Protein AF-0000000071655039 (afdb_homodimer)

Sequence (638 aa):
MGKAIKITRRSIHAFFQSYHSFASTAALLVFPVSAATLLSQSLPLSSSPILRTISSRLRLLFEAAGFPASSQFFSLLNFKLSQAILTFISTLPFTLIFLILAKASVIQIIQEFPRRRLAPPPLSSLLHLYPSLLLTFLSNSLVILSANAAIFSILVVAFNIPDILHLSSNNSILVLSAASVILYSIVIANTMVACNLAIVISAMENSGGYLSILKALVLIRGRTATGITLALPASLSMAAVEALFQYRVMRPYHLSRKFSPSVIWEAFLITYIYSLLIVLDTIITCMFLRICKSESGSYWNGYDYQTDGEPEAKGALQAMGKAIKITRRSIHAFFQSYHSFASTAALLVFPVSAATLLSQSLPLSSSPILRTISSRLRLLFEAAGFPASSQFFSLLNFKLSQAILTFISTLPFTLIFLILAKASVIQIIQEFPRRRLAPPPLSSLLHLYPSLLLTFLSNSLVILSANAAIFSILVVAFNIPDILHLSSNNSILVLSAASVILYSIVIANTMVACNLAIVISAMENSGGYLSILKALVLIRGRTATGITLALPASLSMAAVEALFQYRVMRPYHLSRKFSPSVIWEAFLITYIYSLLIVLDTIITCMFLRICKSESGSYWNGYDYQTDGEPEAKGALQA

Structure (mmCIF, N/CA/C/O backbone):
data_AF-0000000071655039-model_v1
#
loop_
_entity.id
_entity.type
_entity.pdbx_description
1 polymer 'Uncharacterized protein LOC105056131'
#
loop_
_atom_site.group_PDB
_atom_site.id
_atom_site.type_symbol
_atom_site.label_atom_id
_atom_site.label_alt_id
_atom_site.label_comp_id
_atom_site.label_asym_id
_atom_site.label_entity_id
_atom_site.label_seq_id
_atom_site.pdbx_PDB_ins_code
_atom_site.Cartn_x
_atom_site.Cartn_y
_atom_site.Cartn_z
_atom_site.occupancy
_atom_site.B_iso_or_equiv
_atom_site.auth_seq_id
_atom_site.auth_comp_id
_atom_site.auth_asym_id
_atom_site.auth_atom_id
_atom_site.pdbx_PDB_model_num
ATOM 1 N N . MET A 1 1 ? -9.156 -23.234 14.703 1 59.41 1 MET A N 1
ATOM 2 C CA . MET A 1 1 ? -8.578 -24.391 14.008 1 59.41 1 MET A CA 1
ATOM 3 C C . MET A 1 1 ? -9.68 -25.297 13.461 1 59.41 1 MET A C 1
ATOM 5 O O . MET A 1 1 ? -9.602 -25.766 12.32 1 59.41 1 MET A O 1
ATOM 9 N N . GLY A 1 2 ? -10.641 -25.25 14.172 1 66.62 2 GLY A N 1
ATOM 10 C CA . GLY A 1 2 ? -11.75 -26.109 13.797 1 66.62 2 GLY A CA 1
ATOM 11 C C . GLY A 1 2 ? -12.469 -25.656 12.547 1 66.62 2 GLY A C 1
ATOM 12 O O . GLY A 1 2 ? -12.773 -26.453 11.664 1 66.62 2 GLY A O 1
ATOM 13 N N . LYS A 1 3 ? -12.508 -24.359 12.352 1 82.06 3 LYS A N 1
ATOM 14 C CA . LYS A 1 3 ? -13.211 -23.844 11.188 1 82.06 3 LYS A CA 1
ATOM 15 C C . LYS A 1 3 ? -12.398 -24.047 9.914 1 82.06 3 LYS A C 1
ATOM 17 O O . LYS A 1 3 ? -12.953 -24.406 8.867 1 82.06 3 LYS A O 1
ATOM 22 N N . ALA A 1 4 ? -11.078 -24.031 10.078 1 86.81 4 ALA A N 1
ATOM 23 C CA . ALA A 1 4 ? -10.195 -24.203 8.93 1 86.81 4 ALA A CA 1
ATOM 24 C C . ALA A 1 4 ? -10.219 -25.641 8.43 1 86.81 4 ALA A C 1
ATOM 26 O O . ALA A 1 4 ? -10.203 -25.891 7.219 1 86.81 4 ALA A O 1
ATOM 27 N N . ILE A 1 5 ? -10.32 -26.516 9.32 1 87.88 5 ILE A N 1
ATOM 28 C CA . ILE A 1 5 ? -10.328 -27.938 8.953 1 87.88 5 ILE A CA 1
ATOM 29 C C . ILE A 1 5 ? -11.641 -28.281 8.25 1 87.88 5 ILE A C 1
ATOM 31 O O . ILE A 1 5 ? -11.656 -29.047 7.293 1 87.88 5 ILE A O 1
ATOM 35 N N . LYS A 1 6 ? -12.664 -27.703 8.734 1 89.69 6 LYS A N 1
ATOM 36 C CA . LYS A 1 6 ? -13.961 -27.938 8.117 1 89.69 6 LYS A CA 1
ATOM 37 C C . LYS A 1 6 ? -13.992 -27.391 6.688 1 89.69 6 LYS A C 1
ATOM 39 O O . LYS A 1 6 ? -14.516 -28.047 5.781 1 89.69 6 LYS A O 1
ATOM 44 N N . ILE A 1 7 ? -13.375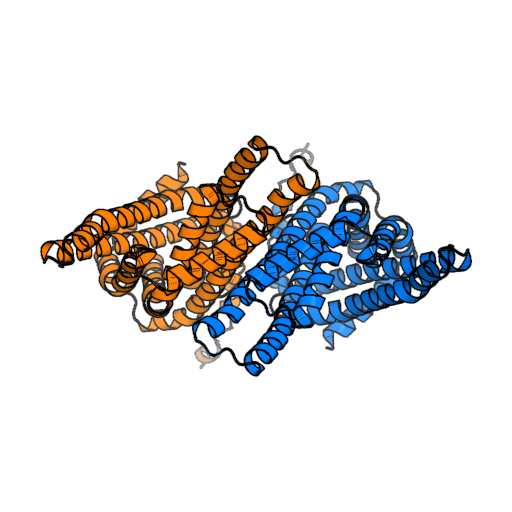 -26.344 6.539 1 90.31 7 ILE A N 1
ATOM 45 C CA . ILE A 1 7 ? -13.344 -25.734 5.215 1 90.31 7 ILE A CA 1
ATOM 46 C C . ILE A 1 7 ? -12.492 -26.578 4.273 1 90.31 7 ILE A C 1
ATOM 48 O O . ILE A 1 7 ? -12.859 -26.797 3.119 1 90.31 7 ILE A O 1
ATOM 52 N N . THR A 1 8 ? -11.422 -27.062 4.836 1 91 8 THR A N 1
ATOM 53 C CA . THR A 1 8 ? -10.531 -27.891 4.027 1 91 8 THR A CA 1
ATOM 54 C C . THR A 1 8 ? -11.203 -29.203 3.641 1 91 8 THR A C 1
ATOM 56 O O . THR A 1 8 ? -11.086 -29.656 2.5 1 91 8 THR A O 1
ATOM 59 N N . ARG A 1 9 ? -11.961 -29.75 4.531 1 90.62 9 ARG A N 1
ATOM 60 C CA . ARG A 1 9 ? -12.672 -31 4.25 1 90.62 9 ARG A CA 1
ATOM 61 C C . ARG A 1 9 ? -13.758 -30.797 3.203 1 90.62 9 ARG A C 1
ATOM 63 O O . ARG A 1 9 ? -13.914 -31.609 2.297 1 90.62 9 ARG A O 1
ATOM 70 N N . ARG A 1 10 ? -14.375 -29.734 3.311 1 88.81 10 ARG A N 1
ATOM 71 C CA . ARG A 1 10 ? -15.414 -29.422 2.336 1 88.81 10 ARG A CA 1
ATOM 72 C C . ARG A 1 10 ? -14.805 -29.156 0.959 1 88.81 10 ARG A C 1
ATOM 74 O O . ARG A 1 10 ? -15.391 -29.531 -0.061 1 88.81 10 ARG A O 1
ATOM 81 N N . SER A 1 11 ? -13.703 -28.562 0.975 1 90.94 11 SER A N 1
ATOM 82 C CA . SER A 1 11 ? -13.031 -28.266 -0.288 1 90.94 11 SER A CA 1
ATOM 83 C C . SER A 1 11 ? -12.539 -29.531 -0.967 1 90.94 11 SER A C 1
ATOM 85 O O . SER A 1 11 ? -12.672 -29.688 -2.182 1 90.94 11 SER A O 1
ATOM 87 N N . ILE A 1 12 ? -12 -30.391 -0.142 1 90.19 12 ILE A N 1
ATOM 88 C CA . ILE A 1 12 ? -11.5 -31.656 -0.679 1 90.19 12 ILE A CA 1
ATOM 89 C C . ILE A 1 12 ? -12.672 -32.5 -1.194 1 90.19 12 ILE A C 1
ATOM 91 O O . ILE A 1 12 ? -12.562 -33.156 -2.229 1 90.19 12 ILE A O 1
ATOM 95 N N . HIS A 1 13 ? -13.781 -32.438 -0.566 1 88.88 13 HIS A N 1
ATOM 96 C CA . HIS A 1 13 ? -14.977 -33.125 -1.007 1 88.88 13 HIS A CA 1
ATOM 97 C C . HIS A 1 13 ? -15.5 -32.562 -2.324 1 88.88 13 HIS A C 1
ATOM 99 O O . HIS A 1 13 ? -15.883 -33.344 -3.221 1 88.88 13 HIS A O 1
ATOM 105 N N . ALA A 1 14 ? -15.461 -31.328 -2.422 1 86.88 14 ALA A N 1
ATOM 106 C CA . ALA A 1 14 ? -15.898 -30.688 -3.66 1 86.88 14 ALA A CA 1
ATOM 107 C C . ALA A 1 14 ? -14.961 -31.031 -4.812 1 86.88 14 ALA A C 1
ATOM 109 O O . ALA A 1 14 ? -15.406 -31.219 -5.949 1 86.88 14 ALA A O 1
ATOM 110 N N . PHE A 1 15 ? -13.727 -31.141 -4.52 1 90.06 15 PHE A N 1
ATOM 111 C CA . PHE A 1 15 ? -12.711 -31.469 -5.516 1 90.06 15 PHE A CA 1
ATOM 112 C C . PHE A 1 15 ? -12.938 -32.875 -6.055 1 90.06 15 PHE A C 1
ATOM 114 O O . PHE A 1 15 ? -12.875 -33.094 -7.266 1 90.06 15 PHE A O 1
ATOM 121 N N . PHE A 1 16 ? -13.266 -33.75 -5.164 1 89.56 16 PHE A N 1
ATOM 122 C CA . PHE A 1 16 ? -13.43 -35.156 -5.574 1 89.56 16 PHE A CA 1
ATOM 123 C C . PHE A 1 16 ? -14.773 -35.344 -6.262 1 89.56 16 PHE A C 1
ATOM 125 O O . PHE A 1 16 ? -14.93 -36.25 -7.09 1 89.56 16 PHE A O 1
ATOM 132 N N . GLN A 1 17 ? -15.719 -34.531 -6.031 1 85.31 17 GLN A N 1
ATOM 133 C CA . GLN A 1 17 ? -17.031 -34.625 -6.676 1 85.31 17 GLN A CA 1
ATOM 134 C C . GLN A 1 17 ? -16.953 -34.219 -8.148 1 85.31 17 GLN A C 1
ATOM 136 O O . GLN A 1 17 ? -17.641 -34.812 -8.992 1 85.31 17 GLN A O 1
ATOM 141 N N . SER A 1 18 ? -16.125 -33.312 -8.438 1 86.25 18 SER A N 1
ATOM 142 C CA . SER A 1 18 ? -15.922 -32.875 -9.812 1 86.25 18 SER A CA 1
ATOM 143 C C . SER A 1 18 ? -14.461 -33.062 -10.234 1 86.25 18 SER A C 1
ATOM 145 O O . SER A 1 18 ? -13.883 -32.156 -10.852 1 86.25 18 SER A O 1
ATOM 147 N N . TYR A 1 19 ? -13.953 -34.219 -9.961 1 87 19 TYR A N 1
ATOM 148 C CA . TYR A 1 19 ? -12.531 -34.469 -10.172 1 87 19 TYR A CA 1
ATOM 149 C C . TYR A 1 19 ? -12.18 -34.406 -11.656 1 87 19 TYR A C 1
ATOM 151 O O . TYR A 1 19 ? -11.133 -33.875 -12.031 1 87 19 TYR A O 1
ATOM 159 N N . HIS A 1 20 ? -13.062 -34.844 -12.562 1 86 20 HIS A N 1
ATOM 160 C CA . HIS A 1 20 ? -12.773 -34.906 -13.992 1 86 20 HIS A CA 1
ATOM 161 C C . HIS A 1 20 ? -12.688 -33.5 -14.594 1 86 20 HIS A C 1
ATOM 163 O O . HIS A 1 20 ? -11.789 -33.219 -15.391 1 86 20 HIS A O 1
ATOM 169 N N . SER A 1 21 ? -13.539 -32.688 -14.141 1 87.31 21 SER A N 1
ATOM 170 C CA . SER A 1 21 ? -13.516 -31.344 -14.664 1 87.31 21 SER A CA 1
ATOM 171 C C . SER A 1 21 ? -12.297 -30.578 -14.148 1 87.31 21 SER A C 1
ATOM 173 O O . SER A 1 21 ? -11.641 -29.859 -14.914 1 87.31 21 SER A O 1
ATOM 175 N N . PHE A 1 22 ? -11.953 -30.797 -12.891 1 91.12 22 PHE A N 1
ATOM 176 C CA . PHE A 1 22 ? -10.82 -30.094 -12.297 1 91.12 22 PHE A CA 1
ATOM 177 C C . PHE A 1 22 ? -9.5 -30.656 -12.805 1 91.12 22 PHE A C 1
ATOM 179 O O . PHE A 1 22 ? -8.547 -29.906 -13.047 1 91.12 22 PHE A O 1
ATOM 186 N N . ALA A 1 23 ? -9.477 -31.906 -12.977 1 91.12 23 ALA A N 1
ATOM 187 C CA . ALA A 1 23 ? -8.266 -32.531 -13.484 1 91.12 23 ALA A CA 1
ATOM 188 C C . ALA A 1 23 ? -7.988 -32.125 -14.922 1 91.12 23 ALA A C 1
ATOM 190 O O . ALA A 1 23 ? -6.828 -31.938 -15.305 1 91.12 23 ALA A O 1
ATOM 191 N N . SER A 1 24 ? -9.039 -31.953 -15.703 1 90.38 24 SER A N 1
ATOM 192 C CA . SER A 1 24 ? -8.859 -31.5 -17.078 1 90.38 24 SER A CA 1
ATOM 193 C C . SER A 1 24 ? -8.398 -30.047 -17.125 1 90.38 24 SER A C 1
ATOM 195 O O . SER A 1 24 ? -7.535 -29.688 -17.922 1 90.38 24 SER A O 1
ATOM 197 N N . THR A 1 25 ? -8.938 -29.297 -16.25 1 91.06 25 THR A N 1
ATOM 198 C CA . THR A 1 25 ? -8.516 -27.891 -16.172 1 91.06 25 THR A CA 1
ATOM 199 C C . THR A 1 25 ? -7.062 -27.781 -15.719 1 91.06 25 THR A C 1
ATOM 201 O O . THR A 1 25 ? -6.305 -26.969 -16.25 1 91.06 25 THR A O 1
ATOM 204 N N . ALA A 1 26 ? -6.676 -28.578 -14.727 1 93.31 26 ALA A N 1
ATOM 205 C CA . ALA A 1 26 ? -5.301 -28.578 -14.234 1 93.31 26 ALA A CA 1
ATOM 206 C C . ALA A 1 26 ? -4.328 -29.031 -15.328 1 93.31 26 ALA A C 1
ATOM 208 O O . ALA A 1 26 ? -3.262 -28.422 -15.492 1 93.31 26 ALA A O 1
ATOM 209 N N . ALA A 1 27 ? -4.734 -29.969 -16.125 1 92.69 27 ALA A N 1
ATOM 210 C CA . ALA A 1 27 ? -3.859 -30.547 -17.125 1 92.69 27 ALA A CA 1
ATOM 211 C C . ALA A 1 27 ? -3.76 -29.641 -18.359 1 92.69 27 ALA A C 1
ATOM 213 O O . ALA A 1 27 ? -2.691 -29.516 -18.953 1 92.69 27 ALA A O 1
ATOM 214 N N . LEU A 1 28 ? -4.789 -28.938 -18.672 1 90.44 28 LEU A N 1
ATOM 215 C CA . LEU A 1 28 ? -4.805 -28.203 -19.922 1 90.44 28 LEU A CA 1
ATOM 216 C C . LEU A 1 28 ? -4.418 -26.75 -19.703 1 90.44 28 LEU A C 1
ATOM 218 O O . LEU A 1 28 ? -3.668 -26.172 -20.5 1 90.44 28 LEU A O 1
ATOM 222 N N . LEU A 1 29 ? -4.844 -26.234 -18.625 1 91.88 29 LEU A N 1
ATOM 223 C CA . LEU A 1 29 ? -4.672 -24.781 -18.469 1 91.88 29 LEU A CA 1
ATOM 224 C C . LEU A 1 29 ? -3.58 -24.469 -17.453 1 91.88 29 LEU A C 1
ATOM 226 O O . LEU A 1 29 ? -2.74 -23.609 -17.688 1 91.88 29 LEU A O 1
ATOM 230 N N . VAL A 1 30 ? -3.516 -25.156 -16.328 1 94.44 30 VAL A N 1
ATOM 231 C CA . VAL A 1 30 ? -2.596 -24.812 -15.242 1 94.44 30 VAL A CA 1
ATOM 232 C C . VAL A 1 30 ? -1.232 -25.453 -15.508 1 94.44 30 VAL A C 1
ATOM 234 O O . VAL A 1 30 ? -0.207 -24.938 -15.039 1 94.44 30 VAL A O 1
ATOM 237 N N . PHE A 1 31 ? -1.168 -26.469 -16.312 1 95.31 31 PHE A N 1
ATOM 238 C CA . PHE A 1 31 ? 0.048 -27.25 -16.516 1 95.31 31 PHE A CA 1
ATOM 239 C C . PHE A 1 31 ? 1.142 -26.375 -17.125 1 95.31 31 PHE A C 1
ATOM 241 O O . PHE A 1 31 ? 2.275 -26.359 -16.641 1 95.31 31 PHE A O 1
ATOM 248 N N . PRO A 1 32 ? 0.839 -25.625 -18.172 1 92.62 32 PRO A N 1
ATOM 249 C CA . PRO A 1 32 ? 1.904 -24.797 -18.75 1 92.62 32 PRO A CA 1
ATOM 250 C C . PRO A 1 32 ? 2.447 -23.766 -17.766 1 92.62 32 PRO A C 1
ATOM 252 O O . PRO A 1 32 ? 3.646 -23.469 -17.766 1 92.62 32 PRO A O 1
ATOM 255 N N . VAL A 1 33 ? 1.658 -23.219 -16.969 1 94.31 33 VAL A N 1
ATOM 256 C CA . VAL A 1 33 ? 2.088 -22.219 -15.992 1 94.31 33 VAL A CA 1
ATOM 257 C C . VAL A 1 33 ? 2.932 -22.891 -14.906 1 94.31 33 VAL A C 1
ATOM 259 O O . VAL A 1 33 ? 3.951 -22.344 -14.477 1 94.31 33 VAL A O 1
ATOM 262 N N . SER A 1 34 ? 2.504 -24.031 -14.484 1 95.06 34 SER A N 1
ATOM 263 C CA . SER A 1 34 ? 3.246 -24.766 -13.461 1 95.06 34 SER A CA 1
ATOM 264 C C . SER A 1 34 ? 4.613 -25.203 -13.984 1 95.06 34 SER A C 1
ATOM 266 O O . SER A 1 34 ? 5.609 -25.141 -13.25 1 95.06 34 SER A O 1
ATOM 268 N N . ALA A 1 35 ? 4.633 -25.656 -15.203 1 93.5 35 ALA A N 1
ATOM 269 C CA . ALA A 1 35 ? 5.906 -26.047 -15.805 1 93.5 35 ALA A CA 1
ATOM 270 C C . ALA A 1 35 ? 6.859 -24.859 -15.891 1 93.5 35 ALA A C 1
ATOM 272 O O . ALA A 1 35 ? 8.039 -24.984 -15.547 1 93.5 35 ALA A O 1
ATOM 273 N N . ALA A 1 36 ? 6.348 -23.766 -16.234 1 92 36 ALA A N 1
ATOM 274 C CA . ALA A 1 36 ? 7.176 -22.562 -16.344 1 92 36 ALA A CA 1
ATOM 275 C C . ALA A 1 36 ? 7.656 -22.094 -14.977 1 92 36 ALA A C 1
ATOM 277 O O . ALA A 1 36 ? 8.797 -21.656 -14.836 1 92 36 ALA A O 1
ATOM 278 N N . THR A 1 37 ? 6.766 -22.188 -14.039 1 92.25 37 THR A N 1
ATOM 279 C CA . THR A 1 37 ? 7.117 -21.766 -12.688 1 92.25 37 THR A CA 1
ATOM 280 C C . THR A 1 37 ? 8.188 -22.688 -12.102 1 92.25 37 THR A C 1
ATOM 282 O O . THR A 1 37 ? 9.18 -22.203 -11.539 1 92.25 37 THR A O 1
ATOM 285 N N . LEU A 1 38 ? 8.047 -23.953 -12.242 1 92.31 38 LEU A N 1
ATOM 286 C CA . LEU A 1 38 ? 9 -24.922 -11.688 1 92.31 38 LEU A CA 1
ATOM 287 C C . LEU A 1 38 ? 10.352 -24.812 -12.391 1 92.31 38 LEU A C 1
ATOM 289 O O . LEU A 1 38 ? 11.398 -24.891 -11.742 1 92.31 38 LEU A O 1
ATOM 293 N N . LEU A 1 39 ? 10.336 -24.578 -13.695 1 88.31 39 LEU A N 1
ATOM 294 C CA . LEU A 1 39 ? 11.578 -24.438 -14.445 1 88.31 39 LEU A CA 1
ATOM 295 C C . LEU A 1 39 ? 12.297 -23.141 -14.078 1 88.31 39 LEU A C 1
ATOM 297 O O . LEU A 1 39 ? 13.523 -23.125 -13.953 1 88.31 39 LEU A O 1
ATOM 301 N N . SER A 1 40 ? 11.57 -22.125 -13.867 1 87.81 40 SER A N 1
ATOM 302 C CA . SER A 1 40 ? 12.172 -20.828 -13.547 1 87.81 40 SER A CA 1
ATOM 303 C C . SER A 1 40 ? 12.75 -20.828 -12.133 1 87.81 40 SER A C 1
ATOM 305 O O . SER A 1 40 ? 13.758 -20.172 -11.875 1 87.81 40 SER A O 1
ATOM 307 N N . GLN A 1 41 ? 12.117 -21.516 -11.289 1 86.06 41 GLN A N 1
ATOM 308 C CA . GLN A 1 41 ? 12.578 -21.547 -9.906 1 86.06 41 GLN A CA 1
ATOM 309 C C . GLN A 1 41 ? 13.812 -22.422 -9.75 1 86.06 41 GLN A C 1
ATOM 311 O O . GLN A 1 41 ? 14.562 -22.281 -8.781 1 86.06 41 GLN A O 1
ATOM 316 N N . SER A 1 42 ? 14.055 -23.281 -10.648 1 82.81 42 SER A N 1
ATOM 317 C CA . SER A 1 42 ? 15.164 -24.219 -10.539 1 82.81 42 SER A CA 1
ATOM 318 C C . SER A 1 42 ? 16.422 -23.688 -11.227 1 82.81 42 SER A C 1
ATOM 320 O O . SER A 1 42 ? 17.484 -24.281 -11.148 1 82.81 42 SER A O 1
ATOM 322 N N . LEU A 1 43 ? 16.266 -22.5 -11.789 1 78.94 43 LEU A N 1
ATOM 323 C CA . LEU A 1 43 ? 17.438 -21.938 -12.453 1 78.94 43 LEU A CA 1
ATOM 324 C C . LEU A 1 43 ? 18.438 -21.406 -11.43 1 78.94 43 LEU A C 1
ATOM 326 O O . LEU A 1 43 ? 18.062 -20.625 -10.547 1 78.94 43 LEU A O 1
ATOM 330 N N . PRO A 1 44 ? 19.594 -22.047 -11.43 1 72.44 44 PRO A N 1
ATOM 331 C CA . PRO A 1 44 ? 20.625 -21.531 -10.523 1 72.44 44 PRO A CA 1
ATOM 332 C C . PRO A 1 44 ? 21.078 -20.125 -10.891 1 72.44 44 PRO A C 1
ATOM 334 O O . PRO A 1 44 ? 20.875 -19.672 -12.023 1 72.44 44 PRO A O 1
ATOM 337 N N . LEU A 1 45 ? 21.578 -19.422 -9.961 1 70.62 45 LEU A N 1
ATOM 338 C CA . LEU A 1 45 ? 22.094 -18.062 -10.156 1 70.62 45 LEU A CA 1
ATOM 339 C C . LEU A 1 45 ? 23.125 -18.031 -11.281 1 70.62 45 LEU A C 1
ATOM 341 O O . LEU A 1 45 ? 23.188 -17.062 -12.047 1 70.62 45 LEU A O 1
ATOM 345 N N . SER A 1 46 ? 23.828 -19.047 -11.398 1 70.62 46 SER A N 1
ATOM 346 C CA . SER A 1 46 ? 24.969 -19.078 -12.32 1 70.62 46 SER A CA 1
ATOM 347 C C . SER A 1 46 ? 24.5 -19.234 -13.766 1 70.62 46 SER A C 1
ATOM 349 O O . SER A 1 46 ? 25.203 -18.828 -14.688 1 70.62 46 SER A O 1
ATOM 351 N N . SER A 1 47 ? 23.375 -19.594 -13.945 1 70.62 47 SER A N 1
ATOM 352 C CA . SER A 1 47 ? 23.016 -19.984 -15.305 1 70.62 47 SER A CA 1
ATOM 353 C C . SER A 1 47 ? 22.219 -18.875 -16.016 1 70.62 47 SER A C 1
ATOM 355 O O . SER A 1 47 ? 22.172 -18.828 -17.234 1 70.62 47 SER A O 1
ATOM 357 N N . SER A 1 48 ? 21.797 -17.969 -15.172 1 81.38 48 SER A N 1
ATOM 358 C CA . SER A 1 48 ? 20.984 -16.953 -15.828 1 81.38 48 SER A CA 1
ATOM 359 C C . SER A 1 48 ? 21.562 -15.555 -15.625 1 81.38 48 SER A C 1
ATOM 361 O O . SER A 1 48 ? 21.719 -15.102 -14.492 1 81.38 48 SER A O 1
ATOM 363 N N . PRO A 1 49 ? 22 -14.906 -16.719 1 83.62 49 PRO A N 1
ATOM 364 C CA . PRO A 1 49 ? 22.562 -13.555 -16.625 1 83.62 49 PRO A CA 1
ATOM 365 C C . PRO A 1 49 ? 21.578 -12.555 -16.031 1 83.62 49 PRO A C 1
ATOM 367 O O . PRO A 1 49 ? 21.984 -11.648 -15.289 1 83.62 49 PRO A O 1
ATOM 370 N N . ILE A 1 50 ? 20.328 -12.797 -16.312 1 83.81 50 ILE A N 1
ATOM 371 C CA . ILE A 1 50 ? 19.312 -11.875 -15.797 1 83.81 50 ILE A CA 1
ATOM 372 C C . ILE A 1 50 ? 19.234 -11.992 -14.281 1 83.81 50 ILE A C 1
ATOM 374 O O . ILE A 1 50 ? 19.141 -10.984 -13.578 1 83.81 50 ILE A O 1
ATOM 378 N N . LEU A 1 51 ? 19.359 -13.18 -13.844 1 87.5 51 LEU A N 1
ATOM 379 C CA . LEU A 1 51 ? 19.281 -13.414 -12.406 1 87.5 51 LEU A CA 1
ATOM 380 C C . LEU A 1 51 ? 20.484 -12.789 -11.703 1 87.5 51 LEU A C 1
ATOM 382 O O . LEU A 1 51 ? 20.344 -12.211 -10.617 1 87.5 51 LEU A O 1
ATOM 386 N N . ARG A 1 52 ? 21.609 -12.82 -12.289 1 87.62 52 ARG A N 1
ATOM 387 C CA . ARG A 1 52 ? 22.812 -12.25 -11.703 1 87.62 52 ARG A CA 1
ATOM 388 C C . ARG A 1 52 ? 22.734 -10.727 -11.664 1 87.62 52 ARG A C 1
ATOM 390 O O . ARG A 1 52 ? 23.156 -10.109 -10.68 1 87.62 52 ARG A O 1
ATOM 397 N N . THR A 1 53 ? 22.203 -10.195 -12.703 1 84.94 53 THR A N 1
ATOM 398 C CA . THR A 1 53 ? 22.078 -8.742 -12.758 1 84.94 53 THR A CA 1
ATOM 399 C C . THR A 1 53 ? 21.094 -8.25 -11.703 1 84.94 53 THR A C 1
ATOM 401 O O . THR A 1 53 ? 21.375 -7.273 -11 1 84.94 53 THR A O 1
ATOM 404 N N . ILE A 1 54 ? 20 -8.992 -11.594 1 86.38 54 ILE A N 1
ATOM 405 C CA . ILE A 1 54 ? 18.984 -8.602 -10.602 1 86.38 54 ILE A CA 1
ATOM 406 C C . ILE A 1 54 ? 19.562 -8.781 -9.195 1 86.38 54 ILE A C 1
ATOM 408 O O . ILE A 1 54 ? 19.391 -7.914 -8.336 1 86.38 54 ILE A O 1
ATOM 412 N N . SER A 1 55 ? 20.266 -9.852 -9.016 1 88.62 55 SER A N 1
ATOM 413 C CA . SER A 1 55 ? 20.828 -10.133 -7.695 1 88.62 55 SER A CA 1
ATOM 414 C C . SER A 1 55 ? 21.906 -9.117 -7.328 1 88.62 55 SER A C 1
ATOM 416 O O . SER A 1 55 ? 22 -8.703 -6.172 1 88.62 55 SER A O 1
ATOM 418 N N . SER A 1 56 ? 22.703 -8.781 -8.297 1 87.81 56 SER A N 1
ATOM 419 C CA . SER A 1 56 ? 23.75 -7.809 -8.039 1 87.81 56 SER A CA 1
ATOM 420 C C . SER A 1 56 ? 23.172 -6.43 -7.738 1 87.81 56 SER A C 1
ATOM 422 O O . SER A 1 56 ? 23.656 -5.73 -6.844 1 87.81 56 SER A O 1
ATOM 424 N N . ARG A 1 57 ? 22.156 -6.109 -8.422 1 86.25 57 ARG A N 1
ATOM 425 C CA . ARG A 1 57 ? 21.516 -4.824 -8.18 1 86.25 57 ARG A CA 1
ATOM 426 C C . ARG A 1 57 ? 20.859 -4.793 -6.805 1 86.25 57 ARG A C 1
ATOM 428 O O . ARG A 1 57 ? 20.938 -3.787 -6.094 1 86.25 57 ARG A O 1
ATOM 435 N N . LEU A 1 58 ? 20.188 -5.809 -6.441 1 87.62 58 LEU A N 1
ATOM 436 C CA . LEU A 1 58 ? 19.547 -5.875 -5.137 1 87.62 58 LEU A CA 1
ATOM 437 C C . LEU A 1 58 ? 20.578 -5.871 -4.016 1 87.62 58 LEU A C 1
ATOM 439 O O . LEU A 1 58 ? 20.359 -5.273 -2.961 1 87.62 58 LEU A O 1
ATOM 443 N N . ARG A 1 59 ? 21.641 -6.512 -4.316 1 89.19 59 ARG A N 1
ATOM 444 C CA . ARG A 1 59 ? 22.719 -6.516 -3.324 1 89.19 59 ARG A CA 1
ATOM 445 C C . ARG A 1 59 ? 23.266 -5.113 -3.111 1 89.19 59 ARG A C 1
ATOM 447 O O . ARG A 1 59 ? 23.531 -4.707 -1.975 1 89.19 59 ARG A O 1
ATOM 454 N N . LEU A 1 60 ? 23.422 -4.402 -4.18 1 87.88 60 LEU A N 1
ATOM 455 C CA . LEU A 1 60 ? 23.906 -3.029 -4.086 1 87.88 60 LEU A CA 1
ATOM 456 C C . LEU A 1 60 ? 22.906 -2.152 -3.338 1 87.88 60 LEU A C 1
ATOM 458 O O . LEU A 1 60 ? 23.297 -1.298 -2.541 1 87.88 60 LEU A O 1
ATOM 462 N N . LEU A 1 61 ? 21.734 -2.422 -3.586 1 88.62 61 LEU A N 1
ATOM 463 C CA . LEU A 1 61 ? 20.688 -1.667 -2.908 1 88.62 61 LEU A CA 1
ATOM 464 C C . LEU A 1 61 ? 20.672 -1.966 -1.413 1 88.62 61 LEU A C 1
ATOM 466 O O . LEU A 1 61 ? 20.516 -1.058 -0.594 1 88.62 61 LEU A O 1
ATOM 470 N N . PHE A 1 62 ? 20.797 -3.225 -1.056 1 88.12 62 PHE A N 1
ATOM 471 C CA . PHE A 1 62 ? 20.797 -3.615 0.349 1 88.12 62 PHE A CA 1
ATOM 472 C C . PHE A 1 62 ? 22.016 -3.051 1.07 1 88.12 62 PHE A C 1
ATOM 474 O O . PHE A 1 62 ? 21.922 -2.635 2.227 1 88.12 62 PHE A O 1
ATOM 481 N N . GLU A 1 63 ? 23.094 -3.033 0.364 1 87.06 63 GLU A N 1
ATOM 482 C CA . GLU A 1 63 ? 24.297 -2.457 0.947 1 87.06 63 GLU A CA 1
ATOM 483 C C . GLU A 1 63 ? 24.141 -0.954 1.158 1 87.06 63 GLU A C 1
ATOM 485 O O . GLU A 1 63 ? 24.531 -0.425 2.199 1 87.06 63 GLU A O 1
ATOM 490 N N . ALA A 1 64 ? 23.562 -0.327 0.208 1 86.81 64 ALA A N 1
ATOM 491 C CA . ALA A 1 64 ? 23.375 1.117 0.303 1 86.81 64 ALA A CA 1
ATOM 492 C C . ALA A 1 64 ? 22.344 1.462 1.384 1 86.81 64 ALA A C 1
ATOM 494 O O . ALA A 1 64 ? 22.406 2.545 1.973 1 86.81 64 ALA A O 1
ATOM 495 N N . ALA A 1 65 ? 21.406 0.565 1.619 1 85.75 65 ALA A N 1
ATOM 496 C CA . ALA A 1 65 ? 20.391 0.784 2.637 1 85.75 65 ALA A CA 1
ATOM 497 C C . ALA A 1 65 ? 20.953 0.587 4.039 1 85.75 65 ALA A C 1
ATOM 499 O O . ALA A 1 65 ? 20.312 0.948 5.031 1 85.75 65 ALA A O 1
ATOM 500 N N . GLY A 1 66 ? 22.109 0.05 4.18 1 79.56 66 GLY A N 1
ATOM 501 C CA . GLY A 1 66 ? 22.766 -0.125 5.469 1 79.56 66 GLY A CA 1
ATOM 502 C C . GLY A 1 66 ? 22.484 -1.479 6.094 1 79.56 66 GLY A C 1
ATOM 503 O O . GLY A 1 66 ? 22.594 -1.638 7.312 1 79.56 66 GLY A O 1
ATOM 504 N N . PHE A 1 67 ? 21.969 -2.371 5.301 1 83.06 67 PHE A N 1
ATOM 505 C CA . PHE A 1 67 ? 21.719 -3.705 5.828 1 83.06 67 PHE A CA 1
ATOM 506 C C . PHE A 1 67 ? 23.016 -4.492 5.977 1 83.06 67 PHE A C 1
ATOM 508 O O . PHE A 1 67 ? 23.922 -4.355 5.156 1 83.06 67 PHE A O 1
ATOM 515 N N . PRO A 1 68 ? 23.109 -5.117 7.051 1 76.69 68 PRO A N 1
ATOM 516 C CA . PRO A 1 68 ? 24.344 -5.895 7.227 1 76.69 68 PRO A CA 1
ATOM 517 C C . PRO A 1 68 ? 24.531 -6.949 6.137 1 76.69 68 PRO A C 1
ATOM 519 O O . PRO A 1 68 ? 23.656 -7.797 5.934 1 76.69 68 PRO A O 1
ATOM 522 N N . ALA A 1 69 ? 25.469 -6.742 5.293 1 69.25 69 ALA A N 1
ATOM 523 C CA . ALA A 1 69 ? 25.766 -7.637 4.176 1 69.25 69 ALA A CA 1
ATOM 524 C C . ALA A 1 69 ? 26.062 -9.047 4.668 1 69.25 69 ALA A C 1
ATOM 526 O O . ALA A 1 69 ? 25.844 -10.023 3.947 1 69.25 69 ALA A O 1
ATOM 527 N N . SER A 1 70 ? 26.547 -9.07 5.883 1 67.94 70 SER A N 1
ATOM 528 C CA . SER A 1 70 ? 27.016 -10.352 6.418 1 67.94 70 SER A CA 1
ATOM 529 C C . SER A 1 70 ? 25.859 -11.172 6.98 1 67.94 70 SER A C 1
ATOM 531 O O . SER A 1 70 ? 26.016 -12.352 7.273 1 67.94 70 SER A O 1
ATOM 533 N N . SER A 1 71 ? 24.75 -10.547 6.988 1 76.19 71 SER A N 1
ATOM 534 C CA . SER A 1 71 ? 23.656 -11.312 7.59 1 76.19 71 SER A CA 1
ATOM 535 C C . SER A 1 71 ? 23.094 -12.336 6.609 1 76.19 71 SER A C 1
ATOM 537 O O . SER A 1 71 ? 22.953 -12.047 5.422 1 76.19 71 SER A O 1
ATOM 539 N N . GLN A 1 72 ? 23.047 -13.586 7.055 1 79.88 72 GLN A N 1
ATOM 540 C CA . GLN A 1 72 ? 22.516 -14.703 6.281 1 79.88 72 GLN A CA 1
ATOM 541 C C . GLN A 1 72 ? 21.078 -14.43 5.828 1 79.88 72 GLN A C 1
ATOM 543 O O . GLN A 1 72 ? 20.688 -14.836 4.734 1 79.88 72 GLN A O 1
ATOM 548 N 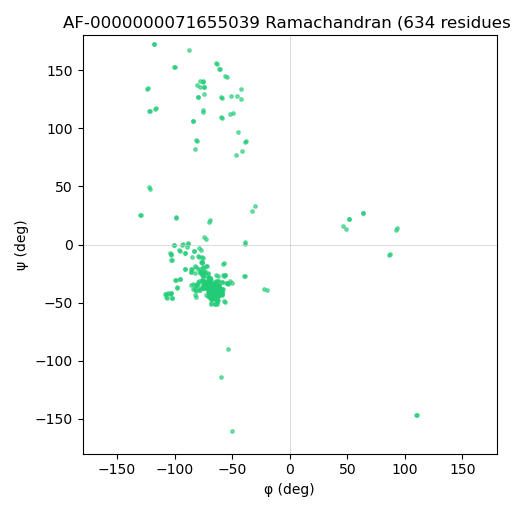N . PHE A 1 73 ? 20.422 -13.617 6.59 1 81.75 73 PHE A N 1
ATOM 549 C CA . PHE A 1 73 ? 19.031 -13.344 6.254 1 81.75 73 PHE A CA 1
ATOM 550 C C . PHE A 1 73 ? 18.922 -12.531 4.969 1 81.75 73 PHE A C 1
ATOM 552 O O . PHE A 1 73 ? 18.141 -12.859 4.074 1 81.75 73 PHE A O 1
ATOM 559 N N . PHE A 1 74 ? 19.75 -11.531 4.867 1 85.62 74 PHE A N 1
ATOM 560 C CA . PHE A 1 74 ? 19.609 -10.633 3.725 1 85.62 74 PHE A CA 1
ATOM 561 C C . PHE A 1 74 ? 20.172 -11.281 2.463 1 85.62 74 PHE A C 1
ATOM 563 O O . PHE A 1 74 ? 19.719 -10.984 1.355 1 85.62 74 PHE A O 1
ATOM 570 N N . SER A 1 75 ? 21.078 -12.227 2.662 1 86.25 75 SER A N 1
ATOM 571 C CA . SER A 1 75 ? 21.562 -12.977 1.504 1 86.25 75 SER A CA 1
ATOM 572 C C . SER A 1 75 ? 20.484 -13.914 0.971 1 86.25 75 SER A C 1
ATOM 574 O O . SER A 1 75 ? 20.266 -14 -0.241 1 86.25 75 SER A O 1
ATOM 576 N N . LEU A 1 76 ? 19.781 -14.547 1.948 1 85.62 76 LEU A N 1
ATOM 577 C CA . LEU A 1 76 ? 18.672 -15.43 1.563 1 85.62 76 LEU A CA 1
ATOM 578 C C . LEU A 1 76 ? 17.531 -14.633 0.951 1 85.62 76 LEU A C 1
ATOM 580 O O . LEU A 1 76 ? 16.922 -15.062 -0.032 1 85.62 76 LEU A O 1
ATOM 584 N N . LEU A 1 77 ? 17.297 -13.508 1.509 1 86.25 77 LEU A N 1
ATOM 585 C CA . LEU A 1 77 ? 16.219 -12.656 1.015 1 86.25 77 LEU A CA 1
ATOM 586 C C . LEU A 1 77 ? 16.531 -12.148 -0.388 1 86.25 77 LEU A C 1
ATOM 588 O O . LEU A 1 77 ? 15.648 -12.094 -1.244 1 86.25 77 LEU A O 1
ATOM 592 N N . ASN A 1 78 ? 17.75 -11.742 -0.564 1 88.94 78 ASN A N 1
ATOM 593 C CA . ASN A 1 78 ? 18.172 -11.289 -1.889 1 88.94 78 ASN A CA 1
ATOM 594 C C . ASN A 1 78 ? 17.984 -12.391 -2.934 1 88.94 78 ASN A C 1
ATOM 596 O O . ASN A 1 78 ? 17.469 -12.133 -4.023 1 88.94 78 ASN A O 1
ATOM 600 N N . PHE A 1 79 ? 18.328 -13.555 -2.527 1 86.88 79 PHE A N 1
ATOM 601 C CA . PHE A 1 79 ? 18.203 -14.68 -3.445 1 86.88 79 PHE A CA 1
ATOM 602 C C . PHE A 1 79 ? 16.75 -14.992 -3.732 1 86.88 79 PHE A C 1
ATOM 604 O O . PHE A 1 79 ? 16.344 -15.141 -4.891 1 86.88 79 PHE A O 1
ATOM 611 N N . LYS A 1 80 ? 15.977 -15.047 -2.746 1 86.69 80 LYS A N 1
ATOM 612 C CA . LYS A 1 80 ? 14.562 -15.383 -2.908 1 86.69 80 LYS A CA 1
ATOM 613 C C . LYS A 1 80 ? 13.828 -14.305 -3.688 1 86.69 80 LYS A C 1
ATOM 615 O O . LYS A 1 80 ? 12.945 -14.609 -4.5 1 86.69 80 LYS A O 1
ATOM 620 N N . LEU A 1 81 ? 14.133 -13.086 -3.428 1 88.38 81 LEU A N 1
ATOM 621 C CA . LEU A 1 81 ? 13.484 -11.992 -4.137 1 88.38 81 LEU A CA 1
ATOM 622 C C . LEU A 1 81 ? 13.891 -11.977 -5.605 1 88.38 81 LEU A C 1
ATOM 624 O O . LEU A 1 81 ? 13.062 -11.711 -6.48 1 88.38 81 LEU A O 1
ATOM 628 N N . SER A 1 82 ? 15.195 -12.211 -5.859 1 89.12 82 SER A N 1
ATOM 629 C CA . SER A 1 82 ? 15.672 -12.242 -7.238 1 89.12 82 SER A CA 1
ATOM 630 C C . SER A 1 82 ? 15.031 -13.391 -8.016 1 89.12 82 SER A C 1
ATOM 632 O O . SER A 1 82 ? 14.633 -13.219 -9.164 1 89.12 82 SER A O 1
ATOM 634 N N . GLN A 1 83 ? 14.906 -14.453 -7.312 1 87.88 83 GLN A N 1
ATOM 635 C CA . GLN A 1 83 ? 14.258 -15.609 -7.926 1 87.88 83 GLN A CA 1
ATOM 636 C C . GLN A 1 83 ? 12.781 -15.336 -8.188 1 87.88 83 GLN A C 1
ATOM 638 O O . GLN A 1 83 ? 12.25 -15.727 -9.227 1 87.88 83 GLN A O 1
ATOM 643 N N . ALA A 1 84 ? 12.133 -14.711 -7.23 1 88.19 84 ALA A N 1
ATOM 644 C CA . ALA A 1 84 ? 10.711 -14.391 -7.375 1 88.19 84 ALA A CA 1
ATOM 645 C C . ALA A 1 84 ? 10.484 -13.43 -8.531 1 88.19 84 ALA A C 1
ATOM 647 O O . ALA A 1 84 ? 9.516 -13.57 -9.281 1 88.19 84 ALA A O 1
ATOM 648 N N . ILE A 1 85 ? 11.328 -12.461 -8.703 1 87.56 85 ILE A N 1
ATOM 649 C CA . ILE A 1 85 ? 11.211 -11.492 -9.781 1 87.56 85 ILE A CA 1
ATOM 650 C C . ILE A 1 85 ? 11.43 -12.188 -11.125 1 87.56 85 ILE A C 1
ATOM 652 O O . ILE A 1 85 ? 10.688 -11.961 -12.078 1 87.56 85 ILE A O 1
ATOM 656 N N . LEU A 1 86 ? 12.398 -13.055 -11.172 1 89.06 86 LEU A N 1
ATOM 657 C CA . LEU A 1 86 ? 12.664 -13.781 -12.406 1 89.06 86 LEU A CA 1
ATOM 658 C C . LEU A 1 86 ? 11.5 -14.695 -12.766 1 89.06 86 LEU A C 1
ATOM 660 O O . LEU A 1 86 ? 11.109 -14.789 -13.93 1 89.06 86 LEU A O 1
ATOM 664 N N . THR A 1 87 ? 11.023 -15.383 -11.781 1 89.88 87 THR A N 1
ATOM 665 C CA . THR A 1 87 ? 9.883 -16.266 -12 1 89.88 87 THR A CA 1
ATOM 666 C C . THR A 1 87 ? 8.664 -15.469 -12.453 1 89.88 87 THR A C 1
ATOM 668 O O . THR A 1 87 ? 7.922 -15.898 -13.336 1 89.88 87 THR A O 1
ATOM 671 N N . PHE A 1 88 ? 8.453 -14.359 -11.914 1 89.69 88 PHE A N 1
ATOM 672 C CA . PHE A 1 88 ? 7.32 -13.516 -12.281 1 89.69 88 PHE A CA 1
ATOM 673 C C . PHE A 1 88 ? 7.43 -13.078 -13.742 1 89.69 88 PHE A C 1
ATOM 675 O O . PHE A 1 88 ? 6.453 -13.156 -14.492 1 89.69 88 PHE A O 1
ATOM 682 N N . ILE A 1 89 ? 8.594 -12.648 -14.141 1 86 89 ILE A N 1
ATOM 683 C CA . ILE A 1 89 ? 8.805 -12.172 -15.5 1 86 89 ILE A CA 1
ATOM 684 C C . ILE A 1 89 ? 8.672 -13.328 -16.484 1 86 89 ILE A C 1
ATOM 686 O O . ILE A 1 89 ? 8.055 -13.188 -17.547 1 86 89 ILE A O 1
ATOM 690 N N . SER A 1 90 ? 9.195 -14.453 -16.094 1 87.69 90 SER A N 1
ATOM 691 C CA . SER A 1 90 ? 9.211 -15.602 -17 1 87.69 90 SER A CA 1
ATOM 692 C C . SER A 1 90 ? 7.82 -16.219 -17.125 1 87.69 90 SER A C 1
ATOM 694 O O . SER A 1 90 ? 7.465 -16.734 -18.188 1 87.69 90 SER A O 1
ATOM 696 N N . THR A 1 91 ? 7.039 -16.141 -16.062 1 91.25 91 THR A N 1
ATOM 697 C CA . THR A 1 91 ? 5.742 -16.812 -16.078 1 91.25 91 THR A CA 1
ATOM 698 C C . THR A 1 91 ? 4.637 -15.836 -16.469 1 91.25 91 THR A C 1
ATOM 700 O O . THR A 1 91 ? 3.482 -16.234 -16.641 1 91.25 91 THR A O 1
ATOM 703 N N . LEU A 1 92 ? 4.906 -14.547 -16.641 1 90.56 92 LEU A N 1
ATOM 704 C CA . LEU A 1 92 ? 3.914 -13.5 -16.859 1 90.56 92 LEU A CA 1
ATOM 705 C C . LEU A 1 92 ? 3.047 -13.82 -18.062 1 90.56 92 LEU A C 1
ATOM 707 O O . LEU A 1 92 ? 1.816 -13.805 -17.984 1 90.56 92 LEU A O 1
ATOM 711 N N . PRO A 1 93 ? 3.639 -14.164 -19.219 1 89.94 93 PRO A N 1
ATOM 712 C CA . PRO A 1 93 ? 2.787 -14.445 -20.375 1 89.94 93 PRO A CA 1
ATOM 713 C C . PRO A 1 93 ? 1.895 -15.664 -20.172 1 89.94 93 PRO A C 1
ATOM 715 O O . PRO A 1 93 ? 0.73 -15.656 -20.578 1 89.94 93 PRO A O 1
ATOM 718 N N . PHE A 1 94 ? 2.371 -16.656 -19.484 1 91.88 94 PHE A N 1
ATOM 719 C CA . PHE A 1 94 ? 1.597 -17.875 -19.25 1 91.88 94 PHE A CA 1
ATOM 720 C C . PHE A 1 94 ? 0.514 -17.625 -18.203 1 91.88 94 PHE A C 1
ATOM 722 O O . PHE A 1 94 ? -0.582 -18.188 -18.297 1 91.88 94 PHE A O 1
ATOM 729 N N . THR A 1 95 ? 0.895 -16.828 -17.297 1 90.81 95 THR A N 1
ATOM 730 C CA . THR A 1 95 ? -0.078 -16.516 -16.266 1 90.81 95 THR A CA 1
ATOM 731 C C . THR A 1 95 ? -1.229 -15.688 -16.828 1 90.81 95 THR A C 1
ATOM 733 O O . THR A 1 95 ? -2.393 -15.93 -16.5 1 90.81 95 THR A O 1
ATOM 736 N N . LEU A 1 96 ? -0.951 -14.789 -17.734 1 89.88 96 LEU A N 1
ATOM 737 C CA . LEU A 1 96 ? -1.959 -13.898 -18.297 1 89.88 96 LEU A CA 1
ATOM 738 C C . LEU A 1 96 ? -2.91 -14.656 -19.219 1 89.88 96 LEU A C 1
ATOM 740 O O . LEU A 1 96 ? -4.086 -14.297 -19.328 1 89.88 96 LEU A O 1
ATOM 744 N N . ILE A 1 97 ? -2.451 -15.711 -19.734 1 88.19 97 ILE A N 1
ATOM 745 C CA . ILE A 1 97 ? -3.277 -16.422 -20.719 1 88.19 97 ILE A CA 1
ATOM 746 C C . ILE A 1 97 ? -3.922 -17.641 -20.062 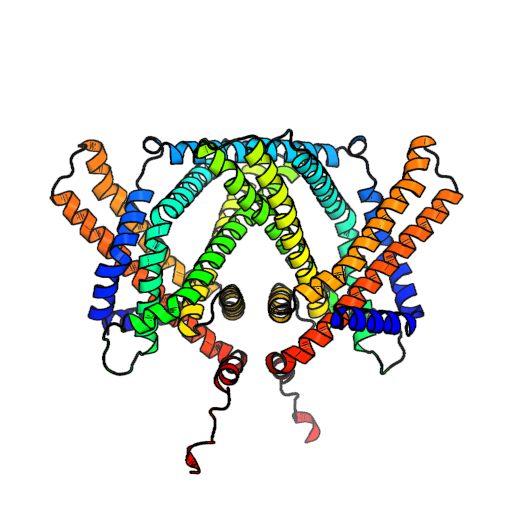1 88.19 97 ILE A C 1
ATOM 748 O O . ILE A 1 97 ? -5.148 -17.781 -20.062 1 88.19 97 ILE A O 1
ATOM 752 N N . PHE A 1 98 ? -3.146 -18.375 -19.328 1 92.38 98 PHE A N 1
ATOM 753 C CA . PHE A 1 98 ? -3.627 -19.688 -18.922 1 92.38 98 PHE A CA 1
ATOM 754 C C . PHE A 1 98 ? -4.082 -19.672 -17.469 1 92.38 98 PHE A C 1
ATOM 756 O O . PHE A 1 98 ? -5.152 -20.203 -17.141 1 92.38 98 PHE A O 1
ATOM 763 N N . LEU A 1 99 ? -3.373 -19.047 -16.672 1 93.31 99 LEU A N 1
ATOM 764 C CA . LEU A 1 99 ? -3.676 -19.125 -15.242 1 93.31 99 LEU A CA 1
ATOM 765 C C . LEU A 1 99 ? -4.969 -18.391 -14.922 1 93.31 99 LEU A C 1
ATOM 767 O O . LEU A 1 99 ? -5.785 -18.875 -14.133 1 93.31 99 LEU A O 1
ATOM 771 N N . ILE A 1 100 ? -5.141 -17.219 -15.508 1 92.56 100 ILE A N 1
ATOM 772 C CA . ILE A 1 100 ? -6.336 -16.422 -15.25 1 92.56 100 ILE A CA 1
ATOM 773 C C . ILE A 1 100 ? -7.57 -17.188 -15.734 1 92.56 100 ILE A C 1
ATOM 775 O O . ILE A 1 100 ? -8.594 -17.219 -15.047 1 92.56 100 ILE A O 1
ATOM 779 N N . LEU A 1 101 ? -7.414 -17.844 -16.828 1 91.25 101 LEU A N 1
ATOM 780 C CA . LEU A 1 101 ? -8.523 -18.625 -17.375 1 91.25 101 LEU A CA 1
ATOM 781 C C . LEU A 1 101 ? -8.797 -19.859 -16.516 1 91.25 101 LEU A C 1
ATOM 783 O O . LEU A 1 101 ? -9.953 -20.25 -16.328 1 91.25 101 LEU A O 1
ATOM 787 N N . ALA A 1 102 ? -7.777 -20.406 -16.031 1 92.62 102 ALA A N 1
ATOM 788 C CA . ALA A 1 102 ? -7.934 -21.594 -15.18 1 92.62 102 ALA A CA 1
ATOM 789 C C . ALA A 1 102 ? -8.664 -21.25 -13.891 1 92.62 102 ALA A C 1
ATOM 791 O O . ALA A 1 102 ? -9.578 -21.969 -13.477 1 92.62 102 ALA A O 1
ATOM 792 N N . LYS A 1 103 ? -8.203 -20.172 -13.312 1 91.5 103 LYS A N 1
ATOM 793 C CA . LYS A 1 103 ? -8.852 -19.781 -12.07 1 91.5 103 LYS A CA 1
ATOM 794 C C . LYS A 1 103 ? -10.32 -19.406 -12.305 1 91.5 103 LYS A C 1
ATOM 796 O O . LYS A 1 103 ? -11.18 -19.719 -11.484 1 91.5 103 LYS A O 1
ATOM 801 N N . ALA A 1 104 ? -10.586 -18.75 -13.375 1 91.44 104 ALA A N 1
ATOM 802 C CA . ALA A 1 104 ? -11.961 -18.422 -13.727 1 91.44 104 ALA A CA 1
ATOM 803 C C . ALA A 1 104 ? -12.789 -19.688 -13.93 1 91.44 104 ALA A C 1
ATOM 805 O O . ALA A 1 104 ? -13.938 -19.766 -13.484 1 91.44 104 ALA A O 1
ATOM 806 N N . SER A 1 105 ? -12.211 -20.625 -14.555 1 91.25 105 SER A N 1
ATOM 807 C CA . SER A 1 105 ? -12.914 -21.875 -14.812 1 91.25 105 SER A CA 1
ATOM 808 C C . SER A 1 105 ? -13.227 -22.625 -13.516 1 91.25 105 SER A C 1
ATOM 810 O O . SER A 1 105 ? -14.344 -23.109 -13.328 1 91.25 105 SER A O 1
ATOM 812 N N . VAL A 1 106 ? -12.305 -22.672 -12.664 1 91 106 VAL A N 1
ATOM 813 C CA . VAL A 1 106 ? -12.477 -23.375 -11.391 1 91 106 VAL A CA 1
ATOM 814 C C . VAL A 1 106 ? -13.562 -22.688 -10.57 1 91 106 VAL A C 1
ATOM 816 O O . VAL A 1 106 ? -14.414 -23.344 -9.977 1 91 106 VAL A O 1
ATOM 819 N N . ILE A 1 107 ? -13.539 -21.422 -10.562 1 90.5 107 ILE A N 1
ATOM 820 C CA . ILE A 1 107 ? -14.492 -20.656 -9.773 1 90.5 107 ILE A CA 1
ATOM 821 C C . ILE A 1 107 ? -15.898 -20.844 -10.344 1 90.5 107 ILE A C 1
ATOM 823 O O . ILE A 1 107 ? -16.859 -20.984 -9.594 1 90.5 107 ILE A O 1
ATOM 827 N N . GLN A 1 108 ? -15.984 -20.844 -11.586 1 88.25 108 GLN A N 1
ATOM 828 C CA . GLN A 1 108 ? -17.281 -21.047 -12.211 1 88.25 108 GLN A CA 1
ATOM 829 C C . GLN A 1 108 ? -17.844 -22.438 -11.914 1 88.25 108 GLN A C 1
ATOM 831 O O . GLN A 1 108 ? -19.047 -22.609 -11.719 1 88.25 108 GLN A O 1
ATOM 836 N N . ILE A 1 109 ? -17 -23.406 -11.93 1 87.5 109 ILE A N 1
ATOM 837 C CA . ILE A 1 109 ? -17.406 -24.781 -11.633 1 87.5 109 ILE A CA 1
ATOM 838 C C . ILE A 1 109 ? -17.938 -24.859 -10.203 1 87.5 109 ILE A C 1
ATOM 840 O O . ILE A 1 109 ? -18.953 -25.5 -9.938 1 87.5 109 ILE A O 1
ATOM 844 N N . ILE A 1 110 ? -17.312 -24.125 -9.305 1 86.5 110 ILE A N 1
ATOM 845 C CA . ILE A 1 110 ? -17.688 -24.156 -7.898 1 86.5 110 ILE A CA 1
ATOM 846 C C . ILE A 1 110 ? -18.969 -23.375 -7.684 1 86.5 110 ILE A C 1
ATOM 848 O O . ILE A 1 110 ? -19.797 -23.734 -6.836 1 86.5 110 ILE A O 1
ATOM 852 N N . GLN A 1 111 ? -19.125 -22.297 -8.375 1 83 111 GLN A N 1
ATOM 853 C CA . GLN A 1 111 ? -20.328 -21.5 -8.242 1 83 111 GLN A CA 1
ATOM 854 C C . GLN A 1 111 ? -21.562 -22.281 -8.68 1 83 111 GLN A C 1
ATOM 856 O O . GLN A 1 111 ? -22.656 -22.078 -8.141 1 83 111 GLN A O 1
ATOM 861 N N . GLU A 1 112 ? -21.391 -23.016 -9.648 1 75.06 112 GLU A N 1
ATOM 862 C CA . GLU A 1 112 ? -22.516 -23.812 -10.133 1 75.06 112 GLU A CA 1
ATOM 863 C C . GLU A 1 112 ? -22.734 -25.047 -9.258 1 75.06 112 GLU A C 1
ATOM 865 O O . GLU A 1 112 ? -23.766 -25.719 -9.375 1 75.06 112 GLU A O 1
ATOM 870 N N . PHE A 1 113 ? -21.906 -25.25 -8.305 1 65.75 113 PHE A N 1
ATOM 871 C CA . PHE A 1 113 ? -22 -26.375 -7.391 1 65.75 113 PHE A CA 1
ATOM 872 C C . PHE A 1 113 ? -23.078 -26.125 -6.332 1 65.75 113 PHE A C 1
ATOM 874 O O . PHE A 1 113 ? -23.172 -25.031 -5.781 1 65.75 113 PHE A O 1
ATOM 881 N N . PRO A 1 114 ? -24 -27.078 -5.961 1 57.66 114 PRO A N 1
ATOM 882 C CA . PRO A 1 114 ? -24.094 -28.5 -6.277 1 57.66 114 PRO A CA 1
ATOM 883 C C . PRO A 1 114 ? -24.891 -28.766 -7.555 1 57.66 114 PRO A C 1
ATOM 885 O O . PRO A 1 114 ? -25.219 -29.922 -7.855 1 57.66 114 PRO A O 1
ATOM 888 N N . ARG A 1 115 ? -25.422 -27.734 -8.172 1 53.72 115 ARG A N 1
ATOM 889 C CA . ARG A 1 115 ? -26.344 -28.078 -9.234 1 53.72 115 ARG A CA 1
ATOM 890 C C . ARG A 1 115 ? -25.734 -29.094 -10.195 1 53.72 115 ARG A C 1
ATOM 892 O O . ARG A 1 115 ? -24.547 -29.391 -10.117 1 53.72 115 ARG A O 1
ATOM 899 N N . ARG A 1 116 ? -26.422 -29.203 -11.633 1 50.81 116 ARG A N 1
ATOM 900 C CA . ARG A 1 116 ? -26.375 -30.328 -12.57 1 50.81 116 ARG A CA 1
ATOM 901 C C . ARG A 1 116 ? -24.938 -30.641 -12.984 1 50.81 116 ARG A C 1
ATOM 903 O O . ARG A 1 116 ? -24.391 -31.688 -12.625 1 50.81 116 ARG A O 1
ATOM 910 N N . ARG A 1 117 ? -24.547 -30.391 -14.5 1 48.53 117 ARG A N 1
ATOM 911 C CA . ARG A 1 117 ? -23.547 -30.969 -15.398 1 48.53 117 ARG A CA 1
ATOM 912 C C . ARG A 1 117 ? -22.188 -30.312 -15.195 1 48.53 117 ARG A C 1
ATOM 914 O O . ARG A 1 117 ? -22.047 -29.094 -15.359 1 48.53 117 ARG A O 1
ATOM 921 N N . LEU A 1 118 ? -21.312 -30.797 -14.055 1 56.44 118 LEU A N 1
ATOM 922 C CA . LEU A 1 118 ? -19.906 -30.562 -13.789 1 56.44 118 LEU A CA 1
ATOM 923 C C . LEU A 1 118 ? -19.109 -30.438 -15.086 1 56.44 118 LEU A C 1
ATOM 925 O O . LEU A 1 118 ? -17.984 -30.922 -15.188 1 56.44 118 LEU A O 1
ATOM 929 N N . ALA A 1 119 ? -19.797 -29.969 -16.125 1 60.53 119 ALA A N 1
ATOM 930 C CA . ALA A 1 119 ? -19.078 -29.797 -17.391 1 60.53 119 ALA A CA 1
ATOM 931 C C . ALA A 1 119 ? -18.281 -28.5 -17.391 1 60.53 119 ALA A C 1
ATOM 933 O O . ALA A 1 119 ? -18.641 -27.531 -16.703 1 60.53 119 ALA A O 1
ATOM 934 N N . PRO A 1 120 ? -17.078 -28.578 -17.875 1 73.12 120 PRO A N 1
ATOM 935 C CA . PRO A 1 120 ? -16.266 -27.359 -18.031 1 73.12 120 PRO A CA 1
ATOM 936 C C . PRO A 1 120 ? -17.047 -26.219 -18.672 1 73.12 120 PRO A C 1
ATOM 938 O O . PRO A 1 120 ? -17.859 -26.438 -19.578 1 73.12 120 PRO A O 1
ATOM 941 N N . PRO A 1 121 ? -17.031 -25.047 -18 1 78.94 121 PRO A N 1
ATOM 942 C CA . PRO A 1 121 ? -17.734 -23.875 -18.531 1 78.94 121 PRO A CA 1
ATOM 943 C C . PRO A 1 121 ? -17.297 -23.547 -19.969 1 78.94 121 PRO A C 1
ATOM 945 O O . PRO A 1 121 ? -16.172 -23.812 -20.344 1 78.94 121 PRO A O 1
ATOM 948 N N . PRO A 1 122 ? -18.234 -23.109 -20.734 1 83.12 122 PRO A N 1
ATOM 949 C CA . PRO A 1 122 ? -17.875 -22.703 -22.094 1 83.12 122 PRO A CA 1
ATOM 950 C C . PRO A 1 122 ? -16.859 -21.562 -22.125 1 83.12 122 PRO A C 1
ATOM 952 O O . PRO A 1 122 ? -16.766 -20.781 -21.172 1 83.12 122 PRO A O 1
ATOM 955 N N . LEU A 1 123 ? -16.094 -21.531 -23.141 1 84.62 123 LEU A N 1
ATOM 956 C CA . LEU A 1 123 ? -15.023 -20.562 -23.312 1 84.62 123 LEU A CA 1
ATOM 957 C C . LEU A 1 123 ? -15.586 -19.141 -23.406 1 84.62 123 LEU A C 1
ATOM 959 O O . LEU A 1 123 ? -14.922 -18.188 -23 1 84.62 123 LEU A O 1
ATOM 963 N N . SER A 1 124 ? -16.781 -19.047 -23.844 1 86 124 SER A N 1
ATOM 964 C CA . SER A 1 124 ? -17.406 -17.734 -23.984 1 86 124 SER A CA 1
ATOM 965 C C . SER A 1 124 ? -17.641 -17.094 -22.625 1 86 124 SER A C 1
ATOM 967 O O . SER A 1 124 ? -17.453 -15.883 -22.453 1 86 124 SER A O 1
ATOM 969 N N . SER A 1 125 ? -18 -17.891 -21.734 1 85.88 125 SER A N 1
ATOM 970 C CA . SER A 1 125 ? -18.234 -17.375 -20.391 1 85.88 125 SER A CA 1
ATOM 971 C C . SER A 1 125 ? -16.922 -16.953 -19.734 1 85.88 125 SER A C 1
ATOM 973 O O . SER A 1 125 ? -16.875 -15.977 -18.984 1 85.88 125 SER A O 1
ATOM 975 N N . LEU A 1 126 ? -15.906 -17.641 -20.031 1 87.94 126 LEU A N 1
ATOM 976 C CA . LEU A 1 126 ? -14.586 -17.328 -19.484 1 87.94 126 LEU A CA 1
ATOM 977 C C . LEU A 1 126 ? -14.023 -16.047 -20.078 1 87.94 126 LEU A C 1
ATOM 979 O O . LEU A 1 126 ? -13.383 -15.258 -19.391 1 87.94 126 LEU A O 1
ATOM 983 N N . LEU A 1 127 ? -14.359 -15.82 -21.297 1 88.69 127 LEU A N 1
ATOM 984 C CA . LEU A 1 127 ? -13.836 -14.648 -22 1 88.69 127 LEU A CA 1
ATOM 985 C C . LEU A 1 127 ? -14.516 -13.375 -21.516 1 88.69 127 LEU A C 1
ATOM 987 O O . LEU A 1 127 ? -13.922 -12.297 -21.531 1 88.69 127 LEU A O 1
ATOM 991 N N . HIS A 1 128 ? -15.664 -13.531 -21.016 1 88.56 128 HIS A N 1
ATOM 992 C CA . HIS A 1 128 ? -16.375 -12.375 -20.484 1 88.56 128 HIS A CA 1
ATOM 993 C C . HIS A 1 128 ? -15.797 -11.938 -19.141 1 88.56 128 HIS A C 1
ATOM 995 O O . HIS A 1 128 ? -15.812 -10.742 -18.812 1 88.56 128 HIS A O 1
ATOM 1001 N N . LEU A 1 129 ? -15.234 -12.844 -18.469 1 90.19 129 LEU A N 1
ATOM 1002 C CA . LEU A 1 129 ? -14.68 -12.57 -17.156 1 90.19 129 LEU A CA 1
ATOM 1003 C C . LEU A 1 129 ? -13.211 -12.148 -17.25 1 90.19 129 LEU A C 1
ATOM 1005 O O . LEU A 1 129 ? -12.641 -11.625 -16.297 1 90.19 129 LEU A O 1
ATOM 1009 N N . TYR A 1 130 ? -12.641 -12.242 -18.422 1 91.38 130 TYR A N 1
ATOM 1010 C CA . TYR A 1 130 ? -11.203 -12.086 -18.594 1 91.38 130 TYR A CA 1
ATOM 1011 C C . TYR A 1 130 ? -10.758 -10.664 -18.281 1 91.38 130 TYR A C 1
ATOM 1013 O O . TYR A 1 130 ? -9.789 -10.453 -17.562 1 91.38 130 TYR A O 1
ATOM 1021 N N . PRO A 1 131 ? -11.469 -9.664 -18.75 1 91.62 131 PRO A N 1
ATOM 1022 C CA . PRO A 1 131 ? -10.984 -8.312 -18.469 1 91.62 131 PRO A CA 1
ATOM 1023 C C . PRO A 1 131 ? -11.023 -7.973 -16.984 1 91.62 131 PRO A C 1
ATOM 1025 O O . PRO A 1 131 ? -10.133 -7.297 -16.469 1 91.62 131 PRO A O 1
ATOM 1028 N N . SER A 1 132 ? -12.008 -8.422 -16.312 1 91.94 132 SER A N 1
ATOM 1029 C CA . SER A 1 132 ? -12.109 -8.164 -14.883 1 91.94 132 SER A CA 1
ATOM 1030 C C . SER A 1 132 ? -11 -8.883 -14.117 1 91.94 132 SER A C 1
ATOM 1032 O O . SER A 1 132 ? -10.406 -8.312 -13.195 1 91.94 132 SER A O 1
ATOM 1034 N N . LEU A 1 133 ? -10.703 -10.031 -14.562 1 94.06 133 LEU A N 1
ATOM 1035 C CA . LEU A 1 133 ? -9.68 -10.812 -13.883 1 94.06 133 LEU A CA 1
ATOM 1036 C C . LEU A 1 133 ? -8.289 -10.266 -14.188 1 94.06 133 LEU A C 1
ATOM 1038 O O . LEU A 1 133 ? -7.406 -10.273 -13.328 1 94.06 133 LEU A O 1
ATOM 1042 N N . LEU A 1 134 ? -8.172 -9.812 -15.391 1 93.5 134 LEU A N 1
ATOM 1043 C CA . LEU A 1 134 ? -6.887 -9.234 -15.781 1 93.5 134 LEU A CA 1
ATOM 1044 C C . LEU A 1 134 ? -6.594 -7.977 -14.969 1 93.5 134 LEU A C 1
ATOM 1046 O O . LEU A 1 134 ? -5.48 -7.797 -14.469 1 93.5 134 LEU A O 1
ATOM 1050 N N . LEU A 1 135 ? -7.582 -7.203 -14.75 1 93.06 135 LEU A N 1
ATOM 1051 C CA . LEU A 1 135 ? -7.414 -5.98 -13.977 1 93.06 135 LEU A CA 1
ATOM 1052 C C . LEU A 1 135 ? -7.113 -6.301 -12.516 1 93.06 135 LEU A C 1
ATOM 1054 O O . LEU A 1 135 ? -6.305 -5.617 -11.875 1 93.06 135 LEU A O 1
ATOM 1058 N N . THR A 1 136 ? -7.719 -7.254 -12.047 1 94.44 136 THR A N 1
ATOM 1059 C CA . THR A 1 136 ? -7.48 -7.656 -10.664 1 94.44 136 THR A CA 1
ATOM 1060 C C . THR A 1 136 ? -6.082 -8.242 -10.5 1 94.44 136 THR A C 1
ATOM 1062 O O . THR A 1 136 ? -5.414 -7.996 -9.5 1 94.44 136 THR A O 1
ATOM 1065 N N . PHE A 1 137 ? -5.691 -8.992 -11.516 1 94.12 137 PHE A N 1
ATOM 1066 C CA . PHE A 1 137 ? -4.355 -9.57 -11.469 1 94.12 137 PHE A CA 1
ATOM 1067 C C . PHE A 1 137 ? -3.289 -8.484 -11.484 1 94.12 137 PHE A C 1
ATOM 1069 O O . PHE A 1 137 ? -2.316 -8.547 -10.727 1 94.12 137 PHE A O 1
ATOM 1076 N N . LEU A 1 138 ? -3.502 -7.5 -12.273 1 91.56 138 LEU A N 1
ATOM 1077 C CA . LEU A 1 138 ? -2.562 -6.383 -12.344 1 91.56 138 LEU A CA 1
ATOM 1078 C C . LEU A 1 138 ? -2.555 -5.594 -11.039 1 91.56 138 LEU A C 1
ATOM 1080 O O . LEU A 1 138 ? -1.49 -5.207 -10.555 1 91.56 138 LEU A O 1
ATOM 1084 N N . SER A 1 139 ? -3.695 -5.395 -10.516 1 93.19 139 SER A N 1
ATOM 1085 C CA . SER A 1 139 ? -3.789 -4.707 -9.234 1 93.19 139 SER A CA 1
ATOM 1086 C C . SER A 1 139 ? -3.137 -5.516 -8.125 1 93.19 139 SER A C 1
ATOM 1088 O O . SER A 1 139 ? -2.486 -4.957 -7.238 1 93.19 139 SER A O 1
ATOM 1090 N N . ASN A 1 140 ? -3.277 -6.793 -8.172 1 94.56 140 ASN A N 1
ATOM 1091 C CA . ASN A 1 140 ? -2.645 -7.664 -7.191 1 94.56 140 ASN A CA 1
ATOM 1092 C C . ASN A 1 140 ? -1.123 -7.59 -7.27 1 94.56 140 ASN A C 1
ATOM 1094 O O . ASN A 1 140 ? -0.443 -7.574 -6.242 1 94.56 140 ASN A O 1
ATOM 1098 N N . SER A 1 141 ? -0.667 -7.598 -8.477 1 93.44 141 SER A N 1
ATOM 1099 C CA . SER A 1 141 ? 0.78 -7.504 -8.648 1 93.44 141 SER A CA 1
ATOM 1100 C C . SER A 1 141 ? 1.315 -6.191 -8.086 1 93.44 141 SER A C 1
ATOM 1102 O O . SER A 1 141 ? 2.395 -6.16 -7.488 1 93.44 141 SER A O 1
ATOM 1104 N N . LEU A 1 142 ? 0.546 -5.168 -8.219 1 91.75 142 LEU A N 1
ATOM 1105 C CA . LEU A 1 142 ? 0.945 -3.875 -7.676 1 91.75 142 LEU A CA 1
ATOM 1106 C C . LEU A 1 142 ? 0.889 -3.883 -6.152 1 91.75 142 LEU A C 1
ATOM 1108 O O . LEU A 1 142 ? 1.744 -3.287 -5.492 1 91.75 142 LEU A O 1
ATOM 1112 N N . VAL A 1 143 ? -0.088 -4.535 -5.656 1 93.12 143 VAL A N 1
ATOM 1113 C CA . VAL A 1 143 ? -0.236 -4.609 -4.207 1 93.12 143 VAL A CA 1
ATOM 1114 C C . VAL A 1 143 ? 0.909 -5.426 -3.613 1 93.12 143 VAL A C 1
ATOM 1116 O O . VAL A 1 143 ? 1.468 -5.059 -2.576 1 93.12 143 VAL A O 1
ATOM 1119 N N . ILE A 1 144 ? 1.275 -6.488 -4.266 1 93.69 144 ILE A N 1
ATOM 1120 C CA . ILE A 1 144 ? 2.367 -7.324 -3.783 1 93.69 144 ILE A CA 1
ATOM 1121 C C . ILE A 1 144 ? 3.682 -6.551 -3.857 1 93.69 144 ILE A C 1
ATOM 1123 O O . ILE A 1 144 ? 4.492 -6.598 -2.928 1 93.69 144 ILE A O 1
ATOM 1127 N N . LEU A 1 145 ? 3.836 -5.867 -4.93 1 91.88 145 LEU A N 1
ATOM 1128 C CA . LEU A 1 145 ? 5.02 -5.027 -5.07 1 91.88 145 LEU A CA 1
ATOM 1129 C C . LEU A 1 145 ? 5.059 -3.951 -3.99 1 91.88 145 LEU A C 1
ATOM 1131 O O . LEU A 1 145 ? 6.109 -3.701 -3.395 1 91.88 145 LEU A O 1
ATOM 1135 N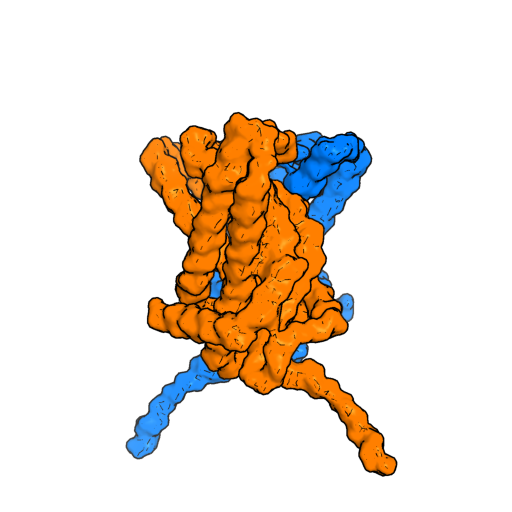 N . SER A 1 146 ? 3.932 -3.367 -3.768 1 91.88 146 SER A N 1
ATOM 1136 C CA . SER A 1 146 ? 3.842 -2.314 -2.764 1 91.88 146 SER A CA 1
ATOM 1137 C C . SER A 1 146 ? 4.082 -2.863 -1.361 1 91.88 146 SER A C 1
ATOM 1139 O O . SER A 1 146 ? 4.715 -2.207 -0.531 1 91.88 146 SER A O 1
ATOM 1141 N N . ALA A 1 147 ? 3.551 -4.008 -1.124 1 93.56 147 ALA A N 1
ATOM 1142 C CA . ALA A 1 147 ? 3.752 -4.625 0.185 1 93.56 147 ALA A CA 1
ATOM 1143 C C . ALA A 1 147 ? 5.23 -4.914 0.434 1 93.56 147 ALA A C 1
ATOM 1145 O O . ALA A 1 147 ? 5.746 -4.66 1.524 1 93.56 147 ALA A O 1
ATOM 1146 N N . ASN A 1 148 ? 5.934 -5.434 -0.571 1 92.62 148 ASN A N 1
ATOM 1147 C CA . ASN A 1 148 ? 7.367 -5.68 -0.439 1 92.62 148 ASN A CA 1
ATOM 1148 C C . ASN A 1 148 ? 8.141 -4.383 -0.235 1 92.62 148 ASN A C 1
ATOM 1150 O O . ASN A 1 148 ? 9.016 -4.305 0.632 1 92.62 148 ASN A O 1
ATOM 1154 N N . ALA A 1 149 ? 7.781 -3.385 -0.996 1 92 149 ALA A N 1
ATOM 1155 C CA . ALA A 1 149 ? 8.469 -2.098 -0.893 1 92 149 ALA A CA 1
ATOM 1156 C C . ALA A 1 149 ? 8.211 -1.446 0.463 1 92 149 ALA A C 1
ATOM 1158 O O . ALA A 1 149 ? 9.102 -0.822 1.038 1 92 149 ALA A O 1
ATOM 1159 N N . ALA A 1 150 ? 7.012 -1.594 0.902 1 92.19 150 ALA A N 1
ATOM 1160 C CA . ALA A 1 150 ? 6.668 -1.017 2.199 1 92.19 150 ALA A CA 1
ATOM 1161 C C . ALA A 1 150 ? 7.469 -1.668 3.32 1 92.19 150 ALA A C 1
ATOM 1163 O O . ALA A 1 150 ? 8 -0.978 4.195 1 92.19 150 ALA A O 1
ATOM 1164 N N . ILE A 1 151 ? 7.551 -2.943 3.303 1 92.38 151 ILE A N 1
ATOM 1165 C CA . ILE A 1 151 ? 8.289 -3.645 4.348 1 92.38 151 ILE A CA 1
ATOM 1166 C C . ILE A 1 151 ? 9.773 -3.285 4.262 1 92.38 151 ILE A C 1
ATOM 1168 O O . ILE A 1 151 ? 10.438 -3.105 5.285 1 92.38 151 ILE A O 1
ATOM 1172 N N . PHE A 1 152 ? 10.297 -3.15 3.1 1 90.88 152 PHE A N 1
ATOM 1173 C CA . PHE A 1 152 ? 11.703 -2.775 2.945 1 90.88 152 PHE A CA 1
ATOM 1174 C C . PHE A 1 152 ? 11.938 -1.358 3.455 1 90.88 152 PHE A C 1
ATOM 1176 O O . PHE A 1 152 ? 12.992 -1.071 4.031 1 90.88 152 PHE A O 1
ATOM 1183 N N . SER A 1 153 ? 10.969 -0.499 3.23 1 90.44 153 SER A N 1
ATOM 1184 C CA . SER A 1 153 ? 11.102 0.859 3.746 1 90.44 153 SER A CA 1
ATOM 1185 C C . SER A 1 153 ? 11.102 0.874 5.273 1 90.44 153 SER A C 1
ATOM 1187 O O . SER A 1 153 ? 11.859 1.614 5.895 1 90.44 153 SER A O 1
ATOM 1189 N N . ILE A 1 154 ? 10.289 0.065 5.855 1 90.44 154 ILE A N 1
ATOM 1190 C CA . ILE A 1 154 ? 10.242 -0.033 7.312 1 90.44 154 ILE A CA 1
ATOM 1191 C C . ILE A 1 154 ? 11.547 -0.615 7.836 1 90.44 154 ILE A C 1
ATOM 1193 O O . ILE A 1 154 ? 12.062 -0.172 8.867 1 90.44 154 ILE A O 1
ATOM 1197 N N . LEU A 1 155 ? 12.078 -1.568 7.145 1 89.06 155 LEU A N 1
ATOM 1198 C CA . LEU A 1 155 ? 13.328 -2.191 7.559 1 89.06 155 LEU A CA 1
ATOM 1199 C C . LEU A 1 155 ? 14.492 -1.206 7.453 1 89.06 155 LEU A C 1
ATOM 1201 O O . LEU A 1 155 ? 15.391 -1.209 8.289 1 89.06 155 LEU A O 1
ATOM 1205 N N . VAL A 1 156 ? 14.5 -0.413 6.422 1 87.75 156 VAL A N 1
ATOM 1206 C CA . VAL A 1 156 ? 15.539 0.6 6.266 1 87.75 156 VAL A CA 1
ATOM 1207 C C . VAL A 1 156 ? 15.508 1.555 7.457 1 87.75 156 VAL A C 1
ATOM 1209 O O . VAL A 1 156 ? 16.562 1.896 8.016 1 87.75 156 VAL A O 1
ATOM 1212 N N . VAL A 1 157 ? 14.336 1.933 7.848 1 84.88 157 VAL A N 1
ATOM 1213 C CA . VAL A 1 157 ? 14.211 2.838 8.984 1 84.88 157 VAL A CA 1
ATOM 1214 C C . VAL A 1 157 ? 14.609 2.113 10.273 1 84.88 157 VAL A C 1
ATOM 1216 O O . VAL A 1 157 ? 15.328 2.666 11.102 1 84.88 157 VAL A O 1
ATOM 1219 N N . ALA A 1 158 ? 14.25 0.919 10.438 1 85.44 158 ALA A N 1
ATOM 1220 C CA . ALA A 1 158 ? 14.5 0.151 11.656 1 85.44 158 ALA A CA 1
ATOM 1221 C C . ALA A 1 158 ? 15.984 -0.126 11.836 1 85.44 158 ALA A C 1
ATOM 1223 O O . ALA A 1 158 ? 16.5 -0.096 12.953 1 85.44 158 ALA A O 1
ATOM 1224 N N . PHE A 1 159 ? 16.688 -0.333 10.805 1 85.75 159 PHE A N 1
ATOM 1225 C CA . PHE A 1 159 ? 18.094 -0.69 10.906 1 85.75 159 PHE A CA 1
ATOM 1226 C C . PHE A 1 159 ? 18.969 0.558 11.016 1 85.75 159 PHE A C 1
ATOM 1228 O O . PHE A 1 159 ? 20.078 0.502 11.531 1 85.75 159 PHE A O 1
ATOM 1235 N N . ASN A 1 160 ? 18.453 1.693 10.531 1 83.62 160 ASN A N 1
ATOM 1236 C CA . ASN A 1 160 ? 19.266 2.908 10.547 1 83.62 160 ASN A CA 1
ATOM 1237 C C . ASN A 1 160 ? 19.047 3.703 11.836 1 83.62 160 ASN A C 1
ATOM 1239 O O . ASN A 1 160 ? 19.906 4.48 12.242 1 83.62 160 ASN A O 1
ATOM 1243 N N . ILE A 1 161 ? 18 3.506 12.477 1 80.69 161 ILE A N 1
ATOM 1244 C CA . ILE A 1 161 ? 17.734 4.246 13.711 1 80.69 161 ILE A CA 1
ATOM 1245 C C . ILE A 1 161 ? 18.781 3.865 14.766 1 80.69 161 ILE A C 1
ATOM 1247 O O . ILE A 1 161 ? 19.391 4.734 15.375 1 80.69 161 ILE A O 1
ATOM 1251 N N . PRO A 1 162 ? 18.969 2.602 15 1 78 162 PRO A N 1
ATOM 1252 C CA . PRO A 1 162 ? 20 2.264 15.992 1 78 162 PRO A CA 1
ATOM 1253 C C . PRO A 1 162 ? 21.391 2.727 15.578 1 78 162 PRO A C 1
ATOM 1255 O O . PRO A 1 162 ? 22.219 3.029 16.438 1 78 162 PRO A O 1
ATOM 1258 N N . ASP A 1 163 ? 21.656 2.744 14.289 1 73.94 163 ASP A N 1
ATOM 1259 C CA . ASP A 1 163 ? 22.953 3.215 13.812 1 73.94 163 ASP A CA 1
ATOM 1260 C C . ASP A 1 163 ? 23.141 4.703 14.102 1 73.94 163 ASP A C 1
ATOM 1262 O O . ASP A 1 163 ? 24.234 5.133 14.477 1 73.94 163 ASP A O 1
ATOM 1266 N N . ILE A 1 164 ? 22.047 5.41 13.992 1 71.56 164 ILE A N 1
ATOM 1267 C CA . ILE A 1 164 ? 22.109 6.852 14.227 1 71.56 164 ILE A CA 1
ATOM 1268 C C . ILE A 1 164 ? 22.219 7.125 15.727 1 71.56 164 ILE A C 1
ATOM 1270 O O . ILE A 1 164 ? 22.938 8.039 16.141 1 71.56 164 ILE A O 1
ATOM 1274 N N . LEU A 1 165 ? 21.609 6.258 16.516 1 74.94 165 LEU A N 1
ATOM 1275 C CA . LEU A 1 165 ? 21.625 6.453 17.969 1 74.94 165 LEU A CA 1
ATOM 1276 C C . LEU A 1 165 ? 22.859 5.785 18.578 1 74.94 165 LEU A C 1
ATOM 1278 O O . LEU A 1 165 ? 23.094 5.902 19.781 1 74.94 165 LEU A O 1
ATOM 1282 N N . HIS A 1 166 ? 23.672 5.195 17.781 1 69.94 166 HIS A N 1
ATOM 1283 C CA . HIS A 1 166 ? 24.906 4.547 18.203 1 69.94 166 HIS A CA 1
ATOM 1284 C C . HIS A 1 166 ? 24.625 3.367 19.125 1 69.94 166 HIS A C 1
ATOM 1286 O O . HIS A 1 166 ? 25.359 3.143 20.094 1 69.94 166 HIS A O 1
ATOM 1292 N N . LEU A 1 167 ? 23.547 2.812 18.984 1 72.88 167 LEU A N 1
ATOM 1293 C CA . LEU A 1 167 ? 23.188 1.636 19.766 1 72.88 167 LEU A CA 1
ATOM 1294 C C . LEU A 1 167 ? 23.406 0.358 18.969 1 72.88 167 LEU A C 1
ATOM 1296 O O . LEU A 1 167 ? 22.891 -0.705 19.328 1 72.88 167 LEU A O 1
ATOM 1300 N N . SER A 1 168 ? 24.266 0.488 18.031 1 72.31 168 SER A N 1
ATOM 1301 C CA . SER A 1 168 ? 24.438 -0.651 17.141 1 72.31 168 SER A CA 1
ATOM 1302 C C . SER A 1 168 ? 25.344 -1.71 17.75 1 72.31 168 SER A C 1
ATOM 1304 O O . SER A 1 168 ? 26.516 -1.449 18.016 1 72.31 168 SER A O 1
ATOM 1306 N N . SER A 1 169 ? 24.734 -2.629 18.5 1 79.25 169 SER A N 1
ATOM 1307 C CA . SER A 1 169 ? 25.438 -3.816 18.969 1 79.25 169 SER A CA 1
ATOM 1308 C C . SER A 1 169 ? 25.109 -5.031 18.109 1 79.25 169 SER A C 1
ATOM 1310 O O . SER A 1 169 ? 24.109 -5.031 17.375 1 79.25 169 SER A O 1
ATOM 1312 N N . ASN A 1 170 ? 26.047 -5.957 18.062 1 78.12 170 ASN A N 1
ATOM 1313 C CA . ASN A 1 170 ? 25.844 -7.184 17.297 1 78.12 170 ASN A CA 1
ATOM 1314 C C . ASN A 1 170 ? 24.562 -7.906 17.719 1 78.12 170 ASN A C 1
ATOM 1316 O O . ASN A 1 170 ? 23.859 -8.477 16.875 1 78.12 170 ASN A O 1
ATOM 1320 N N . ASN A 1 171 ? 24.266 -7.797 18.938 1 81.19 171 ASN A N 1
ATOM 1321 C CA . ASN A 1 171 ? 23.062 -8.453 19.438 1 81.19 171 ASN A CA 1
ATOM 1322 C C . ASN A 1 171 ? 21.797 -7.742 18.953 1 81.19 171 ASN A C 1
ATOM 1324 O O . ASN A 1 171 ? 20.797 -8.391 18.641 1 81.19 171 ASN A O 1
ATOM 1328 N N . SER A 1 172 ? 21.984 -6.457 18.859 1 82.5 172 SER A N 1
ATOM 1329 C CA . SER A 1 172 ? 20.828 -5.691 18.406 1 82.5 172 SER A CA 1
ATOM 1330 C C . SER A 1 172 ? 20.516 -5.977 16.938 1 82.5 172 SER A C 1
ATOM 1332 O O . SER A 1 172 ? 19.359 -6.062 16.562 1 82.5 172 SER A O 1
ATOM 1334 N N . ILE A 1 173 ? 21.547 -6.281 16.172 1 82.25 173 ILE A N 1
ATOM 1335 C CA . ILE A 1 173 ? 21.375 -6.559 14.758 1 82.25 173 ILE A CA 1
ATOM 1336 C C . ILE A 1 173 ? 20.734 -7.934 14.57 1 82.25 173 ILE A C 1
ATOM 1338 O O . ILE A 1 173 ? 19.906 -8.125 13.688 1 82.25 173 ILE A O 1
ATOM 1342 N N . LEU A 1 174 ? 21.094 -8.867 15.406 1 82.75 174 LEU A N 1
ATOM 1343 C CA . LEU A 1 174 ? 20.531 -10.211 15.312 1 82.75 174 LEU A CA 1
ATOM 1344 C C . LEU A 1 174 ? 19.047 -10.195 15.68 1 82.75 174 LEU A C 1
ATOM 1346 O O . LEU A 1 174 ? 18.234 -10.844 15.008 1 82.75 174 LEU A O 1
ATOM 1350 N N . VAL A 1 175 ? 18.734 -9.469 16.703 1 85.5 175 VAL A N 1
ATOM 1351 C CA . VAL A 1 175 ? 17.344 -9.391 17.141 1 85.5 175 VAL A CA 1
ATOM 1352 C C . VAL A 1 175 ? 16.5 -8.68 16.078 1 85.5 175 VAL A C 1
ATOM 1354 O O . VAL A 1 175 ? 15.375 -9.086 15.789 1 85.5 175 VAL A O 1
ATOM 1357 N N . LEU A 1 176 ? 17.125 -7.688 15.5 1 85.88 176 LEU A N 1
ATOM 1358 C CA . LEU A 1 176 ? 16.422 -6.938 14.477 1 85.88 176 LEU A CA 1
ATOM 1359 C C . LEU A 1 176 ? 16.219 -7.781 13.219 1 85.88 176 LEU A C 1
ATOM 1361 O O . LEU A 1 176 ? 15.18 -7.707 12.57 1 85.88 176 LEU A O 1
ATOM 1365 N N . SER A 1 177 ? 17.156 -8.594 12.938 1 85.88 177 SER A N 1
ATOM 1366 C CA . SER A 1 177 ? 17.047 -9.461 11.773 1 85.88 177 SER A CA 1
ATOM 1367 C C . SER A 1 177 ? 15.977 -10.531 11.977 1 85.88 177 SER A C 1
ATOM 1369 O O . SER A 1 177 ? 15.18 -10.797 11.07 1 85.88 177 SER A O 1
ATOM 1371 N N . ALA A 1 178 ? 15.898 -11.086 13.117 1 87.31 178 ALA A N 1
ATOM 1372 C CA . ALA A 1 178 ? 14.883 -12.086 13.422 1 87.31 178 ALA A CA 1
ATOM 1373 C C . ALA A 1 178 ? 13.484 -11.477 13.398 1 87.31 178 ALA A C 1
ATOM 1375 O O . ALA A 1 178 ? 12.547 -12.07 12.859 1 87.31 178 ALA A O 1
ATOM 1376 N N . ALA A 1 179 ? 13.367 -10.281 13.906 1 89.38 179 ALA A N 1
ATOM 1377 C CA . ALA A 1 179 ? 12.086 -9.586 13.906 1 89.38 179 ALA A CA 1
ATOM 1378 C C . ALA A 1 179 ? 11.641 -9.25 12.492 1 89.38 179 ALA A C 1
ATOM 1380 O O . ALA A 1 179 ? 10.453 -9.297 12.172 1 89.38 179 ALA A O 1
ATOM 1381 N N . SER A 1 180 ? 12.625 -8.93 11.766 1 88.38 180 SER A N 1
ATOM 1382 C CA . SER A 1 180 ? 12.32 -8.57 10.383 1 88.38 180 SER A CA 1
ATOM 1383 C C . SER A 1 180 ? 11.789 -9.766 9.602 1 88.38 180 SER A C 1
ATOM 1385 O O . SER A 1 180 ? 10.898 -9.625 8.766 1 88.38 180 SER A O 1
ATOM 1387 N N . VAL A 1 181 ? 12.32 -10.945 9.852 1 88.44 181 VAL A N 1
ATOM 1388 C CA . VAL A 1 181 ? 11.867 -12.156 9.18 1 88.44 181 VAL A CA 1
ATOM 1389 C C . VAL A 1 181 ? 10.414 -12.445 9.547 1 88.44 181 VAL A C 1
ATOM 1391 O O . VAL A 1 181 ? 9.594 -12.773 8.68 1 88.44 181 VAL A O 1
ATOM 1394 N N . ILE A 1 182 ? 10.062 -12.297 10.688 1 90.25 182 ILE A N 1
ATOM 1395 C CA . ILE A 1 182 ? 8.711 -12.555 11.172 1 90.25 182 ILE A CA 1
ATOM 1396 C C . ILE A 1 182 ? 7.746 -11.531 10.586 1 90.25 182 ILE A C 1
ATOM 1398 O O . ILE A 1 182 ? 6.695 -11.891 10.055 1 90.25 182 ILE A O 1
ATOM 1402 N N . LEU A 1 183 ? 8.164 -10.297 10.648 1 91.5 183 LEU A N 1
ATOM 1403 C CA . LEU A 1 183 ? 7.32 -9.234 10.125 1 91.5 183 LEU A CA 1
ATOM 1404 C C . LEU A 1 183 ? 7.098 -9.406 8.625 1 91.5 183 LEU A C 1
ATOM 1406 O O . LEU A 1 183 ? 5.973 -9.273 8.141 1 91.5 183 LEU A O 1
ATOM 1410 N N . TYR A 1 184 ? 8.148 -9.734 8 1 92.19 184 TYR A N 1
ATOM 1411 C CA . TYR A 1 184 ? 8.062 -9.938 6.562 1 92.19 184 TYR A CA 1
ATOM 1412 C C . TYR A 1 184 ? 7.105 -11.078 6.23 1 92.19 184 TYR A C 1
ATOM 1414 O O . TYR A 1 184 ? 6.242 -10.938 5.359 1 92.19 184 TYR A O 1
ATOM 1422 N N . SER A 1 185 ? 7.195 -12.156 6.98 1 89.44 185 SER A N 1
ATOM 1423 C CA . SER A 1 185 ? 6.371 -13.328 6.715 1 89.44 185 SER A CA 1
ATOM 1424 C C . SER A 1 185 ? 4.898 -13.039 6.988 1 89.44 185 SER A C 1
ATOM 1426 O O . SER A 1 185 ? 4.027 -13.445 6.215 1 89.44 185 SER A O 1
ATOM 1428 N N . ILE A 1 186 ? 4.641 -12.312 7.949 1 89.19 186 ILE A N 1
ATOM 1429 C CA . ILE A 1 186 ? 3.262 -12 8.312 1 89.19 186 ILE A CA 1
ATOM 1430 C C . ILE A 1 186 ? 2.643 -11.086 7.258 1 89.19 186 ILE A C 1
ATOM 1432 O O . ILE A 1 186 ? 1.515 -11.312 6.812 1 89.19 186 ILE A O 1
ATOM 1436 N N . VAL A 1 187 ? 3.354 -10.094 6.848 1 91.56 187 VAL A N 1
ATOM 1437 C CA . VAL A 1 187 ? 2.824 -9.117 5.898 1 91.56 187 VAL A CA 1
ATOM 1438 C C . VAL A 1 187 ? 2.596 -9.789 4.547 1 91.56 187 VAL A C 1
ATOM 1440 O O . VAL A 1 187 ? 1.547 -9.602 3.924 1 91.56 187 VAL A O 1
ATOM 1443 N N . ILE A 1 188 ? 3.549 -10.57 4.129 1 91.5 188 ILE A N 1
ATOM 1444 C CA . ILE A 1 188 ? 3.43 -11.211 2.822 1 91.5 188 ILE A CA 1
ATOM 1445 C C . ILE A 1 188 ? 2.328 -12.266 2.861 1 91.5 188 ILE A C 1
ATOM 1447 O O . ILE A 1 188 ? 1.573 -12.414 1.897 1 91.5 188 ILE A O 1
ATOM 1451 N N . ALA A 1 189 ? 2.221 -12.977 3.996 1 91.06 189 ALA A N 1
ATOM 1452 C CA . ALA A 1 189 ? 1.16 -13.977 4.125 1 91.06 189 ALA A CA 1
ATOM 1453 C C . ALA A 1 189 ? -0.217 -13.328 4.027 1 91.06 189 ALA A C 1
ATOM 1455 O O . ALA A 1 189 ? -1.089 -13.805 3.301 1 91.06 189 ALA A O 1
ATOM 1456 N N . ASN A 1 190 ? -0.407 -12.227 4.664 1 91.31 190 ASN A N 1
ATOM 1457 C CA . ASN A 1 190 ? -1.687 -11.531 4.621 1 91.31 190 ASN A CA 1
ATOM 1458 C C . ASN A 1 190 ? -1.977 -10.977 3.229 1 91.31 190 ASN A C 1
ATOM 1460 O O . ASN A 1 190 ? -3.121 -11 2.771 1 91.31 190 ASN A O 1
ATOM 1464 N N . THR A 1 191 ? -0.935 -10.461 2.67 1 92.94 191 THR A N 1
ATOM 1465 C CA . THR A 1 191 ? -1.104 -9.898 1.336 1 92.94 191 THR A CA 1
ATOM 1466 C C . THR A 1 191 ? -1.487 -10.984 0.335 1 92.94 191 THR A C 1
ATOM 1468 O O . THR A 1 191 ? -2.365 -10.781 -0.505 1 92.94 191 THR A O 1
ATOM 1471 N N . MET A 1 192 ? -0.888 -12.094 0.476 1 92.81 192 MET A N 1
ATOM 1472 C CA . MET A 1 192 ? -1.171 -13.188 -0.452 1 92.81 192 MET A CA 1
ATOM 1473 C C . MET A 1 192 ? -2.592 -13.711 -0.265 1 92.81 192 MET A C 1
ATOM 1475 O O . MET A 1 192 ? -3.281 -14.008 -1.241 1 92.81 192 MET A O 1
ATOM 1479 N N . VAL A 1 193 ? -3.02 -13.805 0.945 1 92.88 193 VAL A N 1
ATOM 1480 C CA . VAL A 1 193 ? -4.371 -14.273 1.229 1 92.88 193 VAL A CA 1
ATOM 1481 C C . VAL A 1 193 ? -5.391 -13.273 0.68 1 92.88 193 VAL A C 1
ATOM 1483 O O . VAL A 1 193 ? -6.371 -13.664 0.048 1 92.88 193 VAL A O 1
ATOM 1486 N N . ALA A 1 194 ? -5.105 -12.023 0.886 1 93.56 194 ALA A N 1
ATOM 1487 C CA . ALA A 1 194 ? -6.012 -10.984 0.401 1 93.56 194 ALA A CA 1
ATOM 1488 C C . ALA A 1 194 ? -6.055 -10.961 -1.124 1 93.56 194 ALA A C 1
ATOM 1490 O O . ALA A 1 194 ? -7.121 -10.797 -1.719 1 93.56 194 ALA A O 1
ATOM 1491 N N . CYS A 1 195 ? -4.93 -11.156 -1.739 1 93.62 195 CYS A N 1
ATOM 1492 C CA . CYS A 1 195 ? -4.859 -11.133 -3.197 1 93.62 195 CYS A CA 1
ATOM 1493 C C . CYS A 1 195 ? -5.559 -12.344 -3.795 1 93.62 195 CYS A C 1
ATOM 1495 O O . CYS A 1 195 ? -6.246 -12.234 -4.812 1 93.62 195 CYS A O 1
ATOM 1497 N N . ASN A 1 196 ? -5.391 -13.453 -3.15 1 92.88 196 ASN A N 1
ATOM 1498 C CA . ASN A 1 196 ? -6.09 -14.641 -3.625 1 92.88 196 ASN A CA 1
ATOM 1499 C C . ASN A 1 196 ? -7.602 -14.5 -3.49 1 92.88 196 ASN A C 1
ATOM 1501 O O . ASN A 1 196 ? -8.352 -14.891 -4.387 1 92.88 196 ASN A O 1
ATOM 1505 N N . LEU A 1 197 ? -8 -13.969 -2.443 1 93.94 197 LEU A N 1
ATOM 1506 C CA . LEU A 1 197 ? -9.422 -13.734 -2.234 1 93.94 197 LEU A CA 1
ATOM 1507 C C . LEU A 1 197 ? -9.969 -12.727 -3.24 1 93.94 197 LEU A C 1
ATOM 1509 O O . LEU A 1 197 ? -11.102 -12.859 -3.709 1 93.94 197 LEU A O 1
ATOM 1513 N N . ALA A 1 198 ? -9.156 -11.773 -3.576 1 94.81 198 ALA A N 1
ATOM 1514 C CA . ALA A 1 198 ? -9.578 -10.734 -4.512 1 94.81 198 ALA A CA 1
ATOM 1515 C C . ALA A 1 198 ? -9.836 -11.32 -5.898 1 94.81 198 ALA A C 1
ATOM 1517 O O . ALA A 1 198 ? -10.789 -10.93 -6.574 1 94.81 198 ALA A O 1
ATOM 1518 N N . ILE A 1 199 ? -9 -12.219 -6.27 1 94.44 199 ILE A N 1
ATOM 1519 C CA . ILE A 1 199 ? -9.164 -12.836 -7.582 1 94.44 199 ILE A CA 1
ATOM 1520 C C . ILE A 1 199 ? -10.469 -13.625 -7.613 1 94.44 199 ILE A C 1
ATOM 1522 O O . ILE A 1 199 ? -11.219 -13.57 -8.594 1 94.44 199 ILE A O 1
ATOM 1526 N N . VAL A 1 200 ? -10.797 -14.336 -6.578 1 93.06 200 VAL A N 1
ATOM 1527 C CA . VAL A 1 200 ? -12.016 -15.141 -6.512 1 93.06 200 VAL A CA 1
ATOM 1528 C C . VAL A 1 200 ? -13.234 -14.227 -6.484 1 93.06 200 VAL A C 1
ATOM 1530 O O . VAL A 1 200 ? -14.242 -14.5 -7.145 1 93.06 200 VAL A O 1
ATOM 1533 N N . ILE A 1 201 ? -13.086 -13.172 -5.758 1 93.25 201 ILE A N 1
ATOM 1534 C CA . ILE A 1 201 ? -14.195 -12.227 -5.68 1 93.25 201 ILE A CA 1
ATOM 1535 C C . ILE A 1 201 ? -14.445 -11.609 -7.059 1 93.25 201 ILE A C 1
ATOM 1537 O O . ILE A 1 201 ? -15.602 -11.461 -7.473 1 93.25 201 ILE A O 1
ATOM 1541 N N . SER A 1 202 ? -13.383 -11.289 -7.727 1 93.5 202 SER A N 1
ATOM 1542 C CA . SER A 1 202 ? -13.5 -10.688 -9.047 1 93.5 202 SER A CA 1
ATOM 1543 C C . SER A 1 202 ? -14.18 -11.633 -10.031 1 93.5 202 SER A C 1
ATOM 1545 O O . SER A 1 202 ? -14.969 -11.195 -10.875 1 93.5 202 SER A O 1
ATOM 1547 N N . ALA A 1 203 ? -13.867 -12.859 -9.922 1 90.75 203 ALA A N 1
ATOM 1548 C CA . ALA A 1 203 ? -14.453 -13.844 -10.828 1 90.75 203 ALA A CA 1
ATOM 1549 C C . ALA A 1 203 ? -15.922 -14.094 -10.492 1 90.75 203 ALA A C 1
ATOM 1551 O O . ALA A 1 203 ? -16.734 -14.328 -11.391 1 90.75 203 ALA A O 1
ATOM 1552 N N . MET A 1 204 ? -16.281 -14.023 -9.273 1 87.62 204 MET A N 1
ATOM 1553 C CA . MET A 1 204 ? -17.656 -14.312 -8.852 1 87.62 204 MET A CA 1
ATOM 1554 C C . MET A 1 204 ? -18.562 -13.133 -9.141 1 87.62 204 MET A C 1
ATOM 1556 O O . MET A 1 204 ? -19.719 -13.312 -9.547 1 87.62 204 MET A O 1
ATOM 1560 N N . GLU A 1 205 ? -18.078 -11.93 -8.938 1 86.31 205 GLU A N 1
ATOM 1561 C CA . GLU A 1 205 ? -18.938 -10.75 -9.07 1 86.31 205 GLU A CA 1
ATOM 1562 C C . GLU A 1 205 ? -18.719 -10.062 -10.414 1 86.31 205 GLU A C 1
ATOM 1564 O O . GLU A 1 205 ? -19.438 -9.133 -10.766 1 86.31 205 GLU A O 1
ATOM 1569 N N . ASN A 1 206 ? -17.891 -10.5 -11.25 1 82.75 206 ASN A N 1
ATOM 1570 C CA . ASN A 1 206 ? -17.578 -9.906 -12.539 1 82.75 206 ASN A CA 1
ATOM 1571 C C . ASN A 1 206 ? -17.234 -8.43 -12.414 1 82.75 206 ASN A C 1
ATOM 1573 O O . ASN A 1 206 ? -17.672 -7.613 -13.234 1 82.75 206 ASN A O 1
ATOM 1577 N N . SER A 1 207 ? -16.844 -8.031 -11.242 1 81.06 207 SER A N 1
ATOM 1578 C CA . SER A 1 207 ? -16.328 -6.68 -11.016 1 81.06 207 SER A CA 1
ATOM 1579 C C . SER A 1 207 ? -14.867 -6.703 -10.586 1 81.06 207 SER A C 1
ATOM 1581 O O . SER A 1 207 ? -14.484 -7.469 -9.695 1 81.06 207 SER A O 1
ATOM 1583 N N . GLY A 1 208 ? -14.141 -6.141 -11.391 1 80.56 208 GLY A N 1
ATOM 1584 C CA . GLY A 1 208 ? -12.719 -6.328 -11.141 1 80.56 208 GLY A CA 1
ATOM 1585 C C . GLY A 1 208 ? -11.984 -5.031 -10.844 1 80.56 208 GLY A C 1
ATOM 1586 O O . GLY A 1 208 ? -12.609 -3.98 -10.695 1 80.56 208 GLY A O 1
ATOM 1587 N N . GLY A 1 209 ? -10.828 -5.184 -10.5 1 80.44 209 GLY A N 1
ATOM 1588 C CA . GLY A 1 209 ? -9.945 -4.062 -10.227 1 80.44 209 GLY A CA 1
ATOM 1589 C C . GLY A 1 209 ? -9.609 -3.904 -8.758 1 80.44 209 GLY A C 1
ATOM 1590 O O . GLY A 1 209 ? -9.484 -4.895 -8.031 1 80.44 209 GLY A O 1
ATOM 1591 N N . TYR A 1 210 ? -9.445 -2.711 -8.336 1 84.75 210 TYR A N 1
ATOM 1592 C CA . TYR A 1 210 ? -9.031 -2.428 -6.965 1 84.75 210 TYR A CA 1
ATOM 1593 C C . TYR A 1 210 ? -10.195 -2.613 -5.996 1 84.75 210 TYR A C 1
ATOM 1595 O O . TYR A 1 210 ? -9.984 -2.814 -4.797 1 84.75 210 TYR A O 1
ATOM 1603 N N . LEU A 1 211 ? -11.422 -2.678 -6.516 1 86.5 211 LEU A N 1
ATOM 1604 C CA . LEU A 1 211 ? -12.594 -2.854 -5.664 1 86.5 211 LEU A CA 1
ATOM 1605 C C . LEU A 1 211 ? -12.633 -4.262 -5.082 1 86.5 211 LEU A C 1
ATOM 1607 O O . LEU A 1 211 ? -13.047 -4.453 -3.936 1 86.5 211 LEU A O 1
ATOM 1611 N N . SER A 1 212 ? -12.18 -5.18 -5.891 1 91.81 212 SER A N 1
ATOM 1612 C CA . SER A 1 212 ? -12.164 -6.555 -5.406 1 91.81 212 SER A CA 1
ATOM 1613 C C . SER A 1 212 ? -11.164 -6.73 -4.266 1 91.81 212 SER A C 1
ATOM 1615 O O . SER A 1 212 ? -11.414 -7.492 -3.328 1 91.81 212 SER A O 1
ATOM 1617 N N . ILE A 1 213 ? -10.117 -6 -4.375 1 92.31 213 ILE A N 1
ATOM 1618 C CA . ILE A 1 213 ? -9.117 -6.074 -3.314 1 92.31 213 ILE A CA 1
ATOM 1619 C C . ILE A 1 213 ? -9.672 -5.438 -2.041 1 92.31 213 ILE A C 1
ATOM 1621 O O . ILE A 1 213 ? -9.461 -5.953 -0.941 1 92.31 213 ILE A O 1
ATOM 1625 N N . LEU A 1 214 ? -10.422 -4.336 -2.209 1 89.25 214 LEU A N 1
ATOM 1626 C CA . LEU A 1 214 ? -11.008 -3.66 -1.058 1 89.25 214 LEU A CA 1
ATOM 1627 C C . LEU A 1 214 ? -12.055 -4.547 -0.387 1 89.25 214 LEU A C 1
ATOM 1629 O O . LEU A 1 214 ? -12.109 -4.633 0.842 1 89.25 214 LEU A O 1
ATOM 1633 N N . LYS A 1 215 ? -12.758 -5.188 -1.221 1 89.31 215 LYS A N 1
ATOM 1634 C CA . LYS A 1 215 ? -13.766 -6.098 -0.687 1 89.31 215 LYS A CA 1
ATOM 1635 C C . LYS A 1 215 ? -13.117 -7.27 0.049 1 89.31 215 LYS A C 1
ATOM 1637 O O . LYS A 1 215 ? -13.617 -7.711 1.084 1 89.31 215 LYS A O 1
ATOM 1642 N N . ALA A 1 216 ? -12.078 -7.754 -0.519 1 92.5 216 ALA A N 1
ATOM 1643 C CA . ALA A 1 216 ? -11.367 -8.859 0.118 1 92.5 216 ALA A CA 1
ATOM 1644 C C . ALA A 1 216 ? -10.82 -8.445 1.483 1 92.5 216 ALA A C 1
ATOM 1646 O O . ALA A 1 216 ? -10.898 -9.211 2.447 1 92.5 216 ALA A O 1
ATOM 1647 N N . LEU A 1 217 ? -10.406 -7.211 1.584 1 90.12 217 LEU A N 1
ATOM 1648 C CA . LEU A 1 217 ? -9.828 -6.727 2.83 1 90.12 217 LEU A CA 1
ATOM 1649 C C . LEU A 1 217 ? -10.898 -6.535 3.895 1 90.12 217 LEU A C 1
ATOM 1651 O O . LEU A 1 217 ? -10.641 -6.73 5.086 1 90.12 217 LEU A O 1
ATOM 1655 N N . VAL A 1 218 ? -12.039 -6.16 3.5 1 86.94 218 VAL A N 1
ATOM 1656 C CA . VAL A 1 218 ? -13.141 -5.984 4.438 1 86.94 218 VAL A CA 1
ATOM 1657 C C . VAL A 1 218 ? -13.641 -7.344 4.914 1 86.94 218 VAL A C 1
ATOM 1659 O O . VAL A 1 218 ? -13.93 -7.527 6.098 1 86.94 218 VAL A O 1
ATOM 1662 N N . LEU A 1 219 ? -13.625 -8.289 4.004 1 87.88 219 LEU A N 1
ATOM 1663 C CA . LEU A 1 219 ? -14.188 -9.602 4.312 1 87.88 219 LEU A CA 1
ATOM 1664 C C . LEU A 1 219 ? -13.25 -10.398 5.215 1 87.88 219 LEU A C 1
ATOM 1666 O O . LEU A 1 219 ? -13.695 -11.203 6.027 1 87.88 219 LEU A O 1
ATOM 1670 N N . ILE A 1 220 ? -11.977 -10.141 5.023 1 88.06 220 ILE A N 1
ATOM 1671 C CA . ILE A 1 220 ? -10.992 -10.922 5.766 1 88.06 220 ILE A CA 1
ATOM 1672 C C . ILE A 1 220 ? -10.875 -10.383 7.191 1 88.06 220 ILE A C 1
ATOM 1674 O O . ILE A 1 220 ? -10.32 -11.047 8.07 1 88.06 220 ILE A O 1
ATOM 1678 N N . ARG A 1 221 ? -11.5 -9.25 7.398 1 83.5 221 ARG A N 1
ATOM 1679 C CA . ARG A 1 221 ? -11.406 -8.633 8.719 1 83.5 221 ARG A CA 1
ATOM 1680 C C . ARG A 1 221 ? -11.961 -9.562 9.797 1 83.5 221 ARG A C 1
ATOM 1682 O O . ARG A 1 221 ? -13.094 -10.039 9.68 1 83.5 221 ARG A O 1
ATOM 1689 N N . GLY A 1 222 ? -11.211 -9.859 10.859 1 79.94 222 GLY A N 1
ATOM 1690 C CA . GLY A 1 222 ? -11.625 -10.719 11.953 1 79.94 222 GLY A CA 1
ATOM 1691 C C . GLY A 1 222 ? -11.352 -12.188 11.688 1 79.94 222 GLY A C 1
ATOM 1692 O O . GLY A 1 222 ? -11.5 -13.023 12.586 1 79.94 222 GLY A O 1
ATOM 1693 N N . ARG A 1 223 ? -10.953 -12.523 10.438 1 87.31 223 ARG A N 1
ATOM 1694 C CA . ARG A 1 223 ? -10.719 -13.914 10.062 1 87.31 223 ARG A CA 1
ATOM 1695 C C . ARG A 1 223 ? -9.359 -14.086 9.398 1 87.31 223 ARG A C 1
ATOM 1697 O O . ARG A 1 223 ? -9.195 -14.898 8.492 1 87.31 223 ARG A O 1
ATOM 1704 N N . THR A 1 224 ? -8.508 -13.289 9.672 1 86.31 224 THR A N 1
ATOM 1705 C CA . THR A 1 224 ? -7.195 -13.328 9.039 1 86.31 224 THR A CA 1
ATOM 1706 C C . THR A 1 224 ? -6.441 -14.594 9.43 1 86.31 224 THR A C 1
ATOM 1708 O O . THR A 1 224 ? -5.75 -15.195 8.609 1 86.31 224 THR A O 1
ATOM 1711 N N . ALA A 1 225 ? -6.633 -14.977 10.68 1 87.62 225 ALA A N 1
ATOM 1712 C CA . ALA A 1 225 ? -5.941 -16.172 11.148 1 87.62 225 ALA A CA 1
ATOM 1713 C C . ALA A 1 225 ? -6.445 -17.422 10.422 1 87.62 225 ALA A C 1
ATOM 1715 O O . ALA A 1 225 ? -5.652 -18.297 10.055 1 87.62 225 ALA A O 1
ATOM 1716 N N . THR A 1 226 ? -7.723 -17.406 10.164 1 89.5 226 THR A N 1
ATOM 1717 C CA . THR A 1 226 ? -8.289 -18.531 9.438 1 89.5 226 THR A CA 1
ATOM 1718 C C . THR A 1 226 ? -7.801 -18.547 7.992 1 89.5 226 THR A C 1
ATOM 1720 O O . THR A 1 226 ? -7.469 -19.609 7.457 1 89.5 226 THR A O 1
ATOM 1723 N N . GLY A 1 227 ? -7.738 -17.406 7.445 1 91.31 227 GLY A N 1
ATOM 1724 C CA . GLY A 1 227 ? -7.238 -17.312 6.082 1 91.31 227 GLY A CA 1
ATOM 1725 C C . GLY A 1 227 ? -5.797 -17.766 5.949 1 91.31 227 GLY A C 1
ATOM 1726 O O . GLY A 1 227 ? -5.453 -18.516 5.02 1 91.31 227 GLY A O 1
ATOM 1727 N N . ILE A 1 228 ? -4.973 -17.406 6.848 1 91 228 ILE A N 1
ATOM 1728 C CA . ILE A 1 228 ? -3.557 -17.75 6.836 1 91 228 ILE A CA 1
ATOM 1729 C C . ILE A 1 228 ? -3.393 -19.25 7.105 1 91 228 ILE A C 1
ATOM 1731 O O . ILE A 1 228 ? -2.564 -19.922 6.477 1 91 228 ILE A O 1
ATOM 1735 N N . THR A 1 229 ? -4.195 -19.734 7.977 1 91.56 229 THR A N 1
ATOM 1736 C CA . THR A 1 229 ? -4.121 -21.141 8.312 1 91.56 229 THR A CA 1
ATOM 1737 C C . THR A 1 229 ? -4.531 -22 7.117 1 91.56 229 THR A C 1
ATOM 1739 O O . THR A 1 229 ? -3.98 -23.094 6.91 1 91.56 229 THR A O 1
ATOM 1742 N N . LEU A 1 230 ? -5.422 -21.516 6.375 1 91.25 230 LEU A N 1
ATOM 1743 C CA . LEU A 1 230 ? -5.875 -22.25 5.199 1 91.25 230 LEU A CA 1
ATOM 1744 C C . LEU A 1 230 ? -4.836 -22.188 4.082 1 91.25 230 LEU A C 1
ATOM 1746 O O . LEU A 1 230 ? -4.703 -23.125 3.293 1 91.25 230 LEU A O 1
ATOM 1750 N N . ALA A 1 231 ? -4.121 -21.078 4.027 1 89.69 231 ALA A N 1
ATOM 1751 C CA . ALA A 1 231 ? -3.156 -20.875 2.953 1 89.69 231 ALA A CA 1
ATOM 1752 C C . ALA A 1 231 ? -1.842 -21.578 3.252 1 89.69 231 ALA A C 1
ATOM 1754 O O . ALA A 1 231 ? -1.062 -21.859 2.34 1 89.69 231 ALA A O 1
ATOM 1755 N N . LEU A 1 232 ? -1.618 -21.906 4.484 1 89.19 232 LEU A N 1
ATOM 1756 C CA . LEU A 1 232 ? -0.339 -22.453 4.918 1 89.19 232 LEU A CA 1
ATOM 1757 C C . LEU A 1 232 ? -0.122 -23.859 4.336 1 89.19 232 LEU A C 1
ATOM 1759 O O . LEU A 1 232 ? 0.917 -24.125 3.732 1 89.19 232 LEU A O 1
ATOM 1763 N N . PRO A 1 233 ? -1.106 -24.703 4.508 1 87.06 233 PRO A N 1
ATOM 1764 C CA . PRO A 1 233 ? -0.894 -26.047 3.943 1 87.06 233 PRO A CA 1
ATOM 1765 C C . PRO A 1 233 ? -0.7 -26.031 2.43 1 87.06 233 PRO A C 1
ATOM 1767 O O . PRO A 1 233 ? 0.133 -26.766 1.899 1 87.06 233 PRO A O 1
ATOM 1770 N N . ALA A 1 234 ? -1.43 -25.234 1.745 1 87.56 234 ALA A N 1
ATOM 1771 C CA . ALA A 1 234 ? -1.292 -25.141 0.294 1 87.56 234 ALA A CA 1
ATOM 1772 C C . ALA A 1 234 ? 0.078 -24.594 -0.093 1 87.56 234 ALA A C 1
ATOM 1774 O O . ALA A 1 234 ? 0.718 -25.109 -1.018 1 87.56 234 ALA A O 1
ATOM 1775 N N . SER A 1 235 ? 0.519 -23.625 0.614 1 88.69 235 SER A N 1
ATOM 1776 C CA . SER A 1 235 ? 1.823 -23.031 0.328 1 88.69 235 SER A CA 1
ATOM 1777 C C . SER A 1 235 ? 2.953 -24 0.66 1 88.69 235 SER A C 1
ATOM 1779 O O . SER A 1 235 ? 3.943 -24.078 -0.071 1 88.69 235 SER A O 1
ATOM 1781 N N . LEU A 1 236 ? 2.807 -24.703 1.736 1 90 236 LEU A N 1
ATOM 1782 C CA . LEU A 1 236 ? 3.818 -25.688 2.133 1 90 236 LEU A CA 1
ATOM 1783 C C . LEU A 1 236 ? 3.871 -26.844 1.146 1 90 236 LEU A C 1
ATOM 1785 O O . LEU A 1 236 ? 4.953 -27.344 0.82 1 90 236 LEU A O 1
ATOM 1789 N N . SER A 1 237 ? 2.748 -27.281 0.737 1 92.62 237 SER A N 1
ATOM 1790 C CA . SER A 1 237 ? 2.707 -28.359 -0.241 1 92.62 237 SER A CA 1
ATOM 1791 C C . SER A 1 237 ? 3.342 -27.938 -1.562 1 92.62 237 SER A C 1
ATOM 1793 O O . SER A 1 237 ? 4.07 -28.719 -2.184 1 92.62 237 SER A O 1
ATOM 1795 N N . MET A 1 238 ? 3.082 -26.703 -1.958 1 91.81 238 MET A N 1
ATOM 1796 C CA . MET A 1 238 ? 3.68 -26.203 -3.189 1 91.81 238 MET A CA 1
ATOM 1797 C C . MET A 1 238 ? 5.195 -26.094 -3.057 1 91.81 238 MET A C 1
ATOM 1799 O O . MET A 1 238 ? 5.93 -26.422 -3.992 1 91.81 238 MET A O 1
ATOM 1803 N N . ALA A 1 239 ? 5.602 -25.641 -1.931 1 89.88 239 ALA A N 1
ATOM 1804 C CA . ALA A 1 239 ? 7.039 -25.562 -1.682 1 89.88 239 ALA A CA 1
ATOM 1805 C C . ALA A 1 239 ? 7.68 -26.938 -1.702 1 89.88 239 ALA A C 1
ATOM 1807 O O . ALA A 1 239 ? 8.805 -27.109 -2.182 1 89.88 239 ALA A O 1
ATOM 1808 N N . ALA A 1 240 ? 6.984 -27.922 -1.139 1 93.31 240 ALA A N 1
ATOM 1809 C CA . ALA A 1 240 ? 7.488 -29.297 -1.123 1 93.31 240 ALA A CA 1
ATOM 1810 C C . ALA A 1 240 ? 7.629 -29.844 -2.539 1 93.31 240 ALA A C 1
ATOM 1812 O O . ALA A 1 240 ? 8.609 -30.531 -2.855 1 93.31 240 ALA A O 1
ATOM 1813 N N . VAL A 1 241 ? 6.641 -29.562 -3.365 1 94.44 241 VAL A N 1
ATOM 1814 C CA . VAL A 1 241 ? 6.688 -30.031 -4.746 1 94.44 241 VAL A CA 1
ATOM 1815 C C . VAL A 1 241 ? 7.82 -29.328 -5.492 1 94.44 241 VAL A C 1
ATOM 1817 O O . VAL A 1 241 ? 8.5 -29.953 -6.316 1 94.44 241 VAL A O 1
ATOM 1820 N N . GLU A 1 242 ? 8.031 -28.125 -5.223 1 91 242 GLU A N 1
ATOM 1821 C CA . GLU A 1 242 ? 9.141 -27.391 -5.824 1 91 242 GLU A CA 1
ATOM 1822 C C . GLU A 1 242 ? 10.484 -28 -5.414 1 91 242 GLU A C 1
ATOM 1824 O O . GLU A 1 242 ? 11.398 -28.109 -6.238 1 91 242 GLU A O 1
ATOM 1829 N N . ALA A 1 243 ? 10.594 -28.297 -4.172 1 90.5 243 ALA A N 1
ATOM 1830 C CA . ALA A 1 243 ? 11.82 -28.922 -3.693 1 90.5 243 ALA A CA 1
ATOM 1831 C C . ALA A 1 243 ? 12.023 -30.297 -4.332 1 90.5 243 ALA A C 1
ATOM 1833 O O . ALA A 1 243 ? 13.148 -30.672 -4.664 1 90.5 243 ALA A O 1
ATOM 1834 N N . LEU A 1 244 ? 10.914 -31.031 -4.438 1 91.06 244 LEU A N 1
ATOM 1835 C CA . LEU A 1 244 ? 10.977 -32.344 -5.078 1 91.06 244 LEU A CA 1
ATOM 1836 C C . LEU A 1 244 ? 11.445 -32.219 -6.523 1 91.06 244 LEU A C 1
ATOM 1838 O O . LEU A 1 244 ? 12.227 -33.031 -7 1 91.06 244 LEU A O 1
ATOM 1842 N N . PHE A 1 245 ? 11.008 -31.25 -7.199 1 92.12 245 PHE A N 1
ATOM 1843 C CA . PHE A 1 245 ? 11.398 -31 -8.578 1 92.12 245 PHE A CA 1
ATOM 1844 C C . PHE A 1 245 ? 12.891 -30.703 -8.672 1 92.12 245 PHE A C 1
ATOM 1846 O O . PHE A 1 245 ? 13.57 -31.188 -9.578 1 92.12 245 PHE A O 1
ATOM 1853 N N . GLN A 1 246 ? 13.406 -29.906 -7.746 1 87.25 246 GLN A N 1
ATOM 1854 C CA . GLN A 1 246 ? 14.828 -29.562 -7.723 1 87.25 246 GLN A CA 1
ATOM 1855 C C . GLN A 1 246 ? 15.68 -30.797 -7.445 1 87.25 246 GLN A C 1
ATOM 1857 O O . GLN A 1 246 ? 16.734 -30.984 -8.062 1 87.25 246 GLN A O 1
ATOM 1862 N N . TYR A 1 247 ? 15.195 -31.641 -6.633 1 87.56 247 TYR A N 1
ATOM 1863 C CA . TYR A 1 247 ? 15.984 -32.781 -6.195 1 87.56 247 TYR A CA 1
ATOM 1864 C C . TYR A 1 247 ? 15.891 -33.906 -7.203 1 87.56 247 TYR A C 1
ATOM 1866 O O . TYR A 1 247 ? 16.891 -34.594 -7.484 1 87.56 247 TYR A O 1
ATOM 1874 N N . ARG A 1 248 ? 14.734 -34.094 -7.762 1 88.31 248 ARG A N 1
ATOM 1875 C CA . ARG A 1 248 ? 14.531 -35.281 -8.586 1 88.31 248 ARG A CA 1
ATOM 187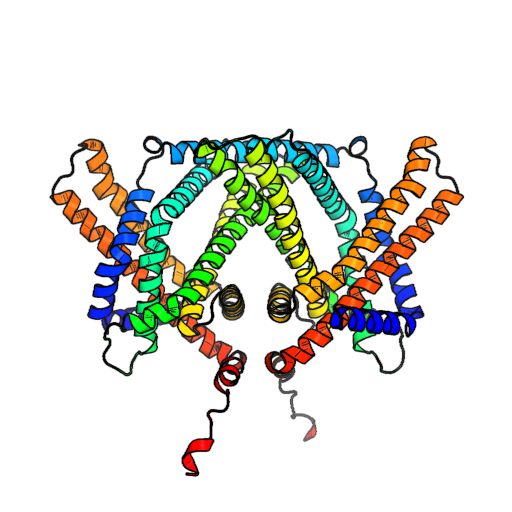6 C C . ARG A 1 248 ? 14.773 -34.969 -10.055 1 88.31 248 ARG A C 1
ATOM 1878 O O . ARG A 1 248 ? 15.172 -35.844 -10.82 1 88.31 248 ARG A O 1
ATOM 1885 N N . VAL A 1 249 ? 14.531 -33.781 -10.445 1 86.12 249 VAL A N 1
ATOM 1886 C CA . VAL A 1 249 ? 14.617 -33.469 -11.867 1 86.12 249 VAL A CA 1
ATOM 1887 C C . VAL A 1 249 ? 15.875 -32.656 -12.141 1 86.12 249 VAL A C 1
ATOM 1889 O O . VAL A 1 249 ? 16.672 -33 -13.008 1 86.12 249 VAL A O 1
ATOM 1892 N N . MET A 1 250 ? 16.188 -31.641 -11.375 1 84.19 250 MET A N 1
ATOM 1893 C CA . MET A 1 250 ? 17.266 -30.719 -11.703 1 84.19 250 MET A CA 1
ATOM 1894 C C . MET A 1 250 ? 18.609 -31.25 -11.242 1 84.19 250 MET A C 1
ATOM 1896 O O . MET A 1 250 ? 19.641 -31.031 -11.883 1 84.19 250 MET A O 1
ATOM 1900 N N . ARG A 1 251 ? 18.625 -31.922 -10.18 1 83.75 251 ARG A N 1
ATOM 1901 C CA . ARG A 1 251 ? 19.891 -32.469 -9.688 1 83.75 251 ARG A CA 1
ATOM 1902 C C . ARG A 1 251 ? 20.469 -33.469 -10.664 1 83.75 251 ARG A C 1
ATOM 1904 O O . ARG A 1 251 ? 21.641 -33.344 -11.055 1 83.75 251 ARG A O 1
ATOM 1911 N N . PRO A 1 252 ? 19.703 -34.438 -11.102 1 81.56 252 PRO A N 1
ATOM 1912 C CA . PRO A 1 252 ? 20.266 -35.344 -12.094 1 81.56 252 PRO A CA 1
ATOM 1913 C C . PRO A 1 252 ? 20.609 -34.656 -13.406 1 81.56 252 PRO A C 1
ATOM 1915 O O . PRO A 1 252 ? 21.578 -35.062 -14.078 1 81.56 252 PRO A O 1
ATOM 1918 N N . TYR A 1 253 ? 19.891 -33.688 -13.742 1 79.44 253 TYR A N 1
ATOM 1919 C CA . TYR A 1 253 ? 20.188 -32.938 -14.969 1 79.44 253 TYR A CA 1
ATOM 1920 C C . TYR A 1 253 ? 21.531 -32.219 -14.875 1 79.44 253 TYR A C 1
ATOM 1922 O O . TYR A 1 253 ? 22.281 -32.188 -15.852 1 79.44 253 TYR A O 1
ATOM 1930 N N . HIS A 1 254 ? 21.797 -31.672 -13.734 1 78.12 254 HIS A N 1
ATOM 1931 C CA . HIS A 1 254 ? 23.062 -30.953 -13.562 1 78.12 254 HIS A CA 1
ATOM 1932 C C . HIS A 1 254 ? 24.234 -31.938 -13.539 1 78.12 254 HIS A C 1
ATOM 1934 O O . HIS A 1 254 ? 25.328 -31.594 -13.977 1 78.12 254 HIS A O 1
ATOM 1940 N N . LEU A 1 255 ? 23.969 -33.125 -13.109 1 78.19 255 LEU A N 1
ATOM 1941 C CA . LEU A 1 255 ? 25.047 -34.094 -13 1 78.19 255 LEU A CA 1
ATOM 1942 C C . LEU A 1 255 ? 25.328 -34.75 -14.344 1 78.19 255 LEU A C 1
ATOM 1944 O O . LEU A 1 255 ? 26.484 -34.938 -14.727 1 78.19 255 LEU A O 1
ATOM 1948 N N . SER A 1 256 ? 24.344 -35.094 -15 1 75.94 256 SER A N 1
ATOM 1949 C CA . SER A 1 256 ? 24.547 -35.844 -16.219 1 75.94 256 SER A CA 1
ATOM 1950 C C . SER A 1 256 ? 24.375 -34.969 -17.453 1 75.94 256 SER A C 1
ATOM 1952 O O . SER A 1 256 ? 24.812 -35.344 -18.547 1 75.94 256 SER A O 1
ATOM 1954 N N . ARG A 1 257 ? 23.922 -33.75 -17.359 1 73.5 257 ARG A N 1
ATOM 1955 C CA . ARG A 1 257 ? 23.656 -32.812 -18.438 1 73.5 257 ARG A CA 1
ATOM 1956 C C . ARG A 1 257 ? 22.828 -33.469 -19.531 1 73.5 257 ARG A C 1
ATOM 1958 O O . ARG A 1 257 ? 22.953 -33.094 -20.703 1 73.5 257 ARG A O 1
ATOM 1965 N N . LYS A 1 258 ? 22.219 -34.688 -19.266 1 76.88 258 LYS A N 1
ATOM 1966 C CA . LYS A 1 258 ? 21.344 -35.375 -20.203 1 76.88 258 LYS A CA 1
ATOM 1967 C C . LYS A 1 258 ? 19.984 -35.656 -19.578 1 76.88 258 LYS A C 1
ATOM 1969 O O . LYS A 1 258 ? 19.875 -35.906 -18.375 1 76.88 258 LYS A O 1
ATOM 1974 N N . PHE A 1 259 ? 18.969 -35.344 -20.391 1 77.31 259 PHE A N 1
ATOM 1975 C CA . PHE A 1 259 ? 17.625 -35.656 -19.922 1 77.31 259 PHE A CA 1
ATOM 1976 C C . PHE A 1 259 ? 17.281 -37.094 -20.219 1 77.31 259 PHE A C 1
ATOM 1978 O O . PHE A 1 259 ? 17.234 -37.531 -21.375 1 77.31 259 PHE A O 1
ATOM 1985 N N . SER A 1 260 ? 17.266 -37.938 -19.188 1 83.31 260 SER A N 1
ATOM 1986 C CA . SER A 1 260 ? 16.781 -39.312 -19.328 1 83.31 260 SER A CA 1
ATOM 1987 C C . SER A 1 260 ? 15.258 -39.344 -19.406 1 83.31 260 SER A C 1
ATOM 1989 O O . SER A 1 260 ? 14.578 -38.469 -18.875 1 83.31 260 SER A O 1
ATOM 1991 N N . PRO A 1 261 ? 14.711 -40.219 -20.266 1 87.81 261 PRO A N 1
ATOM 1992 C CA . PRO A 1 261 ? 13.258 -40.344 -20.391 1 87.81 261 PRO A CA 1
ATOM 1993 C C . PRO A 1 261 ? 12.562 -40.562 -19.031 1 87.81 261 PRO A C 1
ATOM 1995 O O . PRO A 1 261 ? 11.445 -40.062 -18.844 1 87.81 261 PRO A O 1
ATOM 1998 N N . SER A 1 262 ? 13.211 -41.188 -18.141 1 86 262 SER A N 1
ATOM 1999 C CA . SER A 1 262 ? 12.617 -41.375 -16.828 1 86 262 SER A CA 1
ATOM 2000 C C . SER A 1 262 ? 12.477 -40.062 -16.078 1 86 262 SER A C 1
ATOM 2002 O O . SER A 1 262 ? 11.469 -39.812 -15.414 1 86 262 SER A O 1
ATOM 2004 N N . VAL A 1 263 ? 13.438 -39.219 -16.234 1 88.81 263 VAL A N 1
ATOM 2005 C CA . VAL A 1 263 ? 13.43 -37.906 -15.57 1 88.81 263 VAL A CA 1
ATOM 2006 C C . VAL A 1 263 ? 12.359 -37.031 -16.188 1 88.81 263 VAL A C 1
ATOM 2008 O O . VAL A 1 263 ? 11.695 -36.25 -15.477 1 88.81 263 VAL A O 1
ATOM 2011 N N . ILE A 1 264 ? 12.102 -37.188 -17.438 1 89.12 264 ILE A N 1
ATOM 2012 C CA . ILE A 1 264 ? 11.086 -36.406 -18.141 1 89.12 264 ILE A CA 1
ATOM 2013 C C . ILE A 1 264 ? 9.695 -36.781 -17.656 1 89.12 264 ILE A C 1
ATOM 2015 O O . ILE A 1 264 ? 8.844 -35.938 -17.422 1 89.12 264 ILE A O 1
ATOM 2019 N N . TRP A 1 265 ? 9.547 -38.094 -17.453 1 91.12 265 TRP A N 1
ATOM 2020 C CA . TRP A 1 265 ? 8.266 -38.562 -16.953 1 91.12 265 TRP A CA 1
ATOM 2021 C C . TRP A 1 265 ? 8.031 -38.125 -15.516 1 91.12 265 TRP A C 1
ATOM 2023 O O . TRP A 1 265 ? 6.91 -37.781 -15.141 1 91.12 265 TRP A O 1
ATOM 2033 N N . GLU A 1 266 ? 9 -38.125 -14.766 1 92.31 266 GLU A N 1
ATOM 2034 C CA . GLU A 1 266 ? 8.883 -37.656 -13.391 1 92.31 266 GLU A CA 1
ATOM 2035 C C . GLU A 1 266 ? 8.578 -36.156 -13.352 1 92.31 266 GLU A C 1
ATOM 2037 O O . GLU A 1 266 ? 7.773 -35.688 -12.539 1 92.31 266 GLU A O 1
ATOM 2042 N N . ALA A 1 267 ? 9.273 -35.469 -14.172 1 91.5 267 ALA A N 1
ATOM 2043 C CA . ALA A 1 267 ? 9.023 -34.031 -14.25 1 91.5 267 ALA A CA 1
ATOM 2044 C C . ALA A 1 267 ? 7.566 -33.75 -14.617 1 91.5 267 ALA A C 1
ATOM 2046 O O . ALA A 1 267 ? 6.945 -32.844 -14.055 1 91.5 267 ALA A O 1
ATOM 2047 N N . PHE A 1 268 ? 7.039 -34.562 -15.5 1 93.81 268 PHE A N 1
ATOM 2048 C CA . PHE A 1 268 ? 5.656 -34.406 -15.938 1 93.81 268 PHE A CA 1
ATOM 2049 C C . PHE A 1 268 ? 4.695 -34.688 -14.789 1 93.81 268 PHE A C 1
ATOM 2051 O O . PHE A 1 268 ? 3.727 -33.969 -14.586 1 93.81 268 PHE A O 1
ATOM 2058 N N . LEU A 1 269 ? 4.969 -35.656 -14.031 1 95 269 LEU A N 1
ATOM 2059 C CA . LEU A 1 269 ? 4.109 -36.031 -12.914 1 95 269 LEU A CA 1
ATOM 2060 C C . LEU A 1 269 ? 4.164 -34.969 -11.812 1 95 269 LEU A C 1
ATOM 2062 O O . LEU A 1 269 ? 3.133 -34.594 -11.25 1 95 269 LEU A O 1
ATOM 2066 N N . ILE A 1 270 ? 5.34 -34.469 -11.562 1 95.31 270 ILE A N 1
ATOM 2067 C CA . ILE A 1 270 ? 5.508 -33.469 -10.516 1 95.31 270 ILE A CA 1
ATOM 2068 C C . ILE A 1 270 ? 4.797 -32.188 -10.922 1 95.31 270 ILE A C 1
ATOM 2070 O O . ILE A 1 270 ? 4.137 -31.562 -10.094 1 95.31 270 ILE A O 1
ATOM 2074 N N . THR A 1 271 ? 4.988 -31.812 -12.148 1 95.31 271 THR A N 1
ATOM 2075 C CA . THR A 1 271 ? 4.328 -30.609 -12.641 1 95.31 271 THR A CA 1
ATOM 2076 C C . THR A 1 271 ? 2.812 -30.766 -12.57 1 95.31 271 THR A C 1
ATOM 2078 O O . THR A 1 271 ? 2.107 -29.797 -12.242 1 95.31 271 THR A O 1
ATOM 2081 N N . TYR A 1 272 ? 2.398 -31.969 -12.844 1 95.81 272 TYR A N 1
ATOM 2082 C CA . TYR A 1 272 ? 0.964 -32.219 -12.773 1 95.81 272 TYR A CA 1
ATOM 2083 C C . TYR A 1 272 ? 0.467 -32.125 -11.336 1 95.81 272 TYR A C 1
ATOM 2085 O O . TYR A 1 272 ? -0.607 -31.578 -11.078 1 95.81 272 TYR A O 1
ATOM 2093 N N . ILE A 1 273 ? 1.175 -32.656 -10.43 1 95.31 273 ILE A N 1
ATOM 2094 C CA . ILE A 1 273 ? 0.821 -32.562 -9.023 1 95.31 273 ILE A CA 1
ATOM 2095 C C . ILE A 1 273 ? 0.767 -31.094 -8.602 1 95.31 273 ILE A C 1
ATOM 2097 O O . ILE A 1 273 ? -0.143 -30.672 -7.879 1 95.31 273 ILE A O 1
ATOM 2101 N N . TYR A 1 274 ? 1.725 -30.297 -9.031 1 95.94 274 TYR A N 1
ATOM 2102 C CA . TYR A 1 274 ? 1.762 -28.875 -8.75 1 95.94 274 TYR A CA 1
ATOM 2103 C C . TYR A 1 274 ? 0.516 -28.172 -9.289 1 95.94 274 TYR A C 1
ATOM 2105 O O . TYR A 1 274 ? -0.07 -27.328 -8.609 1 95.94 274 TYR A O 1
ATOM 2113 N N . SER A 1 275 ? 0.101 -28.562 -10.43 1 95.94 275 SER A N 1
ATOM 2114 C CA . SER A 1 275 ? -1.086 -27.969 -11.039 1 95.94 275 SER A CA 1
ATOM 2115 C C . SER A 1 275 ? -2.344 -28.312 -10.25 1 95.94 275 SER A C 1
ATOM 2117 O O . SER A 1 275 ? -3.225 -27.469 -10.078 1 95.94 275 SER A O 1
ATOM 2119 N N . LEU A 1 276 ? -2.414 -29.516 -9.805 1 94.94 276 LEU A N 1
ATOM 2120 C CA . LEU A 1 276 ? -3.561 -29.922 -9 1 94.94 276 LEU A CA 1
ATOM 2121 C C . LEU A 1 276 ? -3.615 -29.156 -7.688 1 94.94 276 LEU A C 1
ATOM 2123 O O . LEU A 1 276 ? -4.699 -28.828 -7.199 1 94.94 276 LEU A O 1
ATOM 2127 N N . LEU A 1 277 ? -2.457 -28.891 -7.18 1 93.88 277 LEU A N 1
ATOM 2128 C CA . LEU A 1 277 ? -2.395 -28.141 -5.926 1 93.88 277 LEU A CA 1
ATOM 2129 C C . LEU A 1 277 ? -2.879 -26.703 -6.121 1 93.88 277 LEU A C 1
ATOM 2131 O O . LEU A 1 277 ? -3.535 -26.141 -5.238 1 93.88 277 LEU A O 1
ATOM 2135 N N . ILE A 1 278 ? -2.535 -26.094 -7.215 1 93.69 278 ILE A N 1
ATOM 2136 C CA . ILE A 1 278 ? -2.988 -24.734 -7.52 1 93.69 278 ILE A CA 1
ATOM 2137 C C . ILE A 1 278 ? -4.512 -24.719 -7.629 1 93.69 278 ILE A C 1
ATOM 2139 O O . ILE A 1 278 ? -5.164 -23.797 -7.121 1 93.69 278 ILE A O 1
ATOM 2143 N N . VAL A 1 279 ? -5.086 -25.703 -8.273 1 93.5 279 VAL A N 1
ATOM 2144 C CA . VAL A 1 279 ? -6.535 -25.797 -8.406 1 93.5 279 VAL A CA 1
ATOM 2145 C C . VAL A 1 279 ? -7.168 -25.984 -7.031 1 93.5 279 VAL A C 1
ATOM 2147 O O . VAL A 1 279 ? -8.172 -25.344 -6.711 1 93.5 279 VAL A O 1
ATOM 2150 N N . LEU A 1 280 ? -6.566 -26.844 -6.258 1 92.62 280 LEU A N 1
ATOM 2151 C CA . LEU A 1 280 ? -7.078 -27.078 -4.914 1 92.62 280 LEU A CA 1
ATOM 2152 C C . LEU A 1 280 ? -7.031 -25.812 -4.074 1 92.62 280 LEU A C 1
ATOM 2154 O O . LEU A 1 280 ? -7.965 -25.516 -3.324 1 92.62 280 LEU A O 1
ATOM 2158 N N . ASP A 1 281 ? -5.973 -25.109 -4.188 1 92.81 281 ASP A N 1
ATOM 2159 C CA . ASP A 1 281 ? -5.836 -23.844 -3.467 1 92.81 281 ASP A CA 1
ATOM 2160 C C . ASP A 1 281 ? -6.941 -22.859 -3.861 1 92.81 281 ASP A C 1
ATOM 2162 O O . ASP A 1 281 ? -7.48 -22.141 -3.01 1 92.81 281 ASP A O 1
ATOM 2166 N N . THR A 1 282 ? -7.219 -22.812 -5.078 1 93.38 282 THR A N 1
ATOM 2167 C CA . THR A 1 282 ? -8.281 -21.938 -5.555 1 93.38 282 THR A CA 1
ATOM 2168 C C . THR A 1 282 ? -9.633 -22.375 -5.008 1 93.38 282 THR A C 1
ATOM 2170 O O . THR A 1 282 ? -10.461 -21.531 -4.637 1 93.38 282 THR A O 1
ATOM 2173 N N . ILE A 1 283 ? -9.867 -23.625 -4.922 1 92.88 283 ILE A N 1
ATOM 2174 C CA . ILE A 1 283 ? -11.109 -24.156 -4.383 1 92.88 283 ILE A CA 1
ATOM 2175 C C . ILE A 1 283 ? -11.234 -23.797 -2.904 1 92.88 283 ILE A C 1
ATOM 2177 O O . ILE A 1 283 ? -12.289 -23.359 -2.447 1 92.88 283 ILE A O 1
ATOM 2181 N N . ILE A 1 284 ? -10.172 -23.969 -2.18 1 93.12 284 ILE A N 1
ATOM 2182 C CA . ILE A 1 284 ? -10.156 -23.656 -0.756 1 93.12 284 ILE A CA 1
ATOM 2183 C C . ILE A 1 284 ? -10.477 -22.172 -0.559 1 93.12 284 ILE A C 1
ATOM 2185 O O . ILE A 1 284 ? -11.25 -21.812 0.335 1 93.12 284 ILE A O 1
ATOM 2189 N N . THR A 1 285 ? -9.898 -21.312 -1.393 1 93.19 285 THR A N 1
ATOM 2190 C CA . THR A 1 285 ? -10.141 -19.891 -1.294 1 93.19 285 THR A CA 1
ATOM 2191 C C . THR A 1 285 ? -11.602 -19.562 -1.61 1 93.19 285 THR A C 1
ATOM 2193 O O . THR A 1 285 ? -12.188 -18.672 -0.993 1 93.19 285 THR A O 1
ATOM 2196 N N . CYS A 1 286 ? -12.18 -20.281 -2.5 1 92.12 286 CYS A N 1
ATOM 2197 C CA . CYS A 1 286 ? -13.578 -20.094 -2.842 1 92.12 286 CYS A CA 1
ATOM 2198 C C . CYS A 1 286 ? -14.484 -20.469 -1.674 1 92.12 286 CYS A C 1
ATOM 2200 O O . CYS A 1 286 ? -15.438 -19.75 -1.365 1 92.12 286 CYS A O 1
ATOM 2202 N N . MET A 1 287 ? -14.18 -21.531 -1.087 1 91.5 287 MET A N 1
ATOM 2203 C CA . MET A 1 287 ? -14.984 -21.953 0.049 1 91.5 287 MET A CA 1
ATOM 2204 C C . MET A 1 287 ? -14.812 -21.016 1.231 1 91.5 287 MET A C 1
ATOM 2206 O O . MET A 1 287 ? -15.766 -20.75 1.965 1 91.5 287 MET A O 1
ATOM 2210 N N . PHE A 1 288 ? -13.633 -20.562 1.385 1 92.12 288 PHE A N 1
ATOM 2211 C CA . PHE A 1 288 ? -13.367 -19.578 2.43 1 92.12 288 PHE A CA 1
ATOM 2212 C C . PHE A 1 288 ? -14.18 -18.312 2.199 1 92.12 288 PHE A C 1
ATOM 2214 O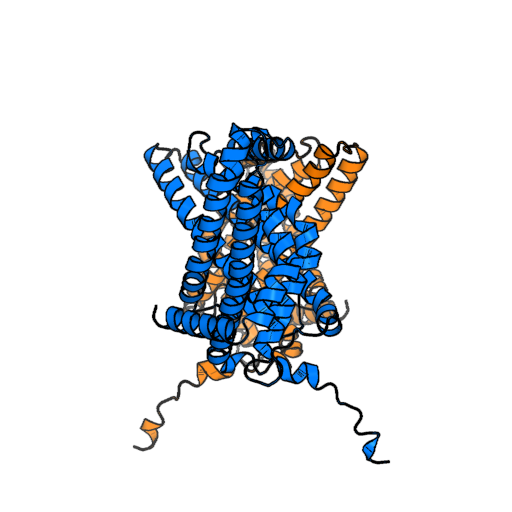 O . PHE A 1 288 ? -14.742 -17.75 3.139 1 92.12 288 PHE A O 1
ATOM 2221 N N . LEU A 1 289 ? -14.234 -17.891 0.991 1 91.75 289 LEU A N 1
ATOM 2222 C CA . LEU A 1 289 ? -15.008 -16.703 0.65 1 91.75 289 LEU A CA 1
ATOM 2223 C C . LEU A 1 289 ? -16.484 -16.906 0.961 1 91.75 289 LEU A C 1
ATOM 2225 O O . LEU A 1 289 ? -17.156 -16 1.469 1 91.75 289 LEU A O 1
ATOM 2229 N N . ARG A 1 290 ? -16.984 -18.031 0.662 1 87.5 290 ARG A N 1
ATOM 2230 C CA . ARG A 1 290 ? -18.375 -18.344 0.921 1 87.5 290 ARG A CA 1
ATOM 2231 C C . ARG A 1 290 ? -18.703 -18.234 2.41 1 87.5 290 ARG A C 1
ATOM 2233 O O . ARG A 1 290 ? -19.75 -17.734 2.795 1 87.5 290 ARG A O 1
ATOM 2240 N N . ILE A 1 291 ? -17.828 -18.656 3.15 1 86.25 291 ILE A N 1
ATOM 2241 C CA . ILE A 1 291 ? -18.016 -18.594 4.598 1 86.25 291 ILE A CA 1
ATOM 2242 C C . ILE A 1 291 ? -17.922 -17.156 5.074 1 86.25 291 ILE A C 1
ATOM 2244 O O . ILE A 1 291 ? -18.703 -16.719 5.926 1 86.25 291 ILE A O 1
ATOM 2248 N N . CYS A 1 292 ? -16.938 -16.469 4.551 1 86.62 292 CYS A N 1
ATOM 2249 C CA . CYS A 1 292 ? -16.781 -15.07 4.91 1 86.62 292 CYS A CA 1
ATOM 2250 C C . CYS A 1 292 ? -18.016 -14.273 4.539 1 86.62 292 CYS A C 1
ATOM 2252 O O . CYS A 1 292 ? -18.453 -13.398 5.293 1 86.62 292 CYS A O 1
ATOM 2254 N N . LYS A 1 293 ? -18.547 -14.539 3.445 1 84.5 293 LYS A N 1
ATOM 2255 C CA . LYS A 1 293 ? -19.734 -13.844 2.98 1 84.5 293 LYS A CA 1
ATOM 2256 C C . LYS A 1 293 ? -20.953 -14.211 3.838 1 84.5 293 LYS A C 1
ATOM 2258 O O . LYS A 1 293 ? -21.781 -13.352 4.133 1 84.5 293 LYS A O 1
ATOM 2263 N N . SER A 1 294 ? -21.109 -15.422 4.125 1 82 294 SER A N 1
ATOM 2264 C CA . SER A 1 294 ? -22.234 -15.883 4.926 1 82 294 SER A CA 1
ATOM 2265 C C . SER A 1 294 ? -22.203 -15.273 6.32 1 82 294 SER A C 1
ATOM 2267 O O . SER A 1 294 ? -23.266 -14.945 6.879 1 82 294 SER A O 1
ATOM 2269 N N . GLU A 1 295 ? -21.062 -15.133 6.758 1 77.81 295 GLU A N 1
ATOM 2270 C CA . GLU A 1 295 ? -20.938 -14.57 8.102 1 77.81 295 GLU A CA 1
ATOM 2271 C C . GLU A 1 295 ? -21.047 -13.047 8.07 1 77.81 295 GLU A C 1
ATOM 2273 O O . GLU A 1 295 ? -21.484 -12.438 9.055 1 77.81 295 GLU A O 1
ATOM 2278 N N . SER A 1 296 ? -20.469 -12.562 6.891 1 68.44 296 SER A N 1
ATOM 2279 C CA . SER A 1 296 ? -20.547 -11.109 6.766 1 68.44 296 SER A CA 1
ATOM 2280 C C . SER A 1 296 ? -21.922 -10.664 6.301 1 68.44 296 SER A C 1
ATOM 2282 O O . SER A 1 296 ? -22.25 -9.477 6.344 1 68.44 296 SER A O 1
ATOM 2284 N N . GLY A 1 297 ? -22.75 -11.625 5.266 1 56.09 297 GLY A N 1
ATOM 2285 C CA . GLY A 1 297 ? -24.062 -11.359 4.695 1 56.09 297 GLY A CA 1
ATOM 2286 C C . GLY A 1 297 ? -24.844 -10.328 5.48 1 56.09 297 GLY A C 1
ATOM 2287 O O . GLY A 1 297 ? -25.719 -9.664 4.926 1 56.09 297 GLY A O 1
ATOM 2288 N N . SER A 1 298 ? -24.797 -10.336 6.465 1 43.25 298 SER A N 1
ATOM 2289 C CA . SER A 1 298 ? -25.609 -9.195 6.867 1 43.25 298 SER A CA 1
ATOM 2290 C C . SER A 1 298 ? -25.094 -7.898 6.262 1 43.25 298 SER A C 1
ATOM 2292 O O . SER A 1 298 ? -25.859 -7.004 5.926 1 43.25 298 SER A O 1
ATOM 2294 N N . TYR A 1 299 ? -23.875 -7.844 5.766 1 39.44 299 TYR A N 1
ATOM 2295 C CA . TYR A 1 299 ? -23.25 -6.574 5.453 1 39.44 299 TYR A CA 1
ATOM 2296 C C . TYR A 1 299 ? -23.25 -6.316 3.949 1 39.44 299 TYR A C 1
ATOM 2298 O O . TYR A 1 299 ? -23.516 -5.195 3.506 1 39.44 299 TYR A O 1
ATOM 2306 N N . TRP A 1 300 ? -22.938 -7.293 2.811 1 40.81 300 TRP A N 1
ATOM 2307 C CA . TRP A 1 300 ? -22.703 -7.117 1.383 1 40.81 300 TRP A CA 1
ATOM 2308 C C . TRP A 1 300 ? -23.953 -7.422 0.573 1 40.81 300 TRP A C 1
ATOM 2310 O O . TRP A 1 300 ? -24.047 -7.055 -0.601 1 40.81 300 TRP A O 1
ATOM 2320 N N . ASN A 1 301 ? -24.891 -8.211 0.774 1 38.06 301 ASN A N 1
ATOM 2321 C CA . ASN A 1 301 ? -26.109 -8.398 -0.003 1 38.06 301 ASN A CA 1
ATOM 2322 C C . ASN A 1 301 ? -26.688 -7.07 -0.493 1 38.06 301 ASN A C 1
ATOM 2324 O O . ASN A 1 301 ? -27.453 -7.035 -1.453 1 38.06 301 ASN A O 1
ATOM 2328 N N . GLY A 1 302 ? -26.5 -5.961 0.109 1 36.31 302 GLY A N 1
ATOM 2329 C CA . GLY A 1 302 ? -27.031 -4.719 -0.43 1 36.31 302 GLY A CA 1
ATOM 2330 C C . GLY A 1 302 ? -26.297 -4.238 -1.665 1 36.31 302 GLY A C 1
ATOM 2331 O O . GLY A 1 302 ? -26.734 -3.305 -2.338 1 36.31 302 GLY A O 1
ATOM 2332 N N . TYR A 1 303 ? -25.047 -4.66 -2.016 1 35.72 303 TYR A N 1
ATOM 2333 C CA . TYR A 1 303 ? -24.312 -4.203 -3.195 1 35.72 303 TYR A CA 1
ATOM 2334 C C . TYR A 1 303 ? -24.781 -4.953 -4.441 1 35.72 303 TYR A C 1
ATOM 2336 O O . TYR A 1 303 ? -24.719 -4.414 -5.551 1 35.72 303 TYR A O 1
ATOM 2344 N N . ASP A 1 304 ? -25.062 -6.18 -4.523 1 35.84 304 ASP A N 1
ATOM 2345 C CA . ASP A 1 304 ? -25.406 -6.961 -5.707 1 35.84 304 ASP A CA 1
ATOM 2346 C C . ASP A 1 304 ? -26.75 -6.508 -6.293 1 35.84 304 ASP A C 1
ATOM 2348 O O . ASP A 1 304 ? -26.953 -6.562 -7.508 1 35.84 304 ASP A O 1
ATOM 2352 N N . TYR A 1 305 ? -27.812 -6.27 -5.57 1 33.81 305 TYR A N 1
ATOM 2353 C CA . TYR A 1 305 ? -29.094 -6.102 -6.23 1 33.81 305 TYR A CA 1
ATOM 2354 C C . TYR A 1 305 ? -29.094 -4.863 -7.121 1 33.81 305 TYR A C 1
ATOM 2356 O O . TYR A 1 305 ? -29.828 -4.801 -8.109 1 33.81 305 TYR A O 1
ATOM 2364 N N . GLN A 1 306 ? -28.422 -3.697 -6.711 1 34.09 306 GLN A N 1
ATOM 2365 C CA . GLN A 1 306 ? -28.781 -2.551 -7.535 1 34.09 306 GLN A CA 1
ATOM 2366 C C . GLN A 1 306 ? -28.062 -2.584 -8.883 1 34.09 306 GLN A C 1
ATOM 2368 O O . GLN A 1 306 ? -28.484 -1.912 -9.828 1 34.09 306 GLN A O 1
ATOM 2373 N N . THR A 1 307 ? -26.938 -3.215 -9.047 1 33.88 307 THR A N 1
ATOM 2374 C CA . THR A 1 307 ? -26.484 -3.135 -10.43 1 33.88 307 THR A CA 1
ATOM 2375 C C . THR A 1 307 ? -27.406 -3.928 -11.352 1 33.88 307 THR A C 1
ATOM 2377 O O . THR A 1 307 ? -27.422 -3.699 -12.562 1 33.88 307 THR A O 1
ATOM 2380 N N . ASP A 1 308 ? -28.047 -4.988 -10.93 1 32.69 308 ASP A N 1
ATOM 2381 C CA . ASP A 1 308 ? -28.938 -5.652 -11.875 1 32.69 308 ASP A CA 1
ATOM 2382 C C . ASP A 1 308 ? -30.219 -4.848 -12.07 1 32.69 308 ASP A C 1
ATOM 2384 O O . ASP A 1 308 ? -31.078 -5.234 -12.859 1 32.69 308 ASP A O 1
ATOM 2388 N N . GLY A 1 309 ? -30.625 -4.008 -11.125 1 31.33 309 GLY A N 1
ATOM 2389 C CA . GLY A 1 309 ? -31.922 -3.408 -11.375 1 31.33 309 GLY A CA 1
ATOM 2390 C C . GLY A 1 309 ? -31.922 -2.41 -12.516 1 31.33 309 GLY A C 1
ATOM 2391 O O . GLY A 1 309 ? -32.219 -1.232 -12.32 1 31.33 309 GLY A O 1
ATOM 2392 N N . GLU A 1 310 ? -30.906 -2.459 -13.406 1 31.17 310 GLU A N 1
ATOM 2393 C CA . GLU A 1 310 ? -31.391 -1.713 -14.562 1 31.17 310 GLU A CA 1
ATOM 2394 C C . GLU A 1 310 ? -32.781 -2.184 -14.984 1 31.17 310 GLU A C 1
ATOM 2396 O O . GLU A 1 310 ? -33.031 -3.387 -15.031 1 31.17 310 GLU A O 1
ATOM 2401 N N . PRO A 1 311 ? -33.875 -1.366 -14.867 1 32.03 311 PRO A N 1
ATOM 2402 C CA . PRO A 1 311 ? -35.219 -1.604 -15.383 1 32.03 311 PRO A CA 1
ATOM 2403 C C . PRO A 1 311 ? -35.219 -2.268 -16.766 1 32.03 311 PRO A C 1
ATOM 2405 O O . PRO A 1 311 ? -34.5 -1.812 -17.672 1 32.03 311 PRO A O 1
ATOM 2408 N N . GLU A 1 312 ? -35.188 -3.488 -16.875 1 28.69 312 GLU A N 1
ATOM 2409 C CA . GLU A 1 312 ? -35.75 -4.023 -18.094 1 28.69 312 GLU A CA 1
ATOM 2410 C C . GLU A 1 312 ? -37.062 -3.293 -18.469 1 28.69 312 GLU A C 1
ATOM 2412 O O . GLU A 1 312 ? -37.844 -2.936 -17.594 1 28.69 312 GLU A O 1
ATOM 2417 N N . ALA A 1 313 ? -37.25 -2.68 -19.75 1 29.12 313 ALA A N 1
ATOM 2418 C CA . ALA A 1 313 ? -38.406 -2.146 -20.438 1 29.12 313 ALA A CA 1
ATOM 2419 C C . ALA A 1 313 ? -39.625 -3.057 -20.25 1 29.12 313 ALA A C 1
ATOM 2421 O O . ALA A 1 313 ? -39.625 -4.215 -20.672 1 29.12 313 ALA A O 1
ATOM 2422 N N . LYS A 1 314 ? -40.375 -3.09 -19.25 1 34.31 314 LYS A N 1
ATOM 2423 C CA . LYS A 1 314 ? -41.75 -3.543 -19.219 1 34.31 314 LYS A CA 1
ATOM 2424 C C . LYS A 1 314 ? -42.5 -3.107 -20.484 1 34.31 314 LYS A C 1
ATOM 2426 O O . LYS A 1 314 ? -43.719 -3.24 -20.562 1 34.31 314 LYS A O 1
ATOM 2431 N N . GLY A 1 315 ? -41.812 -2.402 -21.438 1 25.88 315 GLY A N 1
ATOM 2432 C CA . GLY A 1 315 ? -42.656 -2.043 -22.562 1 25.88 315 GLY A CA 1
ATOM 2433 C C . GLY A 1 315 ? -43.25 -3.248 -23.281 1 25.88 315 GLY A C 1
ATOM 2434 O O . GLY A 1 315 ? -44.281 -3.154 -23.938 1 25.88 315 GLY A O 1
ATOM 2435 N N . ALA A 1 316 ? -42.531 -4.273 -23.438 1 28.59 316 ALA A N 1
ATOM 2436 C CA . ALA A 1 316 ? -43.031 -5.031 -24.578 1 28.59 316 ALA A CA 1
ATOM 2437 C C . ALA A 1 316 ? -44.219 -5.91 -24.156 1 28.59 316 ALA A C 1
ATOM 2439 O O . ALA A 1 316 ? -44.875 -6.516 -25 1 28.59 316 ALA A O 1
ATOM 2440 N N . LEU A 1 317 ? -44.344 -6.293 -22.828 1 25.97 317 LEU A N 1
ATOM 2441 C CA . LEU A 1 317 ? -45.406 -7.305 -22.812 1 25.97 317 LEU A CA 1
ATOM 2442 C C . LEU A 1 317 ? -46.781 -6.66 -22.922 1 25.97 317 LEU A C 1
ATOM 2444 O O . LEU A 1 317 ? -47.781 -7.355 -23.031 1 25.97 317 LEU A O 1
ATOM 2448 N N . GLN A 1 318 ? -46.812 -5.43 -22.531 1 27.52 318 GLN A N 1
ATOM 2449 C CA . GLN A 1 318 ? -48.219 -5.062 -22.672 1 27.52 318 GLN A CA 1
ATOM 2450 C C . GLN A 1 318 ? -48.594 -4.891 -24.141 1 27.52 318 GLN A C 1
ATOM 2452 O O . GLN A 1 318 ? -49.719 -4.523 -24.453 1 27.52 318 GLN A O 1
ATOM 2457 N N . ALA A 1 319 ? -47.781 -5.145 -25.094 1 23.22 319 ALA A N 1
ATOM 2458 C CA . ALA A 1 319 ? -48.469 -5.172 -26.375 1 23.22 319 ALA A CA 1
ATOM 2459 C C . ALA A 1 319 ? -49 -6.566 -26.688 1 23.22 319 ALA A C 1
ATOM 2461 O O . ALA A 1 319 ? -48.344 -7.57 -26.359 1 23.22 319 ALA A O 1
ATOM 2462 N N . MET B 1 1 ? -15.766 20.75 -12.305 1 58.62 1 MET B N 1
ATOM 2463 C CA . MET B 1 1 ? -15.242 22 -11.734 1 58.62 1 MET B CA 1
ATOM 2464 C C . MET B 1 1 ? -16.312 22.734 -10.945 1 58.62 1 MET B C 1
ATOM 2466 O O . MET B 1 1 ? -16.062 23.219 -9.844 1 58.62 1 MET B O 1
ATOM 2470 N N . GLY B 1 2 ? -17.391 22.531 -11.43 1 65.94 2 GLY B N 1
ATOM 2471 C CA . GLY B 1 2 ? -18.5 23.219 -10.797 1 65.94 2 GLY B CA 1
ATOM 2472 C C . GLY B 1 2 ? -18.844 22.672 -9.422 1 65.94 2 GLY B C 1
ATOM 2473 O O . GLY B 1 2 ? -19.062 23.438 -8.477 1 65.94 2 GLY B O 1
ATOM 2474 N N . LYS B 1 3 ? -18.641 21.406 -9.242 1 81.62 3 LYS B N 1
ATOM 2475 C CA . LYS B 1 3 ? -18.984 20.797 -7.961 1 81.62 3 LYS B CA 1
ATOM 2476 C C . LYS B 1 3 ? -17.938 21.141 -6.895 1 81.62 3 LYS B C 1
ATOM 2478 O O . LYS B 1 3 ? -18.297 21.438 -5.75 1 81.62 3 LYS B O 1
ATOM 2483 N N . ALA B 1 4 ? -16.703 21.328 -7.359 1 86.56 4 ALA B N 1
ATOM 2484 C CA . ALA B 1 4 ? -15.625 21.656 -6.434 1 86.56 4 ALA B CA 1
ATOM 2485 C C . ALA B 1 4 ? -15.766 23.078 -5.91 1 86.56 4 ALA B C 1
ATOM 2487 O O . ALA B 1 4 ? -15.523 23.344 -4.73 1 86.56 4 ALA B O 1
ATOM 2488 N N . ILE B 1 5 ? -16.203 23.906 -6.734 1 87.62 5 ILE B N 1
ATOM 2489 C CA . ILE B 1 5 ? -16.344 25.312 -6.344 1 87.62 5 ILE B CA 1
ATOM 2490 C C . ILE B 1 5 ? -17.516 25.453 -5.367 1 87.62 5 ILE B C 1
ATOM 2492 O O . ILE B 1 5 ? -17.438 26.234 -4.414 1 87.62 5 ILE B O 1
ATOM 2496 N N . LYS B 1 6 ? -18.516 24.719 -5.613 1 89.5 6 LYS B N 1
ATOM 2497 C CA . LYS B 1 6 ? -19.656 24.75 -4.715 1 89.5 6 LYS B CA 1
ATOM 2498 C C . LYS B 1 6 ? -19.297 24.234 -3.328 1 89.5 6 LYS B C 1
ATOM 2500 O O . LYS B 1 6 ? -19.688 24.812 -2.314 1 89.5 6 LYS B O 1
ATOM 2505 N N . ILE B 1 7 ? -18.5 23.312 -3.342 1 90.25 7 ILE B N 1
ATOM 2506 C CA . ILE B 1 7 ? -18.078 22.734 -2.072 1 90.25 7 ILE B CA 1
ATOM 2507 C C . ILE B 1 7 ? -17.188 23.719 -1.326 1 90.25 7 ILE B C 1
ATOM 2509 O O . ILE B 1 7 ? -17.312 23.891 -0.113 1 90.25 7 ILE B O 1
ATOM 2513 N N . THR B 1 8 ? -16.359 24.344 -2.107 1 90.88 8 THR B N 1
ATOM 2514 C CA . THR B 1 8 ? -15.445 25.312 -1.502 1 90.88 8 THR B CA 1
ATOM 2515 C C . THR B 1 8 ? -16.219 26.516 -0.949 1 90.88 8 THR B C 1
ATOM 2517 O O . THR B 1 8 ? -15.922 26.984 0.147 1 90.88 8 THR B O 1
ATOM 2520 N N . ARG B 1 9 ? -17.234 26.922 -1.63 1 90.44 9 ARG B N 1
ATOM 2521 C CA . ARG B 1 9 ? -18.047 28.047 -1.177 1 90.44 9 ARG B CA 1
ATOM 2522 C C . ARG B 1 9 ? -18.828 27.688 0.08 1 90.44 9 ARG B C 1
ATOM 2524 O O . ARG B 1 9 ? -18.922 28.484 1.017 1 90.44 9 ARG B O 1
ATOM 2531 N N . ARG B 1 10 ? -19.281 26.547 0.095 1 88.56 10 ARG B N 1
ATOM 2532 C CA . ARG B 1 10 ? -20.016 26.078 1.268 1 88.56 10 ARG B CA 1
ATOM 2533 C C . ARG B 1 10 ? -19.094 25.938 2.471 1 88.56 10 ARG B C 1
ATOM 2535 O O . ARG B 1 10 ? -19.484 26.234 3.602 1 88.56 10 ARG B O 1
ATOM 2542 N N . SER B 1 11 ? -17.938 25.516 2.203 1 90.81 11 SER B N 1
ATOM 2543 C CA . SER B 1 11 ? -16.969 25.344 3.281 1 90.81 11 SER B CA 1
ATOM 2544 C C . SER B 1 11 ? -16.531 26.688 3.861 1 90.81 11 SER B C 1
ATOM 2546 O O . SER B 1 11 ? -16.422 26.844 5.078 1 90.81 11 SER B O 1
ATOM 2548 N N . ILE B 1 12 ? -16.344 27.609 2.953 1 90.06 12 ILE B N 1
ATOM 2549 C CA . ILE B 1 12 ? -15.945 28.938 3.396 1 90.06 12 ILE B CA 1
ATOM 2550 C C . ILE B 1 12 ? -17.094 29.594 4.176 1 90.06 12 ILE B C 1
ATOM 2552 O O . ILE B 1 12 ? -16.859 30.266 5.176 1 90.06 12 ILE B O 1
ATOM 2556 N N . HIS B 1 13 ? -18.281 29.328 3.812 1 88.69 13 HIS B N 1
ATOM 2557 C CA . HIS B 1 13 ? -19.453 29.859 4.52 1 88.69 13 HIS B CA 1
ATOM 2558 C C . HIS B 1 13 ? -19.578 29.234 5.91 1 88.69 13 HIS B C 1
ATOM 2560 O O . HIS B 1 13 ? -19.859 29.938 6.883 1 88.69 13 HIS B O 1
ATOM 2566 N N . ALA B 1 14 ? -19.312 28.031 5.961 1 86.81 14 ALA B N 1
ATOM 2567 C CA . ALA B 1 14 ? -19.359 27.344 7.25 1 86.81 14 ALA B CA 1
ATOM 2568 C C . ALA B 1 14 ? -18.266 27.844 8.18 1 86.81 14 ALA B C 1
ATOM 2570 O O . ALA B 1 14 ? -18.469 27.984 9.383 1 86.81 14 ALA B O 1
ATOM 2571 N N . PHE B 1 15 ? -17.156 28.141 7.621 1 90 15 PHE B N 1
ATOM 2572 C CA . PHE B 1 15 ? -16.016 28.656 8.383 1 90 15 PHE B CA 1
ATOM 2573 C C . PHE B 1 15 ? -16.344 30.016 8.984 1 90 15 PHE B C 1
ATOM 2575 O O . PHE B 1 15 ? -16.062 30.266 10.156 1 90 15 PHE B O 1
ATOM 2582 N N . PHE B 1 16 ? -17 30.812 8.203 1 89.44 16 PHE B N 1
ATOM 2583 C CA . PHE B 1 16 ? -17.297 32.156 8.672 1 89.44 16 PHE B CA 1
ATOM 2584 C C . PHE B 1 16 ? -18.469 32.156 9.641 1 89.44 16 PHE B C 1
ATOM 2586 O O . PHE B 1 16 ? -18.578 33.031 10.5 1 89.44 16 PHE B O 1
ATOM 2593 N N . GLN B 1 17 ? -19.281 31.172 9.617 1 85.19 17 GLN B N 1
ATOM 2594 C CA . GLN B 1 17 ? -20.406 31.078 10.539 1 85.19 17 GLN B CA 1
ATOM 2595 C C . GLN B 1 17 ? -19.938 30.719 11.945 1 85.19 17 GLN B C 1
ATOM 2597 O O . GLN B 1 17 ? -20.516 31.188 12.938 1 85.19 17 GLN B O 1
ATOM 2602 N N . SER B 1 18 ? -18.938 29.969 12.031 1 86.19 18 SER B N 1
ATOM 2603 C CA . SER B 1 18 ? -18.359 29.609 13.32 1 86.19 18 SER B CA 1
ATOM 2604 C C . SER B 1 18 ? -16.891 30 13.406 1 86.19 18 SER B C 1
ATOM 2606 O O . SER B 1 18 ? -16.047 29.219 13.859 1 86.19 18 SER B O 1
ATOM 2608 N N . TYR B 1 19 ? -16.641 31.219 13.047 1 86.94 19 TYR B N 1
ATOM 2609 C CA . TYR B 1 19 ? -15.273 31.703 12.945 1 86.94 19 TYR B CA 1
ATOM 2610 C C . TYR B 1 19 ? -14.594 31.703 14.305 1 86.94 19 TYR B C 1
ATOM 2612 O O . TYR B 1 19 ? -13.422 31.344 14.43 1 86.94 19 TYR B O 1
ATOM 2620 N N . HIS B 1 20 ? -15.312 32.031 15.398 1 86.12 20 HIS B N 1
ATOM 2621 C CA . HIS B 1 20 ? -14.719 32.156 16.719 1 86.12 20 HIS B CA 1
ATOM 2622 C C . HIS B 1 20 ? -14.281 30.797 17.25 1 86.12 20 HIS B C 1
ATOM 2624 O O . HIS B 1 20 ? -13.195 30.672 17.828 1 86.12 20 HIS B O 1
ATOM 2630 N N . SER B 1 21 ? -15.062 29.844 17 1 87.31 21 SER B N 1
ATOM 2631 C CA . SER B 1 21 ? -14.719 28.516 17.469 1 87.31 21 SER B CA 1
ATOM 2632 C C . SER B 1 21 ? -13.539 27.938 16.672 1 87.31 21 SER B C 1
ATOM 2634 O O . SER B 1 21 ? -12.625 27.344 17.266 1 87.31 21 SER B O 1
ATOM 2636 N N . PHE B 1 22 ? -13.516 28.219 15.391 1 91.38 22 PHE B N 1
ATOM 2637 C CA . PHE B 1 22 ? -12.453 27.688 14.547 1 91.38 22 PHE B CA 1
ATOM 2638 C C . PHE B 1 22 ? -11.156 28.453 14.758 1 91.38 22 PHE B C 1
ATOM 2640 O O . PHE B 1 22 ? -10.07 27.859 14.766 1 91.38 22 PHE B O 1
ATOM 2647 N N . ALA B 1 23 ? -11.297 29.688 14.945 1 91.31 23 ALA B N 1
ATOM 2648 C CA . ALA B 1 23 ? -10.117 30.516 15.188 1 91.31 23 ALA B CA 1
ATOM 2649 C C . ALA B 1 23 ? -9.461 30.172 16.516 1 91.31 23 ALA B C 1
ATOM 2651 O O . ALA B 1 23 ? -8.234 30.172 16.625 1 91.31 23 ALA B O 1
ATOM 2652 N N . SER B 1 24 ? -10.273 29.844 17.484 1 90.44 24 SER B N 1
ATOM 2653 C CA . SER B 1 24 ? -9.727 29.453 18.781 1 90.44 24 SER B CA 1
ATOM 2654 C C . SER B 1 24 ? -9.047 28.078 18.688 1 90.44 24 SER B C 1
ATOM 2656 O O . SER B 1 24 ? -7.984 27.875 19.281 1 90.44 24 SER B O 1
ATOM 2658 N N . THR B 1 25 ? -9.633 27.234 17.953 1 91.31 25 THR B N 1
ATOM 2659 C CA . THR B 1 25 ? -9.031 25.922 17.75 1 91.31 25 THR B CA 1
ATOM 2660 C C . THR B 1 25 ? -7.715 26.031 17 1 91.31 25 THR B C 1
ATOM 2662 O O . THR B 1 25 ? -6.742 25.344 17.328 1 91.31 25 THR B O 1
ATOM 2665 N N . ALA B 1 26 ? -7.668 26.875 15.969 1 93.44 26 ALA B N 1
ATOM 2666 C CA . ALA B 1 26 ? -6.453 27.078 15.188 1 93.44 26 ALA B CA 1
ATOM 2667 C C . ALA B 1 26 ? -5.348 27.688 16.047 1 93.44 26 ALA B C 1
ATOM 2669 O O . ALA B 1 26 ? -4.188 27.281 15.961 1 93.44 26 ALA B O 1
ATOM 2670 N N . ALA B 1 27 ? -5.73 28.562 16.922 1 92.75 27 ALA B N 1
ATOM 2671 C CA . ALA B 1 27 ? -4.758 29.297 17.734 1 92.75 27 ALA B CA 1
ATOM 2672 C C . ALA B 1 27 ? -4.25 28.438 18.891 1 92.75 27 ALA B C 1
ATOM 2674 O O . ALA B 1 27 ? -3.07 28.5 19.234 1 92.75 27 ALA B O 1
ATOM 2675 N N . LEU B 1 28 ? -5.055 27.578 19.391 1 90.38 28 LEU B N 1
ATOM 2676 C CA . LEU B 1 28 ? -4.676 26.859 20.609 1 90.38 28 LEU B CA 1
ATOM 2677 C C . LEU B 1 28 ? -4.121 25.484 20.281 1 90.38 28 LEU B C 1
ATOM 2679 O O . LEU B 1 28 ? -3.133 25.047 20.875 1 90.38 28 LEU B O 1
ATOM 2683 N N . LEU B 1 29 ? -4.691 24.906 19.297 1 91.81 29 LEU B N 1
ATOM 2684 C CA . LEU B 1 29 ? -4.332 23.5 19.078 1 91.81 29 LEU B CA 1
ATOM 2685 C C . LEU B 1 29 ? -3.461 23.344 17.844 1 91.81 29 LEU B C 1
ATOM 2687 O O . LEU B 1 29 ? -2.471 22.609 17.859 1 91.81 29 LEU B O 1
ATOM 2691 N N . VAL B 1 30 ? -3.752 24.016 16.75 1 94.5 30 VAL B N 1
ATOM 2692 C CA . VAL B 1 30 ? -3.055 23.797 15.492 1 94.5 30 VAL B CA 1
ATOM 2693 C C . VAL B 1 30 ? -1.785 24.641 15.445 1 94.5 30 VAL B C 1
ATOM 2695 O O . VAL B 1 30 ? -0.824 24.297 14.758 1 94.5 30 VAL B O 1
ATOM 2698 N N . PHE B 1 31 ? -1.707 25.688 16.234 1 95.38 31 PHE B N 1
ATOM 2699 C CA . PHE B 1 31 ? -0.608 26.641 16.188 1 95.38 31 PHE B CA 1
ATOM 2700 C C . PHE B 1 31 ? 0.714 25.969 16.531 1 95.38 31 PHE B C 1
ATOM 2702 O O . PHE B 1 31 ? 1.7 26.109 15.805 1 95.38 31 PHE B O 1
ATOM 2709 N N . PRO B 1 32 ? 0.775 25.188 17.594 1 92.75 32 PRO B N 1
ATOM 2710 C CA . PRO B 1 32 ? 2.057 24.547 17.906 1 92.75 32 PRO B CA 1
ATOM 2711 C C . PRO B 1 32 ? 2.523 23.594 16.797 1 92.75 32 PRO B C 1
ATOM 2713 O O . PRO B 1 32 ? 3.723 23.5 16.531 1 92.75 32 PRO B O 1
ATOM 2716 N N . VAL B 1 33 ? 1.672 22.922 16.188 1 94.31 33 VAL B N 1
ATOM 2717 C CA . VAL B 1 33 ? 2.027 22 15.117 1 94.31 33 VAL B CA 1
ATOM 2718 C C . VAL B 1 33 ? 2.494 22.766 13.891 1 94.31 33 VAL B C 1
ATOM 2720 O O . VAL B 1 33 ? 3.469 22.375 13.242 1 94.31 33 VAL B O 1
ATOM 2723 N N . SER B 1 34 ? 1.817 23.828 13.594 1 95.25 34 SER B N 1
ATOM 2724 C CA . SER B 1 34 ? 2.191 24.656 12.453 1 95.25 34 SER B CA 1
ATOM 2725 C C . SER B 1 34 ? 3.557 25.297 12.664 1 95.25 34 SER B C 1
ATOM 2727 O O . SER B 1 34 ? 4.363 25.375 11.734 1 95.25 34 SER B O 1
ATOM 2729 N N . ALA B 1 35 ? 3.768 25.781 13.852 1 93.62 35 ALA B N 1
ATOM 2730 C CA . ALA B 1 35 ? 5.062 26.375 14.172 1 93.62 35 ALA B CA 1
ATOM 2731 C C . ALA B 1 35 ? 6.188 25.344 14.016 1 93.62 35 ALA B C 1
ATOM 2733 O O . ALA B 1 35 ? 7.23 25.641 13.43 1 93.62 35 ALA B O 1
ATOM 2734 N N . ALA B 1 36 ? 5.934 24.188 14.453 1 92.12 36 ALA B N 1
ATOM 2735 C CA . ALA B 1 36 ? 6.945 23.141 14.367 1 92.12 36 ALA B CA 1
ATOM 2736 C C . ALA B 1 36 ? 7.184 22.734 12.914 1 92.12 36 ALA B C 1
ATOM 2738 O O . ALA B 1 36 ? 8.32 22.469 12.516 1 92.12 36 ALA B O 1
ATOM 2739 N N . THR B 1 37 ? 6.113 22.656 12.195 1 92.38 37 THR B N 1
ATOM 2740 C CA . THR B 1 37 ? 6.223 22.281 10.789 1 92.38 37 THR B CA 1
ATOM 2741 C C . THR B 1 37 ? 6.984 23.344 10 1 92.38 37 THR B C 1
ATOM 2743 O O . THR B 1 37 ? 7.891 23.016 9.227 1 92.38 37 THR B O 1
ATOM 2746 N N . LEU B 1 38 ? 6.68 24.594 10.188 1 92.56 38 LEU B N 1
ATOM 2747 C CA . LEU B 1 38 ? 7.32 25.672 9.453 1 92.56 38 LEU B CA 1
ATOM 2748 C C . LEU B 1 38 ? 8.789 25.797 9.844 1 92.56 38 LEU B C 1
ATOM 2750 O O . LEU B 1 38 ? 9.648 26.031 8.984 1 92.56 38 LEU B O 1
ATOM 2754 N N . LEU B 1 39 ? 9.102 25.578 11.102 1 88.38 39 LEU B N 1
ATOM 2755 C CA . LEU B 1 39 ? 10.484 25.656 11.562 1 88.38 39 LEU B CA 1
ATOM 2756 C C . LEU B 1 39 ? 11.297 24.484 11.031 1 88.38 39 LEU B C 1
ATOM 2758 O O . LEU B 1 39 ? 12.453 24.656 10.641 1 88.38 39 LEU B O 1
ATOM 2762 N N . SER B 1 40 ? 10.711 23.344 10.969 1 87.88 40 SER B N 1
ATOM 2763 C CA . SER B 1 40 ? 11.422 22.172 10.5 1 87.88 40 SER B CA 1
ATOM 2764 C C . SER B 1 40 ? 11.68 22.234 9 1 87.88 40 SER B C 1
ATOM 2766 O O . SER B 1 40 ? 12.711 21.734 8.516 1 87.88 40 SER B O 1
ATOM 2768 N N . GLN B 1 41 ? 10.773 22.797 8.328 1 86.25 41 GLN B N 1
ATOM 2769 C CA . GLN B 1 41 ? 10.914 22.875 6.875 1 86.25 41 GLN B CA 1
ATOM 2770 C C . GLN B 1 41 ? 11.93 23.938 6.473 1 86.25 41 GLN B C 1
ATOM 2772 O O . GLN B 1 41 ? 12.461 23.906 5.359 1 86.25 41 GLN B O 1
ATOM 2777 N N . SER B 1 42 ? 12.227 24.844 7.316 1 83.19 42 SER B N 1
ATOM 2778 C CA . SER B 1 42 ? 13.125 25.938 6.988 1 83.19 42 SER B CA 1
ATOM 2779 C C . SER B 1 42 ? 14.562 25.609 7.371 1 83.19 42 SER B C 1
ATOM 2781 O O . SER B 1 42 ? 15.484 26.375 7.074 1 83.19 42 SER B O 1
ATOM 2783 N N . LEU B 1 43 ? 14.734 24.438 7.91 1 79.38 43 LEU B N 1
ATOM 2784 C CA . LEU B 1 43 ? 16.094 24.062 8.281 1 79.38 43 LEU B CA 1
ATOM 2785 C C . LEU B 1 43 ? 16.922 23.688 7.055 1 79.38 43 LEU B C 1
ATOM 2787 O O . LEU B 1 43 ? 16.5 22.844 6.262 1 79.38 43 LEU B O 1
ATOM 2791 N N . PRO B 1 44 ? 17.922 24.516 6.809 1 72.81 44 PRO B N 1
ATOM 2792 C CA . PRO B 1 44 ? 18.797 24.156 5.688 1 72.81 44 PRO B CA 1
ATOM 2793 C C . PRO B 1 44 ? 19.531 22.844 5.914 1 72.81 44 PRO B C 1
ATOM 2795 O O . PRO B 1 44 ? 19.656 22.375 7.055 1 72.81 44 PRO B O 1
ATOM 2798 N N . LEU B 1 45 ? 19.906 22.219 4.875 1 71.19 45 LEU B N 1
ATOM 2799 C CA . LEU B 1 45 ? 20.656 20.969 4.922 1 71.19 45 LEU B CA 1
ATOM 2800 C C . LEU B 1 45 ? 21.906 21.125 5.781 1 71.19 45 LEU B C 1
ATOM 2802 O O . LEU B 1 45 ? 22.297 20.188 6.484 1 71.19 45 LEU B O 1
ATOM 2806 N N . SER B 1 46 ? 22.453 22.234 5.77 1 70.81 46 SER B N 1
ATOM 2807 C CA . SER B 1 46 ? 23.734 22.453 6.41 1 70.81 46 SER B CA 1
ATOM 2808 C C . SER B 1 46 ? 23.594 22.562 7.926 1 70.81 46 SER B C 1
ATOM 2810 O O . SER B 1 46 ? 24.547 22.266 8.664 1 70.81 46 SER B O 1
ATOM 2812 N N . SER B 1 47 ? 22.484 22.734 8.359 1 70.75 47 SER B N 1
ATOM 2813 C CA . SER B 1 47 ? 22.391 23.078 9.773 1 70.75 47 SER B CA 1
ATOM 2814 C C . SER B 1 47 ? 21.953 21.875 10.602 1 70.75 47 SER B C 1
ATOM 2816 O O . SER B 1 47 ? 22.156 21.844 11.812 1 70.75 47 SER B O 1
ATOM 2818 N N . SER B 1 48 ? 21.484 20.891 9.867 1 81.69 48 SER B N 1
ATOM 2819 C CA . SER B 1 48 ? 21 19.781 10.664 1 81.69 48 SER B CA 1
ATOM 2820 C C . SER B 1 48 ? 21.734 18.484 10.32 1 81.69 48 SER B C 1
ATOM 2822 O O . SER B 1 48 ? 21.688 18.031 9.172 1 81.69 48 SER B O 1
ATOM 2824 N N . PRO B 1 49 ? 22.484 17.953 11.266 1 83.69 49 PRO B N 1
ATOM 2825 C CA . PRO B 1 49 ? 23.219 16.703 11.023 1 83.69 49 PRO B CA 1
ATOM 2826 C C . PRO B 1 49 ? 22.297 15.539 10.648 1 83.69 49 PRO B C 1
ATOM 2828 O O . PRO B 1 49 ? 22.672 14.703 9.828 1 83.69 49 PRO B O 1
ATOM 2831 N N . ILE B 1 50 ? 21.125 15.602 11.211 1 84.06 50 ILE B N 1
ATOM 2832 C CA . ILE B 1 50 ? 20.188 14.523 10.922 1 84.06 50 ILE B CA 1
ATOM 2833 C C . ILE B 1 50 ? 19.75 14.602 9.469 1 84.06 50 ILE B C 1
ATOM 2835 O O . ILE B 1 50 ? 19.672 13.578 8.781 1 84.06 50 ILE B O 1
ATOM 2839 N N . LEU B 1 51 ? 19.578 15.773 9.039 1 87.75 51 LEU B N 1
ATOM 2840 C CA . LEU B 1 51 ? 19.156 15.977 7.652 1 87.75 51 LEU B CA 1
ATOM 2841 C C . LEU B 1 51 ? 20.25 15.539 6.688 1 87.75 51 LEU B C 1
ATOM 2843 O O . LEU B 1 51 ? 19.969 14.93 5.652 1 87.75 51 LEU B O 1
ATOM 2847 N N . ARG B 1 52 ? 21.453 15.75 7.02 1 87.81 52 ARG B N 1
ATOM 2848 C CA . ARG B 1 52 ? 22.578 15.375 6.172 1 87.81 52 ARG B CA 1
ATOM 2849 C C . ARG B 1 52 ? 22.734 13.859 6.121 1 87.81 52 ARG B C 1
ATOM 2851 O O . ARG B 1 52 ? 23.016 13.297 5.059 1 87.81 52 ARG B O 1
ATOM 2858 N N . THR B 1 53 ? 22.547 13.266 7.238 1 85.06 53 THR B N 1
ATOM 2859 C CA . THR B 1 53 ? 22.672 11.812 7.285 1 85.06 53 THR B CA 1
ATOM 2860 C C . THR B 1 53 ? 21.562 11.148 6.465 1 85.06 53 THR B C 1
ATOM 2862 O O . THR B 1 53 ? 21.828 10.219 5.703 1 85.06 53 THR B O 1
ATOM 2865 N N . ILE B 1 54 ? 20.359 11.695 6.613 1 86.25 54 ILE B N 1
ATOM 2866 C CA . ILE B 1 54 ? 19.25 11.141 5.867 1 86.25 54 ILE B CA 1
ATOM 2867 C C . ILE B 1 54 ? 19.453 11.383 4.371 1 86.25 54 ILE B C 1
ATOM 2869 O O . ILE B 1 54 ? 19.234 10.484 3.555 1 86.25 54 ILE B O 1
ATOM 2873 N N . SER B 1 55 ? 19.922 12.547 4.059 1 88.62 55 SER B N 1
ATOM 2874 C CA . SER B 1 55 ? 20.125 12.891 2.654 1 88.62 55 SER B CA 1
ATOM 2875 C C . SER B 1 55 ? 21.234 12.062 2.033 1 88.62 55 SER B C 1
ATOM 2877 O O . SER B 1 55 ? 21.141 11.641 0.876 1 88.62 55 SER B O 1
ATOM 2879 N N . SER B 1 56 ? 22.266 11.883 2.797 1 87.94 56 SER B N 1
ATOM 2880 C CA . SER B 1 56 ? 23.375 11.086 2.287 1 87.94 56 SER B CA 1
ATOM 2881 C C . SER B 1 56 ? 22.969 9.633 2.094 1 87.94 56 SER B C 1
ATOM 2883 O O . SER B 1 56 ? 23.344 9 1.102 1 87.94 56 SER B O 1
ATOM 2885 N N . ARG B 1 57 ? 22.203 9.156 2.98 1 86.25 57 ARG B N 1
ATOM 2886 C CA . ARG B 1 57 ? 21.734 7.781 2.859 1 86.25 57 ARG B CA 1
ATOM 2887 C C . ARG B 1 57 ? 20.812 7.625 1.664 1 86.25 57 ARG B C 1
ATOM 2889 O O . ARG B 1 57 ? 20.891 6.637 0.931 1 86.25 57 ARG B O 1
ATOM 2896 N N . LEU B 1 58 ? 19.922 8.516 1.493 1 87.69 58 LEU B N 1
ATOM 2897 C CA . LEU B 1 58 ? 19 8.469 0.366 1 87.69 58 LEU B CA 1
ATOM 2898 C C . LEU B 1 58 ? 19.75 8.602 -0.957 1 87.69 58 LEU B C 1
ATOM 2900 O O . LEU B 1 58 ? 19.391 7.969 -1.949 1 87.69 58 LEU B O 1
ATOM 2904 N N . ARG B 1 59 ? 20.734 9.414 -0.889 1 89.31 59 ARG B N 1
ATOM 2905 C CA . ARG B 1 59 ? 21.531 9.57 -2.096 1 89.31 59 ARG B CA 1
ATOM 2906 C C . ARG B 1 59 ? 22.25 8.273 -2.459 1 89.31 59 ARG B C 1
ATOM 2908 O O . ARG B 1 59 ? 22.297 7.895 -3.633 1 89.31 59 ARG B O 1
ATOM 2915 N N . LEU B 1 60 ? 22.734 7.609 -1.481 1 88 60 LEU B N 1
ATOM 2916 C CA . LEU B 1 60 ? 23.391 6.332 -1.71 1 88 60 LEU B CA 1
ATOM 2917 C C . LEU B 1 60 ? 22.406 5.297 -2.236 1 88 60 LEU B C 1
ATOM 2919 O O . LEU B 1 60 ? 22.734 4.504 -3.121 1 88 60 LEU B O 1
ATOM 2923 N N . LEU B 1 61 ? 21.297 5.367 -1.716 1 88.5 61 LEU B N 1
ATOM 2924 C CA . LEU B 1 61 ? 20.25 4.449 -2.16 1 88.5 61 LEU B CA 1
ATOM 2925 C C . LEU B 1 61 ? 19.859 4.723 -3.609 1 88.5 61 LEU B C 1
ATOM 2927 O O . LEU B 1 61 ? 19.672 3.789 -4.395 1 88.5 61 LEU B O 1
ATOM 2931 N N . PHE B 1 62 ? 19.719 5.977 -3.955 1 88 62 PHE B N 1
ATOM 2932 C CA . PHE B 1 62 ? 19.344 6.344 -5.316 1 88 62 PHE B CA 1
ATOM 2933 C C . PHE B 1 62 ? 20.438 5.969 -6.301 1 88 62 PHE B C 1
ATOM 2935 O O . PHE B 1 62 ? 20.156 5.52 -7.414 1 88 62 PHE B O 1
ATOM 2942 N N . GLU B 1 63 ? 21.625 6.148 -5.855 1 86.94 63 GLU B N 1
ATOM 2943 C CA . GLU B 1 63 ? 22.75 5.766 -6.707 1 86.94 63 GLU B CA 1
ATOM 2944 C C . GLU B 1 63 ? 22.797 4.254 -6.906 1 86.94 63 GLU B C 1
ATOM 2946 O O . GLU B 1 63 ? 23.031 3.775 -8.023 1 86.94 63 GLU B O 1
ATOM 2951 N N . ALA B 1 64 ? 22.547 3.543 -5.867 1 86.69 64 ALA B N 1
ATOM 2952 C CA . ALA B 1 64 ? 22.562 2.084 -5.945 1 86.69 64 ALA B CA 1
ATOM 2953 C C . ALA B 1 64 ? 21.391 1.564 -6.777 1 86.69 64 ALA B C 1
ATOM 2955 O O . ALA B 1 64 ? 21.484 0.498 -7.391 1 86.69 64 ALA B O 1
ATOM 2956 N N . ALA B 1 65 ? 20.297 2.301 -6.785 1 85.69 65 ALA B N 1
ATOM 2957 C CA . ALA B 1 65 ? 19.109 1.905 -7.555 1 85.69 65 ALA B CA 1
ATOM 2958 C C . ALA B 1 65 ? 19.312 2.178 -9.039 1 85.69 65 ALA B C 1
ATOM 2960 O O . ALA B 1 65 ? 18.531 1.715 -9.875 1 85.69 65 ALA B O 1
ATOM 2961 N N . GLY B 1 66 ? 20.328 2.887 -9.422 1 79.31 66 GLY B N 1
ATOM 2962 C CA . GLY B 1 66 ? 20.625 3.146 -10.82 1 79.31 66 GLY B CA 1
ATOM 2963 C C . GLY B 1 66 ? 20.016 4.434 -11.336 1 79.31 66 GLY B C 1
ATOM 2964 O O . GLY B 1 66 ? 19.812 4.594 -12.539 1 79.31 66 GLY B O 1
ATOM 2965 N N . PHE B 1 67 ? 19.547 5.234 -10.414 1 83 67 PHE B N 1
ATOM 2966 C CA . PHE B 1 67 ? 18.969 6.504 -10.844 1 83 67 PHE B CA 1
ATOM 2967 C C . PHE B 1 67 ? 20.047 7.488 -11.258 1 83 67 PHE B C 1
ATOM 2969 O O . PHE B 1 67 ? 21.125 7.512 -10.664 1 83 67 PHE B O 1
ATOM 2976 N N . PRO B 1 68 ? 19.812 8.109 -12.32 1 76.69 68 PRO B N 1
ATOM 2977 C CA . PRO B 1 68 ? 20.828 9.07 -12.75 1 76.69 68 PRO B CA 1
ATOM 2978 C C . PRO B 1 68 ? 21.078 10.164 -11.711 1 76.69 68 PRO B C 1
ATOM 2980 O O . PRO B 1 68 ? 20.156 10.867 -11.312 1 76.69 68 PRO B O 1
ATOM 2983 N N . ALA B 1 69 ? 22.203 10.109 -11.094 1 69.06 69 ALA B N 1
ATOM 2984 C CA . ALA B 1 69 ? 22.578 11.062 -10.055 1 69.06 69 ALA B CA 1
ATOM 2985 C C . ALA B 1 69 ? 22.547 12.492 -10.578 1 69.06 69 ALA B C 1
ATOM 2987 O O . ALA B 1 69 ? 22.344 13.438 -9.82 1 69.06 69 ALA B O 1
ATOM 2988 N N . SER B 1 70 ? 22.734 12.57 -11.875 1 67.62 70 SER B N 1
ATOM 2989 C CA . SER B 1 70 ? 22.875 13.891 -12.477 1 67.62 70 SER B CA 1
ATOM 2990 C C . SER B 1 70 ? 21.516 14.516 -12.758 1 67.62 70 SER B C 1
ATOM 2992 O O . SER B 1 70 ? 21.406 15.703 -13.055 1 67.62 70 SER B O 1
ATOM 2994 N N . SER B 1 71 ? 20.531 13.727 -12.523 1 76.25 71 SER B N 1
ATOM 2995 C CA . SER B 1 71 ? 19.234 14.305 -12.844 1 76.25 71 SER B CA 1
ATOM 2996 C C . SER B 1 71 ? 18.766 15.242 -11.742 1 76.25 71 SER B C 1
ATOM 2998 O O . SER B 1 71 ? 18.938 14.953 -10.555 1 76.25 71 SER B O 1
ATOM 3000 N N . GLN B 1 72 ? 18.422 16.453 -12.141 1 80.06 72 GLN B N 1
ATOM 3001 C CA . GLN B 1 72 ? 17.906 17.484 -11.242 1 80.06 72 GLN B CA 1
ATOM 3002 C C . GLN B 1 72 ? 16.672 17 -10.492 1 80.06 72 GLN B C 1
ATOM 3004 O O . GLN B 1 72 ? 16.469 17.359 -9.328 1 80.06 72 GLN B O 1
ATOM 3009 N N . PHE B 1 73 ? 15.984 16.062 -11.102 1 81.81 73 PHE B N 1
ATOM 3010 C CA . PHE B 1 73 ? 14.758 15.578 -10.469 1 81.81 73 PHE B CA 1
ATOM 3011 C C . PHE B 1 73 ? 15.078 14.773 -9.219 1 81.81 73 PHE B C 1
ATOM 3013 O O . PHE B 1 73 ? 14.477 14.984 -8.164 1 81.81 73 PHE B O 1
ATOM 3020 N N . PHE B 1 74 ? 16.047 13.93 -9.32 1 85.81 74 PHE B N 1
ATOM 3021 C CA . PHE B 1 74 ? 16.312 13.039 -8.195 1 85.81 74 PHE B CA 1
ATOM 3022 C C . PHE B 1 74 ? 17.031 13.781 -7.074 1 85.81 74 PHE B C 1
ATOM 3024 O O . PHE B 1 74 ? 16.891 13.43 -5.902 1 85.81 74 PHE B O 1
ATOM 3031 N N . SER B 1 75 ? 17.719 14.852 -7.461 1 86.5 75 SER B N 1
ATOM 3032 C CA . SER B 1 75 ? 18.312 15.68 -6.418 1 86.5 75 SER B CA 1
ATOM 3033 C C . SER B 1 75 ? 17.25 16.438 -5.637 1 86.5 75 SER B C 1
ATOM 3035 O O . SER B 1 75 ? 17.297 16.516 -4.41 1 86.5 75 SER B O 1
ATOM 3037 N N . LEU B 1 76 ? 16.266 16.953 -6.418 1 85.81 76 LEU B N 1
ATOM 3038 C CA . LEU B 1 76 ? 15.148 17.656 -5.781 1 85.81 76 LEU B CA 1
ATOM 3039 C C . LEU B 1 76 ? 14.312 16.688 -4.945 1 85.81 76 LEU B C 1
ATOM 3041 O O . LEU B 1 76 ? 13.883 17.031 -3.842 1 85.81 76 LEU B O 1
ATOM 3045 N N . LEU B 1 77 ? 14.141 15.531 -5.473 1 86.5 77 LEU B N 1
ATOM 3046 C CA . LEU B 1 77 ? 13.344 14.531 -4.766 1 86.5 77 LEU B CA 1
ATOM 3047 C C . LEU B 1 77 ? 14.039 14.094 -3.482 1 86.5 77 LEU B C 1
ATOM 3049 O O . LEU B 1 77 ? 13.383 13.906 -2.451 1 86.5 77 LEU B O 1
ATOM 3053 N N . ASN B 1 78 ? 15.312 13.891 -3.594 1 89.06 78 ASN B N 1
ATOM 3054 C CA . ASN B 1 78 ? 16.078 13.531 -2.406 1 89.06 78 ASN B CA 1
ATOM 3055 C C . ASN B 1 78 ? 15.969 14.602 -1.323 1 89.06 78 ASN B C 1
ATOM 3057 O O . ASN B 1 78 ? 15.758 14.281 -0.152 1 89.06 78 ASN B O 1
ATOM 3061 N N . PHE B 1 79 ? 16.016 15.797 -1.766 1 87.19 79 PHE B N 1
ATOM 3062 C CA . PHE B 1 79 ? 15.93 16.906 -0.819 1 87.19 79 PHE B CA 1
ATOM 3063 C C . PHE B 1 79 ? 14.539 16.984 -0.207 1 87.19 79 PHE B C 1
ATOM 3065 O O . PHE B 1 79 ? 14.398 17.078 1.014 1 87.19 79 PHE B O 1
ATOM 3072 N N . LYS B 1 80 ? 13.57 16.891 -1.002 1 86.62 80 LYS B N 1
ATOM 3073 C CA . LYS B 1 80 ? 12.188 17.016 -0.527 1 86.62 80 LYS B CA 1
ATOM 3074 C C . LYS B 1 80 ? 11.82 15.836 0.377 1 86.62 80 LYS B C 1
ATOM 3076 O O . LYS B 1 80 ? 11.109 16.016 1.369 1 86.62 80 LYS B O 1
ATOM 3081 N N . LEU B 1 81 ? 12.258 14.68 0.036 1 88.38 81 LEU B N 1
ATOM 3082 C CA . LEU B 1 81 ? 11.961 13.5 0.849 1 88.38 81 LEU B CA 1
ATOM 3083 C C . LEU B 1 81 ? 12.68 13.57 2.189 1 88.38 81 LEU B C 1
ATOM 3085 O O . LEU B 1 81 ? 12.125 13.195 3.223 1 88.38 81 LEU B O 1
ATOM 3089 N N . SER B 1 82 ? 13.961 14.008 2.156 1 89.12 82 SER B N 1
ATOM 3090 C CA . SER B 1 82 ? 14.719 14.141 3.396 1 89.12 82 SER B CA 1
ATOM 3091 C C . SER B 1 82 ? 14.094 15.18 4.316 1 89.12 82 SER B C 1
ATOM 3093 O O . SER B 1 82 ? 13.984 14.961 5.527 1 89.12 82 SER B O 1
ATOM 3095 N N . GLN B 1 83 ? 13.656 16.203 3.678 1 87.94 83 GLN B N 1
ATOM 3096 C CA . GLN B 1 83 ? 12.992 17.25 4.445 1 87.94 83 GLN B CA 1
ATOM 3097 C C . GLN B 1 83 ? 11.664 16.75 5.02 1 87.94 83 GLN B C 1
ATOM 3099 O O . GLN B 1 83 ? 11.32 17.078 6.156 1 87.94 83 GLN B O 1
ATOM 3104 N N . ALA B 1 84 ? 10.922 16.031 4.215 1 88.38 84 ALA B N 1
ATOM 3105 C CA . ALA B 1 84 ? 9.641 15.484 4.664 1 88.38 84 ALA B CA 1
ATOM 3106 C C . ALA B 1 84 ? 9.828 14.516 5.828 1 88.38 84 ALA B C 1
ATOM 3108 O O . ALA B 1 84 ? 9.039 14.516 6.773 1 88.38 84 ALA B O 1
ATOM 3109 N N . ILE B 1 85 ? 10.828 13.703 5.777 1 87.56 85 ILE B N 1
ATOM 3110 C CA . ILE B 1 85 ? 11.109 12.742 6.844 1 87.56 85 ILE B CA 1
ATOM 3111 C C . ILE B 1 85 ? 11.508 13.484 8.117 1 87.56 85 ILE B C 1
ATOM 3113 O O . ILE B 1 85 ? 11.031 13.156 9.203 1 87.56 85 ILE B O 1
ATOM 3117 N N . LEU B 1 86 ? 12.32 14.492 7.961 1 89.12 86 LEU B N 1
ATOM 3118 C CA . LEU B 1 86 ? 12.734 15.273 9.125 1 89.12 86 LEU B CA 1
ATOM 3119 C C . LEU B 1 86 ? 11.547 16 9.742 1 89.12 86 LEU B C 1
ATOM 3121 O O . LEU B 1 86 ? 11.414 16.047 10.969 1 89.12 86 LEU B O 1
ATOM 3125 N N . THR B 1 87 ? 10.766 16.578 8.906 1 89.94 87 THR B N 1
ATOM 3126 C CA . THR B 1 87 ? 9.578 17.281 9.391 1 89.94 87 THR B CA 1
ATOM 3127 C C . THR B 1 87 ? 8.625 16.297 10.086 1 89.94 87 THR B C 1
ATOM 3129 O O . THR B 1 87 ? 8.047 16.625 11.125 1 89.94 87 THR B O 1
ATOM 3132 N N . PHE B 1 88 ? 8.477 15.156 9.586 1 90.06 88 PHE B N 1
ATOM 3133 C CA . PHE B 1 88 ? 7.602 14.156 10.18 1 90.06 88 PHE B CA 1
ATOM 3134 C C . PHE B 1 88 ? 8.102 13.766 11.57 1 90.06 88 PHE B C 1
ATOM 3136 O O . PHE B 1 88 ? 7.316 13.695 12.516 1 90.06 88 PHE B O 1
ATOM 3143 N N . ILE B 1 89 ? 9.383 13.531 11.68 1 85.88 89 ILE B N 1
ATOM 3144 C CA . ILE B 1 89 ? 9.961 13.109 12.953 1 85.88 89 ILE B CA 1
ATOM 3145 C C . ILE B 1 89 ? 9.875 14.242 13.969 1 85.88 89 ILE B C 1
ATOM 3147 O O . ILE B 1 89 ? 9.531 14.023 15.125 1 85.88 89 ILE B O 1
ATOM 3151 N N . SER B 1 90 ? 10.109 15.438 13.508 1 87.88 90 SER B N 1
ATOM 3152 C CA . SER B 1 90 ? 10.148 16.578 14.414 1 87.88 90 SER B CA 1
ATOM 3153 C C . SER B 1 90 ? 8.742 16.969 14.852 1 87.88 90 SER B C 1
ATOM 3155 O O . SER B 1 90 ? 8.547 17.453 15.977 1 87.88 90 SER B O 1
ATOM 3157 N N . THR B 1 91 ? 7.758 16.781 13.992 1 91.44 91 THR B N 1
ATOM 3158 C CA . THR B 1 91 ? 6.41 17.234 14.305 1 91.44 91 THR B CA 1
ATOM 3159 C C . THR B 1 91 ? 5.578 16.109 14.906 1 91.44 91 THR B C 1
ATOM 3161 O O . THR B 1 91 ? 4.445 16.328 15.336 1 91.44 91 THR B O 1
ATOM 3164 N N . LEU B 1 92 ? 6.074 14.867 14.984 1 90.75 92 LEU B N 1
ATOM 3165 C CA . LEU B 1 92 ? 5.324 13.688 15.391 1 90.75 92 LEU B CA 1
ATOM 3166 C C . LEU B 1 92 ? 4.711 13.883 16.781 1 90.75 92 LEU B C 1
ATOM 3168 O O . LEU B 1 92 ? 3.508 13.672 16.953 1 90.75 92 LEU B O 1
ATOM 3172 N N . PRO B 1 93 ? 5.48 14.336 17.766 1 90 93 PRO B N 1
ATOM 3173 C CA . PRO B 1 93 ? 4.875 14.492 19.094 1 90 93 PRO B CA 1
ATOM 3174 C C . PRO B 1 93 ? 3.779 15.555 19.109 1 90 93 PRO B C 1
ATOM 3176 O O . PRO B 1 93 ? 2.748 15.375 19.766 1 90 93 PRO B O 1
ATOM 3179 N N . PHE B 1 94 ? 3.928 16.609 18.359 1 92.12 94 PHE B N 1
ATOM 3180 C CA . PHE B 1 94 ? 2.941 17.672 18.328 1 92.12 94 PHE B CA 1
ATOM 3181 C C . PHE B 1 94 ? 1.706 17.25 17.531 1 92.12 94 PHE B C 1
ATOM 3183 O O . PHE B 1 94 ? 0.585 17.625 17.875 1 92.12 94 PHE B O 1
ATOM 3190 N N . THR B 1 95 ? 1.998 16.516 16.562 1 91.12 95 THR B N 1
ATOM 3191 C CA . THR B 1 95 ? 0.879 16.031 15.758 1 91.12 95 THR B CA 1
ATOM 3192 C C . THR B 1 95 ? 0.03 15.047 16.547 1 91.12 95 THR B C 1
ATOM 3194 O O . THR B 1 95 ? -1.2 15.094 16.5 1 91.12 95 THR B O 1
ATOM 3197 N N . LEU B 1 96 ? 0.632 14.203 17.344 1 90.06 96 LEU B N 1
ATOM 3198 C CA . LEU B 1 96 ? -0.072 13.172 18.094 1 90.06 96 LEU B CA 1
ATOM 3199 C C . LEU B 1 96 ? -0.906 13.789 19.219 1 90.06 96 LEU B C 1
ATOM 3201 O O . LEU B 1 96 ? -1.962 13.258 19.562 1 90.06 96 LEU B O 1
ATOM 3205 N N . ILE B 1 97 ? -0.517 14.914 19.656 1 88.25 97 ILE B N 1
ATOM 3206 C CA . ILE B 1 97 ? -1.21 15.5 20.797 1 88.25 97 ILE B CA 1
ATOM 3207 C C . ILE B 1 97 ? -2.164 16.594 20.328 1 88.25 97 ILE B C 1
ATOM 3209 O O . ILE B 1 97 ? -3.369 16.531 20.578 1 88.25 97 ILE B O 1
ATOM 3213 N N . PHE B 1 98 ? -1.68 17.422 19.469 1 92.38 98 PHE B N 1
ATOM 3214 C CA . PHE B 1 98 ? -2.438 18.641 19.219 1 92.38 98 PHE B CA 1
ATOM 3215 C C . PHE B 1 98 ? -3.199 18.531 17.891 1 92.38 98 PHE B C 1
ATOM 3217 O O . PHE B 1 98 ? -4.379 18.891 17.828 1 92.38 98 PHE B O 1
ATOM 3224 N N . LEU B 1 99 ? -2.594 18.016 16.938 1 93.38 99 LEU B N 1
ATOM 3225 C CA . LEU B 1 99 ? -3.215 18.016 15.625 1 93.38 99 LEU B CA 1
ATOM 3226 C C . LEU B 1 99 ? -4.418 17.078 15.586 1 93.38 99 LEU B C 1
ATOM 3228 O O . LEU B 1 99 ? -5.453 17.422 15 1 93.38 99 LEU B O 1
ATOM 3232 N N . ILE B 1 100 ? -4.273 15.914 16.172 1 92.69 100 ILE B N 1
ATOM 3233 C CA . ILE B 1 100 ? -5.363 14.938 16.172 1 92.69 100 ILE B CA 1
ATOM 3234 C C . ILE B 1 100 ? -6.559 15.508 16.938 1 92.69 100 ILE B C 1
ATOM 3236 O O . ILE B 1 100 ? -7.703 15.383 16.484 1 92.69 100 ILE B O 1
ATOM 3240 N N . LEU B 1 101 ? -6.27 16.219 17.969 1 91.25 101 LEU B N 1
ATOM 3241 C CA . LEU B 1 101 ? -7.336 16.828 18.766 1 91.25 101 LEU B CA 1
ATOM 3242 C C . LEU B 1 101 ? -7.98 17.984 18.016 1 91.25 101 LEU B C 1
ATOM 3244 O O . LEU B 1 101 ? -9.195 18.172 18.078 1 91.25 101 LEU B O 1
ATOM 3248 N N . ALA B 1 102 ? -7.195 18.656 17.312 1 92.75 102 ALA B N 1
ATOM 3249 C CA . ALA B 1 102 ? -7.715 19.797 16.547 1 92.75 102 ALA B CA 1
ATOM 3250 C C . ALA B 1 102 ? -8.656 19.312 15.445 1 92.75 102 ALA B C 1
ATOM 3252 O O . ALA B 1 102 ? -9.742 19.875 15.258 1 92.75 102 ALA B O 1
ATOM 3253 N N . LYS B 1 103 ? -8.172 18.328 14.766 1 91.56 103 LYS B N 1
ATOM 3254 C CA . LYS B 1 103 ? -9.016 17.812 13.688 1 91.56 103 LYS B CA 1
ATOM 3255 C C . LYS B 1 103 ? -10.312 17.219 14.234 1 91.56 103 LYS B C 1
ATOM 3257 O O . LYS B 1 103 ? -11.375 17.375 13.625 1 91.56 103 LYS B O 1
ATOM 3262 N N . ALA B 1 104 ? -10.234 16.562 15.32 1 91.69 104 ALA B N 1
ATOM 3263 C CA . ALA B 1 104 ? -11.43 16.016 15.961 1 91.69 104 ALA B CA 1
ATOM 3264 C C . ALA B 1 104 ? -12.383 17.141 16.375 1 91.69 104 ALA B C 1
ATOM 3266 O O . ALA B 1 104 ? -13.594 17.031 16.188 1 91.69 104 ALA B O 1
ATOM 3267 N N . SER B 1 105 ? -11.836 18.156 16.859 1 91.44 105 SER B N 1
ATOM 3268 C CA . SER B 1 105 ? -12.641 19.297 17.297 1 91.44 105 SER B CA 1
ATOM 3269 C C . SER B 1 105 ? -13.352 19.953 16.109 1 91.44 105 SER B C 1
ATOM 3271 O O . SER B 1 105 ? -14.539 20.266 16.188 1 91.44 105 SER B O 1
ATOM 3273 N N . VAL B 1 106 ? -12.648 20.141 15.078 1 91.25 106 VAL B N 1
ATOM 3274 C CA . VAL B 1 106 ? -13.203 20.781 13.898 1 91.25 106 VAL B CA 1
ATOM 3275 C C . VAL B 1 106 ? -14.328 19.922 13.32 1 91.25 106 VAL B C 1
ATOM 3277 O O . VAL B 1 106 ? -15.383 20.438 12.953 1 91.25 106 VAL B O 1
ATOM 3280 N N . ILE B 1 107 ? -14.109 18.672 13.281 1 90.56 107 ILE B N 1
ATOM 3281 C CA . ILE B 1 107 ? -15.086 17.75 12.703 1 90.56 107 ILE B CA 1
ATOM 3282 C C . ILE B 1 107 ? -16.344 17.734 13.57 1 90.56 107 ILE B C 1
ATOM 3284 O O . ILE B 1 107 ? -17.453 17.703 13.055 1 90.56 107 ILE B O 1
ATOM 3288 N N . GLN B 1 108 ? -16.156 17.75 14.812 1 88.44 108 GLN B N 1
ATOM 3289 C CA . GLN B 1 108 ? -17.297 17.734 15.711 1 88.44 108 GLN B CA 1
ATOM 3290 C C . GLN B 1 108 ? -18.109 19.016 15.57 1 88.44 108 GLN B C 1
ATOM 3292 O O . GLN B 1 108 ? -19.344 19 15.656 1 88.44 108 GLN B O 1
ATOM 3297 N N . ILE B 1 109 ? -17.453 20.109 15.422 1 87.56 109 ILE B N 1
ATOM 3298 C CA . ILE B 1 109 ? -18.141 21.391 15.25 1 87.56 109 ILE B CA 1
ATOM 3299 C C . ILE B 1 109 ? -18.969 21.359 13.969 1 87.56 109 ILE B C 1
ATOM 3301 O O . ILE B 1 109 ? -20.109 21.828 13.953 1 87.56 109 ILE B O 1
ATOM 3305 N N . ILE B 1 110 ? -18.438 20.734 12.945 1 86.5 110 ILE B N 1
ATOM 3306 C CA . ILE B 1 110 ? -19.109 20.703 11.656 1 86.5 110 ILE B CA 1
ATOM 3307 C C . ILE B 1 110 ? -20.281 19.719 11.719 1 86.5 110 ILE B C 1
ATOM 3309 O O . ILE B 1 110 ? -21.312 19.938 11.07 1 86.5 110 ILE B O 1
ATOM 3313 N N . GLN B 1 111 ? -20.094 18.641 12.414 1 82.81 111 GLN B N 1
ATOM 3314 C CA . GLN B 1 111 ? -21.172 17.656 12.531 1 82.81 111 GLN B CA 1
ATOM 3315 C C . GLN B 1 111 ? -22.375 18.25 13.258 1 82.81 111 GLN B C 1
ATOM 3317 O O . GLN B 1 111 ? -23.516 17.875 12.977 1 82.81 111 GLN B O 1
ATOM 3322 N N . GLU B 1 112 ? -22.109 19 14.18 1 75 112 GLU B N 1
ATOM 3323 C CA . GLU B 1 112 ? -23.203 19.609 14.922 1 75 112 GLU B CA 1
ATOM 3324 C C . GLU B 1 112 ? -23.812 20.766 14.141 1 75 112 GLU B C 1
ATOM 3326 O O . GLU B 1 112 ? -24.891 21.266 14.5 1 75 112 GLU B O 1
ATOM 3331 N N . PHE B 1 113 ? -23.297 21.109 13.086 1 65.56 113 PHE B N 1
ATOM 3332 C CA . PHE B 1 113 ? -23.797 22.172 12.227 1 65.56 113 PHE B CA 1
ATOM 3333 C C . PHE B 1 113 ? -25.047 21.734 11.469 1 65.56 113 PHE B C 1
ATOM 3335 O O . PHE B 1 113 ? -25.094 20.609 10.945 1 65.56 113 PHE B O 1
ATOM 3342 N N . PRO B 1 114 ? -26.156 22.578 11.516 1 59.56 114 PRO B N 1
ATOM 3343 C CA . PRO B 1 114 ? -26.453 23.984 11.836 1 59.56 114 PRO B CA 1
ATOM 3344 C C . PRO B 1 114 ? -27.078 24.141 13.219 1 59.56 114 PRO B C 1
ATOM 3346 O O . PRO B 1 114 ? -27.469 25.25 13.602 1 59.56 114 PRO B O 1
ATOM 3349 N N . ARG B 1 115 ? -27.406 22.953 13.758 1 53.56 115 ARG B N 1
ATOM 3350 C CA . ARG B 1 115 ? -28.328 23.031 14.891 1 53.56 115 ARG B CA 1
ATOM 3351 C C . ARG B 1 115 ? -27.812 23.969 15.969 1 53.56 115 ARG B C 1
ATOM 3353 O O . ARG B 1 115 ? -28.516 24.859 16.422 1 53.56 115 ARG B O 1
ATOM 3360 N N . ARG B 1 116 ? -26.969 23.391 17 1 52.53 116 ARG B N 1
ATOM 3361 C CA . ARG B 1 116 ? -26.703 24.047 18.281 1 52.53 116 ARG B CA 1
ATOM 3362 C C . ARG B 1 116 ? -25.516 24.984 18.188 1 52.53 116 ARG B C 1
ATOM 3364 O O . ARG B 1 116 ? -24.719 24.891 17.25 1 52.53 116 ARG B O 1
ATOM 3371 N N . ARG B 1 117 ? -25.391 25.812 19.266 1 51.06 117 ARG B N 1
ATOM 3372 C CA . ARG B 1 117 ? -24.375 26.797 19.625 1 51.06 117 ARG B CA 1
ATOM 3373 C C . ARG B 1 117 ? -22.969 26.25 19.406 1 51.06 117 ARG B C 1
ATOM 3375 O O . ARG B 1 117 ? -22.656 25.141 19.859 1 51.06 117 ARG B O 1
ATOM 3382 N N . LEU B 1 118 ? -22.312 26.609 18.125 1 59 118 LEU B N 1
ATOM 3383 C CA . LEU B 1 118 ? -20.953 26.484 17.578 1 59 118 LEU B CA 1
ATOM 3384 C C . LEU B 1 118 ? -19.922 26.547 18.703 1 59 118 LEU B C 1
ATOM 3386 O O . LEU B 1 118 ? -19.031 27.406 18.672 1 59 118 LEU B O 1
ATOM 3390 N N . ALA B 1 119 ? -20.359 25.984 19.938 1 60.59 119 ALA B N 1
ATOM 3391 C CA . ALA B 1 119 ? -19.391 25.969 21.031 1 60.59 119 ALA B CA 1
ATOM 3392 C C . ALA B 1 119 ? -18.375 24.844 20.859 1 60.59 119 ALA B C 1
ATOM 3394 O O . ALA B 1 119 ? -18.688 23.812 20.25 1 60.59 119 ALA B O 1
ATOM 3395 N N . PRO B 1 120 ? -17.172 25.188 21.188 1 73.44 120 PRO B N 1
ATOM 3396 C CA . PRO B 1 120 ? -16.141 24.156 21.172 1 73.44 120 PRO B CA 1
ATOM 3397 C C . PRO B 1 120 ? -16.562 22.906 21.953 1 73.44 120 PRO B C 1
ATOM 3399 O O . PRO B 1 120 ? -17.172 23.016 23.016 1 73.44 120 PRO B O 1
ATOM 3402 N N . PRO B 1 121 ? -16.469 21.75 21.312 1 78.94 121 PRO B N 1
ATOM 3403 C CA . PRO B 1 121 ? -16.828 20.5 21.984 1 78.94 121 PRO B CA 1
ATOM 3404 C C . PRO B 1 121 ? -16.047 20.281 23.281 1 78.94 121 PRO B C 1
ATOM 3406 O O . PRO B 1 121 ? -14.922 20.766 23.406 1 78.94 121 PRO B O 1
ATOM 3409 N N . PRO B 1 122 ? -16.688 19.688 24.234 1 82.81 122 PRO B N 1
ATOM 3410 C CA . PRO B 1 122 ? -15.969 19.375 25.484 1 82.81 122 PRO B CA 1
ATOM 3411 C C . PRO B 1 122 ? -14.797 18.422 25.266 1 82.81 122 PRO B C 1
ATOM 3413 O O . PRO B 1 122 ? -14.789 17.656 24.281 1 82.81 122 PRO B O 1
ATOM 3416 N N . LEU B 1 123 ? -13.836 18.547 26.078 1 84.62 123 LEU B N 1
ATOM 3417 C CA . LEU B 1 123 ? -12.609 17.75 26 1 84.62 123 LEU B CA 1
ATOM 3418 C C . LEU B 1 123 ? -12.906 16.266 26.188 1 84.62 123 LEU B C 1
ATOM 3420 O O . LEU B 1 123 ? -12.203 15.422 25.625 1 84.62 123 LEU B O 1
ATOM 3424 N N . SER B 1 124 ? -13.953 15.984 26.891 1 85.69 124 SER B N 1
ATOM 3425 C CA . SER B 1 124 ? -14.305 14.586 27.125 1 85.69 124 SER B CA 1
ATOM 3426 C C . SER B 1 124 ? -14.727 13.891 25.828 1 85.69 124 SER B C 1
ATOM 3428 O O . SER B 1 124 ? -14.383 12.734 25.609 1 85.69 124 SER B O 1
ATOM 3430 N N . SER B 1 125 ? -15.391 14.625 25.047 1 85.81 125 SER B N 1
ATOM 3431 C CA . SER B 1 125 ? -15.82 14.047 23.781 1 85.81 125 SER B CA 1
ATOM 3432 C C . SER B 1 125 ? -14.641 13.844 22.844 1 85.81 125 SER B C 1
ATOM 3434 O O . SER B 1 125 ? -14.594 12.867 22.094 1 85.81 125 SER B O 1
ATOM 3436 N N . LEU B 1 126 ? -13.711 14.688 22.969 1 87.69 126 LEU B N 1
ATOM 3437 C CA . LEU B 1 126 ? -12.523 14.594 22.125 1 87.69 126 LEU B CA 1
ATOM 3438 C C . LEU B 1 126 ? -11.641 13.43 22.562 1 87.69 126 LEU B C 1
ATOM 3440 O O . LEU B 1 126 ? -11.055 12.742 21.719 1 87.69 126 LEU B O 1
ATOM 3444 N N . LEU B 1 127 ? -11.648 13.18 23.812 1 88.69 127 LEU B N 1
ATOM 3445 C CA . LEU B 1 127 ? -10.805 12.117 24.344 1 88.69 127 LEU B CA 1
ATOM 3446 C C . LEU B 1 127 ? -11.367 10.742 24 1 88.69 127 LEU B C 1
ATOM 3448 O O . LEU B 1 127 ? -10.617 9.773 23.859 1 88.69 127 LEU B O 1
ATOM 3452 N N . HIS B 1 128 ? -12.609 10.719 23.75 1 88.69 128 HIS B N 1
ATOM 3453 C CA . HIS B 1 128 ? -13.227 9.453 23.375 1 88.69 128 HIS B CA 1
ATOM 3454 C C . HIS B 1 128 ? -12.898 9.094 21.922 1 88.69 128 HIS B C 1
ATOM 3456 O O . HIS B 1 128 ? -12.789 7.91 21.578 1 88.69 128 HIS B O 1
ATOM 3462 N N . LEU B 1 129 ? -12.641 10.062 21.156 1 90.31 129 LEU B N 1
ATOM 3463 C CA . LEU B 1 129 ? -12.352 9.859 19.75 1 90.31 129 LEU B CA 1
ATOM 3464 C C . LEU B 1 129 ? -10.859 9.672 19.516 1 90.31 129 LEU B C 1
ATOM 3466 O O . LEU B 1 129 ? -10.438 9.234 18.438 1 90.31 129 LEU B O 1
ATOM 3470 N N . TYR B 1 130 ? -10.07 9.867 20.531 1 91.56 130 TYR B N 1
ATOM 3471 C CA . TYR B 1 130 ? -8.625 9.953 20.375 1 91.56 130 TYR B CA 1
ATOM 3472 C C . TYR B 1 130 ? -8.039 8.609 19.953 1 91.56 130 TYR B C 1
ATOM 3474 O O . TYR B 1 130 ? -7.234 8.547 19.016 1 91.56 130 TYR B O 1
ATOM 3482 N N . PRO B 1 131 ? -8.461 7.52 20.562 1 91.56 131 PRO B N 1
ATOM 3483 C CA . PRO B 1 131 ? -7.848 6.258 20.141 1 91.56 131 PRO B CA 1
ATOM 3484 C C . PRO B 1 131 ? -8.164 5.895 18.688 1 91.56 131 PRO B C 1
ATOM 3486 O O . PRO B 1 131 ? -7.309 5.355 17.984 1 91.56 131 PRO B O 1
ATOM 3489 N N . SER B 1 132 ? -9.328 6.168 18.281 1 92.06 132 SER B N 1
ATOM 3490 C CA . SER B 1 132 ? -9.695 5.879 16.891 1 92.06 132 SER B CA 1
ATOM 3491 C C . SER B 1 132 ? -8.906 6.746 15.914 1 92.06 132 SER B C 1
ATOM 3493 O O . SER B 1 132 ? -8.453 6.266 14.875 1 92.06 132 SER B O 1
ATOM 3495 N N . LEU B 1 133 ? -8.711 7.934 16.312 1 94.12 133 LEU B N 1
ATOM 3496 C CA . LEU B 1 133 ? -7.996 8.852 15.445 1 94.12 133 LEU B CA 1
ATOM 3497 C C . LEU B 1 133 ? -6.504 8.539 15.43 1 94.12 133 LEU B C 1
ATOM 3499 O O . LEU B 1 133 ? -5.848 8.672 14.391 1 94.12 133 LEU B O 1
ATOM 3503 N N . LEU B 1 134 ? -6.047 8.125 16.547 1 93.5 134 LEU B N 1
ATOM 3504 C CA . LEU B 1 134 ? -4.637 7.758 16.641 1 93.5 134 LEU B CA 1
ATOM 3505 C C . LEU B 1 134 ? -4.336 6.551 15.758 1 93.5 134 LEU B C 1
ATOM 3507 O O . LEU B 1 134 ? -3.342 6.543 15.031 1 93.5 134 LEU B O 1
ATOM 3511 N N . LEU B 1 135 ? -5.215 5.641 15.758 1 93.06 135 LEU B N 1
ATOM 3512 C CA . LEU B 1 135 ? -5.027 4.445 14.938 1 93.06 135 LEU B CA 1
ATOM 3513 C C . LEU B 1 135 ? -5.109 4.789 13.453 1 93.06 135 LEU B C 1
ATOM 3515 O O . LEU B 1 135 ? -4.367 4.23 12.641 1 93.06 135 LEU B O 1
ATOM 3519 N N . THR B 1 136 ? -5.949 5.625 13.148 1 94.44 136 THR B N 1
ATOM 3520 C CA . THR B 1 136 ? -6.09 6.039 11.758 1 94.44 136 THR B CA 1
ATOM 3521 C C . THR B 1 136 ? -4.871 6.836 11.305 1 94.44 136 THR B C 1
ATOM 3523 O O . THR B 1 136 ? -4.41 6.684 10.172 1 94.44 136 THR B O 1
ATOM 3526 N N . PHE B 1 137 ? -4.383 7.648 12.219 1 94.19 137 PHE B N 1
ATOM 3527 C CA . PHE B 1 137 ? -3.201 8.43 11.883 1 94.19 137 PHE B CA 1
ATOM 3528 C C . PHE B 1 137 ? -2 7.527 11.641 1 94.19 137 PHE B C 1
ATOM 3530 O O . PHE B 1 137 ? -1.241 7.734 10.695 1 94.19 137 PHE B O 1
ATOM 3537 N N . LEU B 1 138 ? -1.875 6.539 12.43 1 91.56 138 LEU B N 1
ATOM 3538 C CA . LEU B 1 138 ? -0.777 5.59 12.273 1 91.56 138 LEU B CA 1
ATOM 3539 C C . LEU B 1 138 ? -0.932 4.789 10.984 1 91.56 138 LEU B C 1
ATOM 3541 O O . LEU B 1 138 ? 0.044 4.57 10.266 1 91.56 138 LEU B O 1
ATOM 3545 N N . SER B 1 139 ? -2.117 4.406 10.727 1 93.19 139 SER B N 1
ATOM 3546 C CA . SER B 1 139 ? -2.379 3.688 9.484 1 93.19 139 SER B CA 1
ATOM 3547 C C . SER B 1 139 ? -2.127 4.574 8.266 1 93.19 139 SER B C 1
ATOM 3549 O O . SER B 1 139 ? -1.606 4.113 7.25 1 93.19 139 SER B O 1
ATOM 3551 N N . ASN B 1 140 ? -2.457 5.812 8.375 1 94.56 140 ASN B N 1
ATOM 3552 C CA . ASN B 1 140 ? -2.207 6.758 7.297 1 94.56 140 ASN B CA 1
ATOM 3553 C C . ASN B 1 140 ? -0.713 6.93 7.035 1 94.56 140 ASN B C 1
ATOM 3555 O O . ASN B 1 140 ? -0.287 7.008 5.879 1 94.56 140 ASN B O 1
ATOM 3559 N N . SER B 1 141 ? -0.003 7.023 8.109 1 93.44 141 SER B N 1
ATOM 3560 C CA . SER B 1 141 ? 1.44 7.164 7.945 1 93.44 141 SER B CA 1
ATOM 3561 C C . SER B 1 141 ? 2.041 5.941 7.254 1 93.44 141 SER B C 1
ATOM 3563 O O . SER B 1 141 ? 2.947 6.074 6.43 1 93.44 141 SER B O 1
ATOM 3565 N N . LEU B 1 142 ? 1.491 4.824 7.531 1 91.69 142 LEU B N 1
ATOM 3566 C CA . LEU B 1 142 ? 1.961 3.602 6.891 1 91.69 142 LEU B CA 1
ATOM 3567 C C . LEU B 1 142 ? 1.566 3.574 5.418 1 91.69 142 LEU B C 1
ATOM 3569 O O . LEU B 1 142 ? 2.336 3.109 4.574 1 91.69 142 LEU B O 1
ATOM 3573 N N . VAL B 1 143 ? 0.412 4.059 5.164 1 93 143 VAL B N 1
ATOM 3574 C CA . VAL B 1 143 ? -0.065 4.086 3.783 1 93 143 VAL B CA 1
ATOM 3575 C C . VAL B 1 143 ? 0.777 5.059 2.965 1 93 143 VAL B C 1
ATOM 3577 O O . VAL B 1 143 ? 1.141 4.77 1.822 1 93 143 VAL B O 1
ATOM 3580 N N . ILE B 1 144 ? 1.108 6.172 3.537 1 93.75 144 ILE B N 1
ATOM 3581 C CA . ILE B 1 144 ? 1.924 7.164 2.842 1 93.75 144 ILE B CA 1
ATOM 3582 C C . ILE B 1 144 ? 3.324 6.602 2.605 1 93.75 144 ILE B C 1
ATOM 3584 O O . ILE B 1 144 ? 3.887 6.758 1.519 1 93.75 144 ILE B O 1
ATOM 3588 N N . LEU B 1 145 ? 3.814 5.969 3.604 1 91.81 145 LEU B N 1
ATOM 3589 C CA . LEU B 1 145 ? 5.117 5.324 3.465 1 91.81 145 LEU B CA 1
ATOM 3590 C C . LEU B 1 145 ? 5.078 4.25 2.383 1 91.81 145 LEU B C 1
ATOM 3592 O O . LEU B 1 145 ? 5.996 4.156 1.565 1 91.81 145 LEU B O 1
ATOM 3596 N N . SER B 1 146 ? 4.043 3.496 2.408 1 91.81 146 SER B N 1
ATOM 3597 C CA . SER B 1 146 ? 3.9 2.428 1.426 1 91.81 146 SER B CA 1
ATOM 3598 C C . SER B 1 146 ? 3.74 2.988 0.017 1 91.81 146 SER B C 1
ATOM 3600 O O . SER B 1 146 ? 4.273 2.432 -0.944 1 91.81 146 SER B O 1
ATOM 3602 N N . ALA B 1 147 ? 2.994 4.035 -0.075 1 93.5 147 ALA B N 1
ATOM 3603 C CA . ALA B 1 147 ? 2.805 4.656 -1.384 1 93.5 147 ALA B CA 1
ATOM 3604 C C . ALA B 1 147 ? 4.129 5.172 -1.941 1 93.5 147 ALA B C 1
ATOM 3606 O O . ALA B 1 147 ? 4.426 4.98 -3.123 1 93.5 147 ALA B O 1
ATOM 3607 N N . ASN B 1 148 ? 4.938 5.805 -1.108 1 92.56 148 ASN B N 1
ATOM 3608 C CA . ASN B 1 148 ? 6.25 6.273 -1.544 1 92.56 148 ASN B CA 1
ATOM 3609 C C . ASN B 1 148 ? 7.156 5.109 -1.939 1 92.56 148 ASN B C 1
ATOM 3611 O O . ASN B 1 148 ? 7.816 5.16 -2.979 1 92.56 148 ASN B O 1
ATOM 3615 N N . ALA B 1 149 ? 7.145 4.09 -1.13 1 91.94 149 ALA B N 1
ATOM 3616 C CA . ALA B 1 149 ? 7.988 2.928 -1.406 1 91.94 149 ALA B CA 1
ATOM 3617 C C . ALA B 1 149 ? 7.547 2.223 -2.686 1 91.94 149 ALA B C 1
ATOM 3619 O O . ALA B 1 149 ? 8.383 1.744 -3.457 1 91.94 149 ALA B O 1
ATOM 3620 N N . ALA B 1 150 ? 6.262 2.176 -2.852 1 92.12 150 ALA B N 1
ATOM 3621 C CA . ALA B 1 150 ? 5.738 1.531 -4.055 1 92.12 150 ALA B CA 1
ATOM 3622 C C . ALA B 1 150 ? 6.164 2.285 -5.309 1 92.12 150 ALA B C 1
ATOM 3624 O O . ALA B 1 150 ? 6.598 1.677 -6.289 1 92.12 150 ALA B O 1
ATOM 3625 N N . ILE B 1 151 ? 6.035 3.553 -5.285 1 92.5 151 ILE B N 1
ATOM 3626 C CA . ILE B 1 151 ? 6.406 4.344 -6.453 1 92.5 151 ILE B CA 1
ATOM 3627 C C . ILE B 1 151 ? 7.906 4.223 -6.699 1 92.5 151 ILE B C 1
ATOM 3629 O O . ILE B 1 151 ? 8.352 4.133 -7.848 1 92.5 151 ILE B O 1
ATOM 3633 N N . PHE B 1 152 ? 8.688 4.195 -5.695 1 90.94 152 PHE B N 1
ATOM 3634 C CA . PHE B 1 152 ? 10.125 4.051 -5.859 1 90.94 152 PHE B CA 1
ATOM 3635 C C . PHE B 1 152 ? 10.469 2.682 -6.434 1 90.94 152 PHE B C 1
ATOM 3637 O O . PHE B 1 152 ? 11.406 2.551 -7.23 1 90.94 152 PHE B O 1
ATOM 3644 N N . SER B 1 153 ? 9.734 1.679 -6.012 1 90.44 153 SER B N 1
ATOM 3645 C CA . SER B 1 153 ? 9.961 0.35 -6.57 1 90.44 153 SER B CA 1
ATOM 3646 C C . SER B 1 153 ? 9.617 0.309 -8.055 1 90.44 153 SER B C 1
ATOM 3648 O O . SER B 1 153 ? 10.328 -0.314 -8.844 1 90.44 153 SER B O 1
ATOM 3650 N N . ILE B 1 154 ? 8.578 0.971 -8.438 1 90.38 154 ILE B N 1
ATOM 3651 C CA . ILE B 1 154 ? 8.195 1.034 -9.844 1 90.38 154 ILE B CA 1
ATOM 3652 C C . ILE B 1 154 ? 9.242 1.806 -10.633 1 90.38 154 ILE B C 1
ATOM 3654 O O . ILE B 1 154 ? 9.578 1.431 -11.766 1 90.38 154 ILE B O 1
ATOM 3658 N N . LEU B 1 155 ? 9.758 2.844 -10.055 1 89.12 155 LEU B N 1
ATOM 3659 C CA . LEU B 1 155 ? 10.773 3.646 -10.727 1 89.12 155 LEU B CA 1
ATOM 3660 C C . LEU B 1 155 ? 12.062 2.855 -10.898 1 89.12 155 LEU B C 1
ATOM 3662 O O . LEU B 1 155 ? 12.742 2.982 -11.922 1 89.12 155 LEU B O 1
ATOM 3666 N N . VAL B 1 156 ? 12.422 2.096 -9.898 1 87.81 156 VAL B N 1
ATOM 3667 C CA . VAL B 1 156 ? 13.609 1.261 -9.992 1 87.81 156 VAL B CA 1
ATOM 3668 C C . VAL B 1 156 ? 13.469 0.291 -11.164 1 87.81 156 VAL B C 1
ATOM 3670 O O . VAL B 1 156 ? 14.406 0.112 -11.945 1 87.81 156 VAL B O 1
ATOM 3673 N N . VAL B 1 157 ? 12.32 -0.283 -11.289 1 85 157 VAL B N 1
ATOM 3674 C CA . VAL B 1 157 ? 12.086 -1.219 -12.383 1 85 157 VAL B CA 1
ATOM 3675 C C . VAL B 1 157 ? 12.078 -0.466 -13.719 1 85 157 VAL B C 1
ATOM 3677 O O . VAL B 1 157 ? 12.664 -0.923 -14.695 1 85 157 VAL B O 1
ATOM 3680 N N . ALA B 1 158 ? 11.508 0.654 -13.781 1 85.5 158 ALA B N 1
ATOM 3681 C CA . ALA B 1 158 ? 11.359 1.431 -15.008 1 85.5 158 ALA B CA 1
ATOM 3682 C C . ALA B 1 158 ? 12.719 1.934 -15.508 1 85.5 158 ALA B C 1
ATOM 3684 O O . ALA B 1 158 ? 12.969 1.959 -16.703 1 85.5 158 ALA B O 1
ATOM 3685 N N . PHE B 1 159 ? 13.578 2.268 -14.648 1 85.69 159 PHE B N 1
ATOM 3686 C CA . PHE B 1 159 ? 14.859 2.838 -15.055 1 85.69 159 PHE B CA 1
ATOM 3687 C C . PHE B 1 159 ? 15.867 1.737 -15.367 1 85.69 159 PHE B C 1
ATOM 3689 O O . PHE B 1 159 ? 16.828 1.956 -16.109 1 85.69 159 PHE B O 1
ATOM 3696 N N . ASN B 1 160 ? 15.656 0.548 -14.797 1 83.56 160 ASN B N 1
ATOM 3697 C CA . ASN B 1 160 ? 16.625 -0.527 -15.023 1 83.56 160 ASN B CA 1
ATOM 3698 C C . ASN B 1 160 ? 16.25 -1.364 -16.25 1 83.56 160 ASN B C 1
ATOM 3700 O O . ASN B 1 160 ? 17.125 -2.008 -16.844 1 83.56 160 ASN B O 1
ATOM 3704 N N . ILE B 1 161 ? 15.07 -1.342 -16.641 1 80.56 161 ILE B N 1
ATOM 3705 C CA . ILE B 1 161 ? 14.672 -2.129 -17.797 1 80.56 161 ILE B CA 1
ATOM 3706 C C . ILE B 1 161 ? 15.383 -1.61 -19.047 1 80.56 161 ILE B C 1
ATOM 3708 O O . ILE B 1 161 ? 15.984 -2.387 -19.797 1 80.56 161 ILE B O 1
ATOM 3712 N N . PRO B 1 162 ? 15.32 -0.327 -19.297 1 77.88 162 PRO B N 1
ATOM 3713 C CA . PRO B 1 162 ? 16.047 0.146 -20.484 1 77.88 162 PRO B CA 1
ATOM 3714 C C . PRO B 1 162 ? 17.547 -0.092 -20.391 1 77.88 162 PRO B C 1
ATOM 3716 O O . PRO B 1 162 ? 18.203 -0.288 -21.422 1 77.88 162 PRO B O 1
ATOM 3719 N N . ASP B 1 163 ? 18.078 -0.048 -19.203 1 73.81 163 ASP B N 1
ATOM 3720 C CA . ASP B 1 163 ? 19.5 -0.308 -19.031 1 73.81 163 ASP B CA 1
ATOM 3721 C C . ASP B 1 163 ? 19.844 -1.754 -19.375 1 73.81 163 ASP B C 1
ATOM 3723 O O . ASP B 1 163 ? 20.891 -2.021 -19.984 1 73.81 163 ASP B O 1
ATOM 3727 N N . ILE B 1 164 ? 18.938 -2.621 -19.031 1 71.5 164 ILE B N 1
ATOM 3728 C CA . ILE B 1 164 ? 19.156 -4.035 -19.312 1 71.5 164 ILE B CA 1
ATOM 3729 C C . ILE B 1 164 ? 18.984 -4.312 -20.797 1 71.5 164 ILE B C 1
ATOM 3731 O O . ILE B 1 164 ? 19.719 -5.113 -21.375 1 71.5 164 ILE B O 1
ATOM 3735 N N . LEU B 1 165 ? 18.078 -3.557 -21.422 1 74.75 165 LEU B N 1
ATOM 3736 C CA . LEU B 1 165 ? 17.812 -3.768 -22.844 1 74.75 165 LEU B CA 1
ATOM 3737 C C . LEU B 1 165 ? 18.766 -2.934 -23.703 1 74.75 165 LEU B C 1
ATOM 3739 O O . LEU B 1 165 ? 18.75 -3.027 -24.938 1 74.75 165 LEU B O 1
ATOM 3743 N N . HIS B 1 166 ? 19.641 -2.23 -23.094 1 69.38 166 HIS B N 1
ATOM 3744 C CA . HIS B 1 166 ? 20.656 -1.41 -23.766 1 69.38 166 HIS B CA 1
ATOM 3745 C C . HIS B 1 166 ? 20 -0.299 -24.578 1 69.38 166 HIS B C 1
ATOM 3747 O O . HIS B 1 166 ? 20.469 0.02 -25.672 1 69.38 166 HIS B O 1
ATOM 3753 N N . LEU B 1 167 ? 18.906 0.087 -24.203 1 72.44 167 LEU B N 1
ATOM 3754 C CA . LEU B 1 167 ? 18.203 1.177 -24.875 1 72.44 167 LEU B CA 1
ATOM 3755 C C . LEU B 1 167 ? 18.391 2.488 -24.125 1 72.44 167 LEU B C 1
ATOM 3757 O O . LEU B 1 167 ? 17.641 3.445 -24.344 1 72.44 167 LEU B O 1
ATOM 3761 N N . SER B 1 168 ? 19.422 2.52 -23.391 1 72 168 SER B N 1
ATOM 3762 C CA . SER B 1 168 ? 19.578 3.689 -22.531 1 72 168 SER B CA 1
ATOM 3763 C C . SER B 1 168 ? 20.156 4.867 -23.312 1 72 168 SER B C 1
ATOM 3765 O O . SER B 1 168 ? 21.281 4.797 -23.812 1 72 168 SER B O 1
ATOM 3767 N N . SER B 1 169 ? 19.281 5.676 -23.891 1 79.12 169 SER B N 1
ATOM 3768 C CA . SER B 1 169 ? 19.672 6.953 -24.469 1 79.12 169 SER B CA 1
ATOM 3769 C C . SER B 1 169 ? 19.359 8.117 -23.531 1 79.12 169 SER B C 1
ATOM 3771 O O . SER B 1 169 ? 18.547 7.969 -22.609 1 79.12 169 SER B O 1
ATOM 3773 N N . ASN B 1 170 ? 20.125 9.172 -23.672 1 78 170 ASN B N 1
ATOM 3774 C CA . ASN B 1 170 ? 19.906 10.352 -22.844 1 78 170 ASN B CA 1
ATOM 3775 C C . ASN B 1 170 ? 18.469 10.867 -22.969 1 78 170 ASN B C 1
ATOM 3777 O O . ASN B 1 170 ? 17.891 11.328 -21.984 1 78 170 ASN B O 1
ATOM 3781 N N . ASN B 1 171 ? 17.938 10.703 -24.109 1 80.94 171 ASN B N 1
ATOM 3782 C CA . ASN B 1 171 ? 16.562 11.156 -24.328 1 80.94 171 ASN B CA 1
ATOM 3783 C C . ASN B 1 171 ? 15.555 10.266 -23.594 1 80.94 171 ASN B C 1
ATOM 3785 O O . ASN B 1 171 ? 14.562 10.75 -23.062 1 80.94 171 ASN B O 1
ATOM 3789 N N . SER B 1 172 ? 15.961 9.039 -23.562 1 82.25 172 SER B N 1
ATOM 3790 C CA . SER B 1 172 ? 15.055 8.109 -22.891 1 82.25 172 SER B CA 1
ATOM 3791 C C . SER B 1 172 ? 15.023 8.359 -21.391 1 82.25 172 SER B C 1
ATOM 3793 O O . SER B 1 172 ? 13.969 8.273 -20.766 1 82.25 172 SER B O 1
ATOM 3795 N N . ILE B 1 173 ? 16.141 8.82 -20.859 1 81.94 173 ILE B N 1
ATOM 3796 C CA . ILE B 1 173 ? 16.234 9.078 -19.438 1 81.94 173 ILE B CA 1
ATOM 3797 C C . ILE B 1 173 ? 15.453 10.344 -19.094 1 81.94 173 ILE B C 1
ATOM 3799 O O . ILE B 1 173 ? 14.805 10.414 -18.047 1 81.94 173 ILE B O 1
ATOM 3803 N N . LEU B 1 174 ? 15.484 11.312 -19.969 1 82.62 174 LEU B N 1
ATOM 3804 C CA . LEU B 1 174 ? 14.758 12.555 -19.719 1 82.62 174 LEU B CA 1
ATOM 3805 C C . LEU B 1 174 ? 13.25 12.305 -19.75 1 82.62 174 LEU B C 1
ATOM 3807 O O . LEU B 1 174 ? 12.516 12.836 -18.906 1 82.62 174 LEU B O 1
ATOM 3811 N N . VAL B 1 175 ? 12.82 11.531 -20.703 1 85.25 175 VAL B N 1
ATOM 3812 C CA . VAL B 1 175 ? 11.391 11.234 -20.828 1 85.25 175 VAL B CA 1
ATOM 3813 C C . VAL B 1 175 ? 10.93 10.406 -19.625 1 85.25 175 VAL B C 1
ATOM 3815 O O . VAL B 1 175 ? 9.852 10.641 -19.078 1 85.25 175 VAL B O 1
ATOM 3818 N N . LEU B 1 176 ? 11.812 9.531 -19.219 1 85.56 176 LEU B N 1
ATOM 3819 C CA . LEU B 1 176 ? 11.469 8.695 -18.078 1 85.56 176 LEU B CA 1
ATOM 3820 C C . LEU B 1 176 ? 11.43 9.516 -16.797 1 85.56 176 LEU B C 1
ATOM 3822 O O . LEU B 1 176 ? 10.578 9.289 -15.938 1 85.56 176 LEU B O 1
ATOM 3826 N N . SER B 1 177 ? 12.266 10.461 -16.703 1 85.75 177 SER B N 1
ATOM 3827 C CA . SER B 1 177 ? 12.281 11.32 -15.516 1 85.75 177 SER B CA 1
ATOM 3828 C C . SER B 1 177 ? 11.039 12.203 -15.461 1 85.75 177 SER B C 1
ATOM 3830 O O . SER B 1 177 ? 10.438 12.367 -14.398 1 85.75 177 SER B O 1
ATOM 3832 N N . ALA B 1 178 ? 10.633 12.734 -16.562 1 87.12 178 ALA B N 1
ATOM 3833 C CA . ALA B 1 178 ? 9.43 13.562 -16.609 1 87.12 178 ALA B CA 1
ATOM 3834 C C . ALA B 1 178 ? 8.18 12.742 -16.297 1 87.12 178 ALA B C 1
ATOM 3836 O O . ALA B 1 178 ? 7.309 13.195 -15.547 1 87.12 178 ALA B O 1
ATOM 3837 N N . ALA B 1 179 ? 8.148 11.539 -16.781 1 89.38 179 ALA B N 1
ATOM 3838 C CA . ALA B 1 179 ? 7.023 10.648 -16.516 1 89.38 179 ALA B CA 1
ATOM 3839 C C . ALA B 1 179 ? 6.961 10.266 -15.047 1 89.38 179 ALA B C 1
ATOM 3841 O O . ALA B 1 179 ? 5.875 10.133 -14.477 1 89.38 179 ALA B O 1
ATOM 3842 N N . SER B 1 180 ? 8.117 10.117 -14.555 1 88.31 180 SER B N 1
ATOM 3843 C CA . SER B 1 180 ? 8.18 9.727 -13.148 1 88.31 180 SER B CA 1
ATOM 3844 C C . SER B 1 180 ? 7.664 10.836 -12.25 1 88.31 180 SER B C 1
ATOM 3846 O O . SER B 1 180 ? 7.016 10.57 -11.234 1 88.31 180 SER B O 1
ATOM 3848 N N . VAL B 1 181 ? 7.926 12.086 -12.578 1 88.06 181 VAL B N 1
ATOM 3849 C CA . VAL B 1 181 ? 7.449 13.219 -11.797 1 88.06 181 VAL B CA 1
ATOM 3850 C C . VAL B 1 181 ? 5.926 13.266 -11.828 1 88.06 181 VAL B C 1
ATOM 3852 O O . VAL B 1 181 ? 5.281 13.469 -10.797 1 88.06 181 VAL B O 1
ATOM 3855 N N . ILE B 1 182 ? 5.371 13.047 -12.875 1 90.06 182 ILE B N 1
ATOM 3856 C CA . ILE B 1 182 ? 3.92 13.086 -13.039 1 90.06 182 ILE B CA 1
ATOM 3857 C C . ILE B 1 182 ? 3.285 11.93 -12.273 1 90.06 182 ILE B C 1
ATOM 3859 O O . ILE B 1 182 ? 2.334 12.125 -11.516 1 90.06 182 ILE B O 1
ATOM 3863 N N . LEU B 1 183 ? 3.863 10.781 -12.453 1 91.56 183 LEU B N 1
ATOM 3864 C CA . LEU B 1 183 ? 3.33 9.602 -11.773 1 91.56 183 LEU B CA 1
ATOM 3865 C C . LEU B 1 183 ? 3.422 9.766 -10.258 1 91.56 183 LEU B C 1
ATOM 3867 O O . LEU B 1 183 ? 2.467 9.469 -9.539 1 91.56 183 LEU B O 1
ATOM 3871 N N . TYR B 1 184 ? 4.52 10.266 -9.875 1 92.12 184 TYR B N 1
ATOM 3872 C CA . TYR B 1 184 ? 4.723 10.477 -8.445 1 92.12 184 TYR B CA 1
ATOM 3873 C C . TYR B 1 184 ? 3.697 11.453 -7.887 1 92.12 184 TYR B C 1
ATOM 3875 O O . TYR B 1 184 ? 3.084 11.195 -6.848 1 92.12 184 TYR B O 1
ATOM 3883 N N . SER B 1 185 ? 3.455 12.516 -8.617 1 89.25 185 SER B N 1
ATOM 3884 C CA . SER B 1 185 ? 2.531 13.547 -8.156 1 89.25 185 SER B CA 1
ATOM 3885 C C . SER B 1 185 ? 1.101 13.023 -8.102 1 89.25 185 SER B C 1
ATOM 3887 O O . SER B 1 185 ? 0.37 13.305 -7.145 1 89.25 185 SER B O 1
ATOM 3889 N N . ILE B 1 186 ? 0.745 12.25 -9 1 89.12 186 ILE B N 1
ATOM 3890 C CA . ILE B 1 186 ? -0.612 11.719 -9.055 1 89.12 186 ILE B CA 1
ATOM 3891 C C . ILE B 1 186 ? -0.832 10.742 -7.91 1 89.12 186 ILE B C 1
ATOM 3893 O O . ILE B 1 186 ? -1.854 10.797 -7.223 1 89.12 186 ILE B O 1
ATOM 3897 N N . VAL B 1 187 ? 0.096 9.875 -7.688 1 91.56 187 VAL B N 1
ATOM 3898 C CA . VAL B 1 187 ? -0.05 8.844 -6.664 1 91.56 187 VAL B CA 1
ATOM 3899 C C . VAL B 1 187 ? -0.076 9.492 -5.281 1 91.56 187 VAL B C 1
ATOM 3901 O O . VAL B 1 187 ? -0.917 9.156 -4.445 1 91.56 187 VAL B O 1
ATOM 3904 N N . ILE B 1 188 ? 0.811 10.43 -5.07 1 91.69 188 ILE B N 1
ATOM 3905 C CA . ILE B 1 188 ? 0.885 11.062 -3.756 1 91.69 188 ILE B CA 1
ATOM 3906 C C . ILE B 1 188 ? -0.351 11.93 -3.529 1 91.69 188 ILE B C 1
ATOM 3908 O O . ILE B 1 188 ? -0.888 11.977 -2.42 1 91.69 188 ILE B O 1
ATOM 3912 N N . ALA B 1 189 ? -0.812 12.602 -4.602 1 91 189 ALA B N 1
ATOM 3913 C CA . ALA B 1 189 ? -2.016 13.414 -4.473 1 91 189 ALA B CA 1
ATOM 3914 C C . ALA B 1 189 ? -3.221 12.562 -4.09 1 91 189 ALA B C 1
ATOM 3916 O O . ALA B 1 189 ? -3.977 12.914 -3.182 1 91 189 ALA B O 1
ATOM 3917 N N . ASN B 1 190 ? -3.379 11.43 -4.688 1 91.25 190 ASN B N 1
ATOM 3918 C CA . ASN B 1 190 ? -4.492 10.539 -4.379 1 91.25 190 ASN B CA 1
ATOM 3919 C C . ASN B 1 190 ? -4.375 9.969 -2.971 1 91.25 190 ASN B C 1
ATOM 3921 O O . ASN B 1 190 ? -5.383 9.812 -2.273 1 91.25 190 ASN B O 1
ATOM 3925 N N . THR B 1 191 ? -3.164 9.633 -2.66 1 93 191 THR B N 1
ATOM 3926 C CA . THR B 1 191 ? -2.945 9.07 -1.33 1 93 191 THR B CA 1
ATO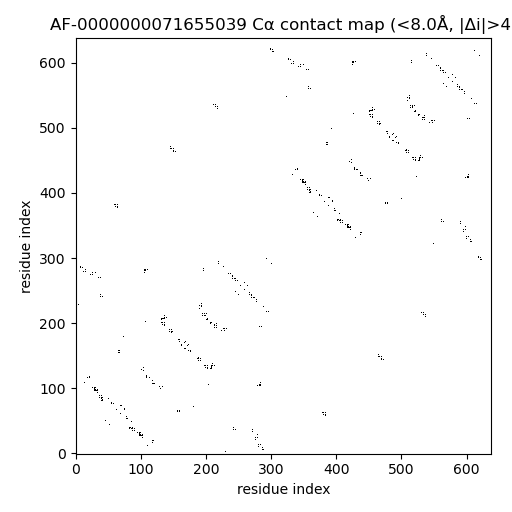M 3927 C C . THR B 1 191 ? -3.266 10.102 -0.25 1 93 191 THR B C 1
ATOM 3929 O O . THR B 1 191 ? -3.896 9.773 0.758 1 93 191 THR B O 1
ATOM 3932 N N . MET B 1 192 ? -2.895 11.289 -0.497 1 92.88 192 MET B N 1
ATOM 3933 C CA . MET B 1 192 ? -3.133 12.336 0.492 1 92.88 192 MET B CA 1
ATOM 3934 C C . MET B 1 192 ? -4.625 12.625 0.634 1 92.88 192 MET B C 1
ATOM 3936 O O . MET B 1 192 ? -5.121 12.82 1.745 1 92.88 192 MET B O 1
ATOM 3940 N N . VAL B 1 193 ? -5.32 12.633 -0.454 1 92.88 193 VAL B N 1
ATOM 3941 C CA . VAL B 1 193 ? -6.758 12.875 -0.423 1 92.88 193 VAL B CA 1
ATOM 3942 C C . VAL B 1 193 ? -7.457 11.734 0.32 1 92.88 193 VAL B C 1
ATOM 3944 O O . VAL B 1 193 ? -8.32 11.977 1.165 1 92.88 193 VAL B O 1
ATOM 3947 N N . ALA B 1 194 ? -7.043 10.539 0.036 1 93.62 194 ALA B N 1
ATOM 3948 C CA . ALA B 1 194 ? -7.641 9.375 0.691 1 93.62 194 ALA B CA 1
ATOM 3949 C C . ALA B 1 194 ? -7.34 9.375 2.188 1 93.62 194 ALA B C 1
ATOM 3951 O O . ALA B 1 194 ? -8.211 9.055 3.002 1 93.62 194 ALA B O 1
ATOM 3952 N N . CYS B 1 195 ? -6.152 9.758 2.543 1 93.56 195 CYS B N 1
ATOM 3953 C CA . CYS B 1 195 ? -5.758 9.773 3.947 1 93.56 195 CYS B CA 1
ATOM 3954 C C . CYS B 1 195 ? -6.488 10.867 4.707 1 93.56 195 CYS B C 1
ATOM 3956 O O . CYS B 1 195 ? -6.906 10.664 5.848 1 93.56 195 CYS B O 1
ATOM 3958 N N . ASN B 1 196 ? -6.637 11.977 4.066 1 92.94 196 ASN B N 1
ATOM 3959 C CA . ASN B 1 196 ? -7.387 13.055 4.707 1 92.94 196 ASN B CA 1
ATOM 3960 C C . ASN B 1 196 ? -8.852 12.672 4.91 1 92.94 196 ASN B C 1
ATOM 3962 O O . ASN B 1 196 ? -9.438 12.961 5.957 1 92.94 196 ASN B O 1
ATOM 3966 N N . LEU B 1 197 ? -9.383 12.055 3.971 1 93.88 197 LEU B N 1
ATOM 3967 C CA . LEU B 1 197 ? -10.766 11.609 4.078 1 93.88 197 LEU B CA 1
ATOM 3968 C C . LEU B 1 197 ? -10.906 10.539 5.16 1 93.88 197 LEU B C 1
ATOM 3970 O O . LEU B 1 197 ? -11.914 10.5 5.875 1 93.88 197 LEU B O 1
ATOM 3974 N N . ALA B 1 198 ? -9.914 9.727 5.285 1 94.88 198 ALA B N 1
ATOM 3975 C CA . ALA B 1 198 ? -9.945 8.656 6.273 1 94.88 198 ALA B CA 1
ATOM 3976 C C . ALA B 1 198 ? -9.977 9.211 7.691 1 94.88 198 ALA B C 1
ATOM 3978 O O . ALA B 1 198 ? -10.68 8.688 8.555 1 94.88 198 ALA B O 1
ATOM 3979 N N . ILE B 1 199 ? -9.227 10.242 7.891 1 94.5 199 ILE B N 1
ATOM 3980 C CA . ILE B 1 199 ? -9.195 10.844 9.219 1 94.5 199 ILE B CA 1
ATOM 3981 C C . ILE B 1 199 ? -10.57 11.422 9.555 1 94.5 199 ILE B C 1
ATOM 3983 O O . ILE B 1 199 ? -11.062 11.266 10.672 1 94.5 199 ILE B O 1
ATOM 3987 N N . VAL B 1 200 ? -11.227 12.047 8.633 1 93.19 200 VAL B N 1
ATOM 3988 C CA . VAL B 1 200 ? -12.539 12.656 8.852 1 93.19 200 VAL B CA 1
ATOM 3989 C C . VAL B 1 200 ? -13.578 11.562 9.078 1 93.19 200 VAL B C 1
ATOM 3991 O O . VAL B 1 200 ? -14.445 11.688 9.953 1 93.19 200 VAL B O 1
ATOM 3994 N N . ILE B 1 201 ? -13.43 10.531 8.312 1 93.31 201 ILE B N 1
ATOM 3995 C CA . ILE B 1 201 ? -14.367 9.422 8.469 1 93.31 201 ILE B CA 1
ATOM 3996 C C . ILE B 1 201 ? -14.219 8.805 9.852 1 93.31 201 ILE B C 1
ATOM 3998 O O . ILE B 1 201 ? -15.211 8.484 10.508 1 93.31 201 ILE B O 1
ATOM 4002 N N . SER B 1 202 ? -12.992 8.664 10.266 1 93.62 202 SER B N 1
ATOM 4003 C CA . SER B 1 202 ? -12.719 8.07 11.57 1 93.62 202 SER B CA 1
ATOM 4004 C C . SER B 1 202 ? -13.297 8.914 12.695 1 93.62 202 SER B C 1
ATOM 4006 O O . SER B 1 202 ? -13.812 8.383 13.68 1 93.62 202 SER B O 1
ATOM 4008 N N . ALA B 1 203 ? -13.211 10.172 12.539 1 90.88 203 ALA B N 1
ATOM 4009 C CA . ALA B 1 203 ? -13.734 11.07 13.57 1 90.88 203 ALA B CA 1
ATOM 4010 C C . ALA B 1 203 ? -15.258 11.078 13.57 1 90.88 203 ALA B C 1
ATOM 4012 O O . ALA B 1 203 ? -15.883 11.188 14.633 1 90.88 203 ALA B O 1
ATOM 4013 N N . MET B 1 204 ? -15.859 10.945 12.469 1 87.62 204 MET B N 1
ATOM 4014 C CA . MET B 1 204 ? -17.312 11.008 12.359 1 87.62 204 MET B CA 1
ATOM 4015 C C . MET B 1 204 ? -17.953 9.695 12.82 1 87.62 204 MET B C 1
ATOM 4017 O O . MET B 1 204 ? -18.984 9.703 13.484 1 87.62 204 MET B O 1
ATOM 4021 N N . GLU B 1 205 ? -17.344 8.586 12.484 1 86.31 205 GLU B N 1
ATOM 4022 C CA . GLU B 1 205 ? -17.953 7.289 12.781 1 86.31 205 GLU B CA 1
ATOM 4023 C C . GLU B 1 205 ? -17.328 6.66 14.031 1 86.31 205 GLU B C 1
ATOM 4025 O O . GLU B 1 205 ? -17.812 5.633 14.508 1 86.31 205 GLU B O 1
ATOM 4030 N N . ASN B 1 206 ? -16.422 7.234 14.664 1 83.25 206 ASN B N 1
ATOM 4031 C CA . ASN B 1 206 ? -15.734 6.723 15.852 1 83.25 206 ASN B CA 1
ATOM 4032 C C . ASN B 1 206 ? -15.203 5.312 15.617 1 83.25 206 ASN B C 1
ATOM 4034 O O . ASN B 1 206 ? -15.312 4.453 16.5 1 83.25 206 ASN B O 1
ATOM 4038 N N . SER B 1 207 ? -15.016 4.953 14.391 1 81.56 207 SER B N 1
ATOM 4039 C CA . SER B 1 207 ? -14.375 3.695 14.031 1 81.56 207 SER B CA 1
ATOM 4040 C C . SER B 1 207 ? -13.07 3.939 13.281 1 81.56 207 SER B C 1
ATOM 4042 O O . SER B 1 207 ? -13.031 4.711 12.32 1 81.56 207 SER B O 1
ATOM 4044 N N . GLY B 1 208 ? -12.102 3.523 13.891 1 81.06 208 GLY B N 1
ATOM 4045 C CA . GLY B 1 208 ? -10.82 3.924 13.336 1 81.06 208 GLY B CA 1
ATOM 4046 C C . GLY B 1 208 ? -9.977 2.752 12.875 1 81.06 208 GLY B C 1
ATOM 4047 O O . GLY B 1 208 ? -10.438 1.608 12.875 1 81.06 208 GLY B O 1
ATOM 4048 N N . GLY B 1 209 ? -8.961 3.07 12.281 1 80.69 209 GLY B N 1
ATOM 4049 C CA . GLY B 1 209 ? -7.992 2.094 11.805 1 80.69 209 GLY B CA 1
ATOM 4050 C C . GLY B 1 209 ? -7.965 1.973 10.297 1 80.69 209 GLY B C 1
ATOM 4051 O O . GLY B 1 209 ? -8.156 2.961 9.586 1 80.69 209 GLY B O 1
ATOM 4052 N N . TYR B 1 210 ? -7.715 0.812 9.828 1 85 210 TYR B N 1
ATOM 4053 C CA . TYR B 1 210 ? -7.57 0.58 8.391 1 85 210 TYR B CA 1
ATOM 4054 C C . TYR B 1 210 ? -8.93 0.564 7.703 1 85 210 TYR B C 1
ATOM 4056 O O . TYR B 1 210 ? -9.016 0.776 6.492 1 85 210 TYR B O 1
ATOM 4064 N N . LEU B 1 211 ? -10.008 0.444 8.484 1 86.56 211 LEU B N 1
ATOM 4065 C CA . LEU B 1 211 ? -11.352 0.416 7.91 1 86.56 211 LEU B CA 1
ATOM 4066 C C . LEU B 1 211 ? -11.742 1.79 7.379 1 86.56 211 LEU B C 1
ATOM 4068 O O . LEU B 1 211 ? -12.422 1.895 6.355 1 86.56 211 LEU B O 1
ATOM 4072 N N . SER B 1 212 ? -11.273 2.785 8.078 1 91.94 212 SER B N 1
ATOM 4073 C CA . SER B 1 212 ? -11.586 4.137 7.625 1 91.94 212 SER B CA 1
ATOM 4074 C C . SER B 1 212 ? -10.906 4.449 6.297 1 91.94 212 SER B C 1
ATOM 4076 O O . SER B 1 212 ? -11.477 5.148 5.453 1 91.94 212 SER B O 1
ATOM 4078 N N . ILE B 1 213 ? -9.75 3.891 6.156 1 92.38 213 ILE B N 1
ATOM 4079 C CA . ILE B 1 213 ? -9.039 4.105 4.902 1 92.38 213 ILE B CA 1
ATOM 4080 C C . ILE B 1 213 ? -9.75 3.369 3.771 1 92.38 213 ILE B C 1
ATOM 4082 O O . ILE B 1 213 ? -9.875 3.896 2.664 1 92.38 213 ILE B O 1
ATOM 4086 N N . LEU B 1 214 ? -10.266 2.172 4.086 1 89.25 214 LEU B N 1
ATOM 4087 C CA . LEU B 1 214 ? -10.977 1.394 3.082 1 89.25 214 LEU B CA 1
ATOM 4088 C C . LEU B 1 214 ? -12.273 2.094 2.674 1 89.25 214 LEU B C 1
ATOM 4090 O O . LEU B 1 214 ? -12.602 2.148 1.488 1 89.25 214 LEU B O 1
ATOM 4094 N N . LYS B 1 215 ? -12.875 2.623 3.65 1 89.25 215 LYS B N 1
ATOM 4095 C CA . LYS B 1 215 ? -14.109 3.354 3.369 1 89.25 215 LYS B CA 1
ATOM 4096 C C . LYS B 1 215 ? -13.836 4.598 2.531 1 89.25 215 LYS B C 1
ATOM 4098 O O . LYS B 1 215 ? -14.617 4.941 1.642 1 89.25 215 LYS B O 1
ATOM 4103 N N . ALA B 1 216 ? -12.781 5.25 2.865 1 92.5 216 ALA B N 1
ATOM 4104 C CA . ALA B 1 216 ? -12.406 6.445 2.107 1 92.5 216 ALA B CA 1
ATOM 4105 C C . ALA B 1 216 ? -12.117 6.102 0.649 1 92.5 216 ALA B C 1
ATOM 4107 O O . ALA B 1 216 ? -12.531 6.832 -0.258 1 92.5 216 ALA B O 1
ATOM 4108 N N . LEU B 1 217 ? -11.539 4.953 0.436 1 90.06 217 LEU B N 1
ATOM 4109 C CA . LEU B 1 217 ? -11.18 4.543 -0.917 1 90.06 217 LEU B CA 1
ATOM 4110 C C . LEU B 1 217 ? -12.422 4.168 -1.721 1 90.06 217 LEU B C 1
ATOM 4112 O O . LEU B 1 217 ? -12.469 4.395 -2.932 1 90.06 217 LEU B O 1
ATOM 4116 N N . VAL B 1 218 ? -13.375 3.641 -1.093 1 86.75 218 VAL B N 1
ATOM 4117 C CA . VAL B 1 218 ? -14.617 3.273 -1.767 1 86.75 218 VAL B CA 1
ATOM 4118 C C . VAL B 1 218 ? -15.422 4.531 -2.092 1 86.75 218 VAL B C 1
ATOM 4120 O O . VAL B 1 218 ? -15.992 4.645 -3.18 1 86.75 218 VAL B O 1
ATOM 4123 N N . LEU B 1 219 ? -15.359 5.461 -1.19 1 87.75 219 LEU B N 1
ATOM 4124 C CA . LEU B 1 219 ? -16.172 6.66 -1.342 1 87.75 219 LEU B CA 1
ATOM 4125 C C . LEU B 1 219 ? -15.594 7.578 -2.414 1 87.75 219 LEU B C 1
ATOM 4127 O O . LEU B 1 219 ? -16.328 8.297 -3.09 1 87.75 219 LEU B O 1
ATOM 4131 N N . ILE B 1 220 ? -14.281 7.535 -2.523 1 88.19 220 ILE B N 1
ATOM 4132 C CA . ILE B 1 220 ? -13.617 8.445 -3.449 1 88.19 220 ILE B CA 1
ATOM 4133 C C . ILE B 1 220 ? -13.742 7.91 -4.875 1 88.19 220 ILE B C 1
ATOM 4135 O O . ILE B 1 220 ? -13.508 8.641 -5.84 1 88.19 220 ILE B O 1
ATOM 4139 N N . ARG B 1 221 ? -14.195 6.684 -4.957 1 83.56 221 ARG B N 1
ATOM 4140 C CA . ARG B 1 221 ? -14.305 6.07 -6.277 1 83.56 221 ARG B CA 1
ATOM 4141 C C . ARG B 1 221 ? -15.227 6.875 -7.188 1 83.56 221 ARG B C 1
ATOM 4143 O O . ARG B 1 221 ? -16.359 7.172 -6.816 1 83.56 221 ARG B O 1
ATOM 4150 N N . GLY B 1 222 ? -14.789 7.27 -8.383 1 80.25 222 GLY B N 1
ATOM 4151 C CA . GLY B 1 222 ? -15.57 8.031 -9.344 1 80.25 222 GLY B CA 1
ATOM 4152 C C . GLY B 1 222 ? -15.484 9.531 -9.125 1 80.25 222 GLY B C 1
ATOM 4153 O O . GLY B 1 222 ? -15.961 10.312 -9.953 1 80.25 222 GLY B O 1
ATOM 4154 N N . ARG B 1 223 ? -14.859 9.953 -7.988 1 87.56 223 ARG B N 1
ATOM 4155 C CA . ARG B 1 223 ? -14.773 11.375 -7.652 1 87.56 223 ARG B CA 1
ATOM 4156 C C . ARG B 1 223 ? -13.336 11.766 -7.305 1 87.56 223 ARG B C 1
ATOM 4158 O O . ARG B 1 223 ? -13.117 12.609 -6.434 1 87.56 223 ARG B O 1
ATOM 4165 N N . THR B 1 224 ? -12.461 11.109 -7.77 1 86.25 224 THR B N 1
ATOM 4166 C CA . THR B 1 224 ? -11.062 11.367 -7.449 1 86.25 224 THR B CA 1
ATOM 4167 C C . THR B 1 224 ? -10.625 12.727 -7.973 1 86.25 224 THR B C 1
ATOM 4169 O O . THR B 1 224 ? -9.867 13.438 -7.309 1 86.25 224 THR B O 1
ATOM 4172 N N . ALA B 1 225 ? -11.148 13.07 -9.133 1 87.62 225 ALA B N 1
ATOM 4173 C CA . ALA B 1 225 ? -10.781 14.359 -9.719 1 87.62 225 ALA B CA 1
ATOM 4174 C C . ALA B 1 225 ? -11.297 15.516 -8.867 1 87.62 225 ALA B C 1
ATOM 4176 O O . ALA B 1 225 ? -10.586 16.5 -8.672 1 87.62 225 ALA B O 1
ATOM 4177 N N . THR B 1 226 ? -12.461 15.305 -8.328 1 89.5 226 THR B N 1
ATOM 4178 C CA . THR B 1 226 ? -13.023 16.344 -7.469 1 89.5 226 THR B CA 1
ATOM 4179 C C . THR B 1 226 ? -12.234 16.453 -6.172 1 89.5 226 THR B C 1
ATOM 4181 O O . THR B 1 226 ? -11.961 17.562 -5.703 1 89.5 226 THR B O 1
ATOM 4184 N N . GLY B 1 227 ? -11.867 15.336 -5.68 1 91.12 227 GLY B N 1
ATOM 4185 C CA . GLY B 1 227 ? -11.07 15.359 -4.465 1 91.12 227 GLY B CA 1
ATOM 4186 C C . GLY B 1 227 ? -9.727 16.047 -4.645 1 91.12 227 GLY B C 1
ATOM 4187 O O . GLY B 1 227 ? -9.305 16.828 -3.799 1 91.12 227 GLY B O 1
ATOM 4188 N N . ILE B 1 228 ? -9.078 15.797 -5.719 1 91.06 228 ILE B N 1
ATOM 4189 C CA . ILE B 1 228 ? -7.773 16.375 -6.012 1 91.06 228 ILE B CA 1
ATOM 4190 C C . ILE B 1 228 ? -7.914 17.875 -6.277 1 91.06 228 ILE B C 1
ATOM 4192 O O . ILE B 1 228 ? -7.086 18.672 -5.832 1 91.06 228 ILE B O 1
ATOM 4196 N N . THR B 1 229 ? -8.945 18.188 -6.934 1 91.44 229 THR B N 1
ATOM 4197 C CA . THR B 1 229 ? -9.172 19.594 -7.25 1 91.44 229 THR B CA 1
ATOM 4198 C C . THR B 1 229 ? -9.438 20.406 -5.977 1 91.44 229 THR B C 1
ATOM 4200 O O . THR B 1 229 ? -9.039 21.562 -5.871 1 91.44 229 THR B O 1
ATOM 4203 N N . LEU B 1 230 ? -10.047 19.781 -5.066 1 91.31 230 LEU B N 1
ATOM 4204 C CA . LEU B 1 230 ? -10.344 20.453 -3.803 1 91.31 230 LEU B CA 1
ATOM 4205 C C . LEU B 1 230 ? -9.086 20.578 -2.945 1 91.31 230 LEU B C 1
ATOM 4207 O O . LEU B 1 230 ? -8.938 21.531 -2.184 1 91.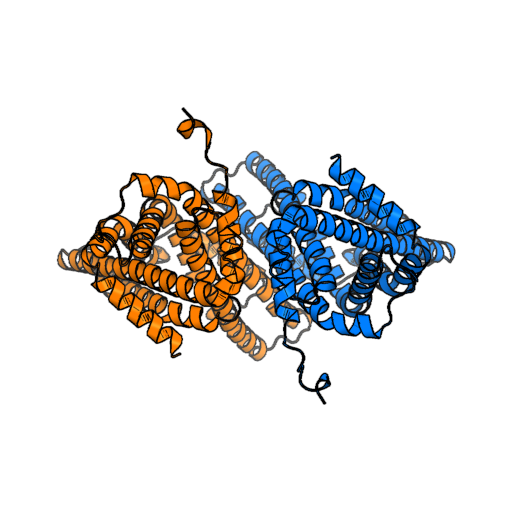31 230 LEU B O 1
ATOM 4211 N N . ALA B 1 231 ? -8.219 19.594 -3.08 1 89.69 231 ALA B N 1
ATOM 4212 C CA . ALA B 1 231 ? -7.016 19.562 -2.248 1 89.69 231 ALA B CA 1
ATOM 4213 C C . ALA B 1 231 ? -5.93 20.469 -2.816 1 89.69 231 ALA B C 1
ATOM 4215 O O . ALA B 1 231 ? -5.023 20.891 -2.094 1 89.69 231 ALA B O 1
ATOM 4216 N N . LEU B 1 232 ? -6.035 20.812 -4.055 1 89.19 232 LEU B N 1
ATOM 4217 C CA . LEU B 1 232 ? -4.988 21.547 -4.75 1 89.19 232 LEU B CA 1
ATOM 4218 C C . LEU B 1 232 ? -4.867 22.969 -4.199 1 89.19 232 LEU B C 1
ATOM 4220 O O . LEU B 1 232 ? -3.773 23.406 -3.838 1 89.19 232 LEU B O 1
ATOM 4224 N N . PRO B 1 233 ? -5.977 23.656 -4.117 1 87 233 PRO B N 1
ATOM 4225 C CA . PRO B 1 233 ? -5.855 25.016 -3.584 1 87 233 PRO B CA 1
ATOM 4226 C C . PRO B 1 233 ? -5.332 25.047 -2.15 1 87 233 PRO B C 1
ATOM 4228 O O . PRO B 1 233 ? -4.531 25.906 -1.796 1 87 233 PRO B O 1
ATOM 4231 N N . ALA B 1 234 ? -5.754 24.141 -1.354 1 87.56 234 ALA B N 1
ATOM 4232 C CA . ALA B 1 234 ? -5.289 24.094 0.029 1 87.56 234 ALA B CA 1
ATOM 4233 C C . ALA B 1 234 ? -3.799 23.766 0.094 1 87.56 234 ALA B C 1
ATOM 4235 O O . ALA B 1 234 ? -3.059 24.391 0.866 1 87.56 234 ALA B O 1
ATOM 4236 N N . SER B 1 235 ? -3.379 22.875 -0.716 1 88.75 235 SER B N 1
ATOM 4237 C CA . SER B 1 235 ? -1.969 22.5 -0.737 1 88.75 235 SER B CA 1
ATOM 4238 C C . SER B 1 235 ? -1.105 23.641 -1.287 1 88.75 235 SER B C 1
ATOM 4240 O O . SER B 1 235 ? -0.006 23.875 -0.789 1 88.75 235 SER B O 1
ATOM 4242 N N . LEU B 1 236 ? -1.603 24.297 -2.287 1 89.94 236 LEU B N 1
ATOM 4243 C CA . LEU B 1 236 ? -0.87 25.406 -2.875 1 89.94 236 LEU B CA 1
ATOM 4244 C C . LEU B 1 236 ? -0.784 26.578 -1.899 1 89.94 236 LEU B C 1
ATOM 4246 O O . LEU B 1 236 ? 0.251 27.234 -1.808 1 89.94 236 LEU B O 1
ATOM 4250 N N . SER B 1 237 ? -1.841 26.828 -1.241 1 92.69 237 SER B N 1
ATOM 4251 C CA . SER B 1 237 ? -1.835 27.906 -0.255 1 92.69 237 SER B CA 1
ATOM 4252 C C . SER B 1 237 ? -0.865 27.609 0.883 1 92.69 237 SER B C 1
ATOM 4254 O O . SER B 1 237 ? -0.146 28.5 1.344 1 92.69 237 SER B O 1
ATOM 4256 N N . MET B 1 238 ? -0.828 26.359 1.292 1 91.81 238 MET B N 1
ATOM 4257 C CA . MET B 1 238 ? 0.101 25.969 2.35 1 91.81 238 MET B CA 1
ATOM 4258 C C . MET B 1 238 ? 1.546 26.109 1.882 1 91.81 238 MET B C 1
ATOM 4260 O O . MET B 1 238 ? 2.406 26.562 2.637 1 91.81 238 MET B O 1
ATOM 4264 N N . ALA B 1 239 ? 1.758 25.703 0.697 1 90 239 ALA B N 1
ATOM 4265 C CA . ALA B 1 239 ? 3.098 25.844 0.134 1 90 239 ALA B CA 1
ATOM 4266 C C . ALA B 1 239 ? 3.498 27.312 0.038 1 90 239 ALA B C 1
ATOM 4268 O O . ALA B 1 239 ? 4.66 27.656 0.259 1 90 239 ALA B O 1
ATOM 4269 N N . ALA B 1 240 ? 2.555 28.172 -0.326 1 93.31 240 ALA B N 1
ATOM 4270 C CA . ALA B 1 240 ? 2.82 29.594 -0.429 1 93.31 240 ALA B CA 1
ATOM 4271 C C . ALA B 1 240 ? 3.18 30.188 0.931 1 93.31 240 ALA B C 1
ATOM 4273 O O . ALA B 1 240 ? 4.09 31.016 1.033 1 93.31 240 ALA B O 1
ATOM 4274 N N . VAL B 1 241 ? 2.445 29.766 1.942 1 94.5 241 VAL B N 1
ATOM 4275 C CA . VAL B 1 241 ? 2.723 30.266 3.285 1 94.5 241 VAL B CA 1
ATOM 4276 C C . VAL B 1 241 ? 4.086 29.75 3.752 1 94.5 241 VAL B C 1
ATOM 4278 O O . VAL B 1 241 ? 4.828 30.484 4.418 1 94.5 241 VAL B O 1
ATOM 4281 N N . GLU B 1 242 ? 4.426 28.594 3.424 1 91.38 242 GLU B N 1
ATOM 4282 C CA . GLU B 1 242 ? 5.742 28.062 3.752 1 91.38 242 GLU B CA 1
ATOM 4283 C C . GLU B 1 242 ? 6.852 28.859 3.068 1 91.38 242 GLU B C 1
ATOM 4285 O O . GLU B 1 242 ? 7.891 29.125 3.674 1 91.38 242 GLU B O 1
ATOM 4290 N N . ALA B 1 243 ? 6.645 29.156 1.835 1 90.62 243 ALA B N 1
ATOM 4291 C CA . ALA B 1 243 ? 7.621 29.953 1.107 1 90.62 243 ALA B CA 1
ATOM 4292 C C . ALA B 1 243 ? 7.742 31.344 1.708 1 90.62 243 ALA B C 1
ATOM 4294 O O . ALA B 1 243 ? 8.836 31.906 1.787 1 90.62 243 ALA B O 1
ATOM 4295 N N . LEU B 1 244 ? 6.582 31.891 2.07 1 91.19 244 LEU B N 1
ATOM 4296 C CA . LEU B 1 244 ? 6.582 33.219 2.701 1 91.19 244 LEU B CA 1
ATOM 4297 C C . LEU B 1 244 ? 7.371 33.188 4.004 1 91.19 244 LEU B C 1
ATOM 4299 O O . LEU B 1 244 ? 8.094 34.125 4.312 1 91.19 244 LEU B O 1
ATOM 4303 N N . PHE B 1 245 ? 7.242 32.188 4.746 1 92.25 245 PHE B N 1
ATOM 4304 C CA . PHE B 1 245 ? 7.965 32.031 6.004 1 92.25 245 PHE B CA 1
ATOM 4305 C C . PHE B 1 245 ? 9.469 31.953 5.762 1 92.25 245 PHE B C 1
ATOM 4307 O O . PHE B 1 245 ? 10.25 32.562 6.496 1 92.25 245 PHE B O 1
ATOM 4314 N N . GLN B 1 246 ? 9.875 31.25 4.727 1 87.5 246 GLN B N 1
ATOM 4315 C CA . GLN B 1 246 ? 11.289 31.141 4.387 1 87.5 246 GLN B CA 1
ATOM 4316 C C . GLN B 1 246 ? 11.852 32.5 3.953 1 87.5 246 GLN B C 1
ATOM 4318 O O . GLN B 1 246 ? 12.969 32.844 4.324 1 87.5 246 GLN B O 1
ATOM 4323 N N . TYR B 1 247 ? 11.094 33.219 3.287 1 87.75 247 TYR B N 1
ATOM 4324 C CA . TYR B 1 247 ? 11.57 34.469 2.711 1 87.75 247 TYR B CA 1
ATOM 4325 C C . TYR B 1 247 ? 11.531 35.594 3.738 1 87.75 247 TYR B C 1
ATOM 4327 O O . TYR B 1 247 ? 12.453 36.406 3.803 1 87.75 247 TYR B O 1
ATOM 4335 N N . ARG B 1 248 ? 10.508 35.562 4.547 1 88.5 248 ARG B N 1
ATOM 4336 C CA . ARG B 1 248 ? 10.305 36.719 5.422 1 88.5 248 ARG B CA 1
ATOM 4337 C C . ARG B 1 248 ? 10.922 36.469 6.797 1 88.5 248 ARG B C 1
ATOM 4339 O O . ARG B 1 248 ? 11.328 37.438 7.477 1 88.5 248 ARG B O 1
ATOM 4346 N N . VAL B 1 249 ? 10.961 35.312 7.191 1 86.19 249 VAL B N 1
ATOM 4347 C CA . VAL B 1 249 ? 11.406 35.031 8.555 1 86.19 249 VAL B CA 1
ATOM 4348 C C . VAL B 1 249 ? 12.805 34.406 8.531 1 86.19 249 VAL B C 1
ATOM 4350 O O . VAL B 1 249 ? 13.719 34.906 9.203 1 86.19 249 VAL B O 1
ATOM 4353 N N . MET B 1 250 ? 13.102 33.469 7.699 1 84.25 250 MET B N 1
ATOM 4354 C CA . MET B 1 250 ? 14.359 32.719 7.766 1 84.25 250 MET B CA 1
ATOM 4355 C C . MET B 1 250 ? 15.461 33.469 7.023 1 84.25 250 MET B C 1
ATOM 4357 O O . MET B 1 250 ? 16.625 33.406 7.418 1 84.25 250 MET B O 1
ATOM 4361 N N . ARG B 1 251 ? 15.125 34.094 6.008 1 83.69 251 ARG B N 1
ATOM 4362 C CA . ARG B 1 251 ? 16.141 34.812 5.254 1 83.69 251 ARG B CA 1
ATOM 4363 C C . ARG B 1 251 ? 16.766 35.938 6.102 1 83.69 251 ARG B C 1
ATOM 4365 O O . ARG B 1 251 ? 18 36 6.219 1 83.69 251 ARG B O 1
ATOM 4372 N N . PRO B 1 252 ? 15.977 36.75 6.715 1 81.69 252 PRO B N 1
ATOM 4373 C CA . PRO B 1 252 ? 16.594 37.781 7.578 1 81.69 252 PRO B CA 1
ATOM 4374 C C . PRO B 1 252 ? 17.328 37.156 8.766 1 81.69 252 PRO B C 1
ATOM 4376 O O . PRO B 1 252 ? 18.344 37.719 9.219 1 81.69 252 PRO B O 1
ATOM 4379 N N . TYR B 1 253 ? 16.859 36.094 9.234 1 79.31 253 TYR B N 1
ATOM 4380 C CA . TYR B 1 253 ? 17.531 35.406 10.344 1 79.31 253 TYR B CA 1
ATOM 4381 C C . TYR B 1 253 ? 18.906 34.938 9.938 1 79.31 253 TYR B C 1
ATOM 4383 O O . TYR B 1 253 ? 19.859 35.031 10.719 1 79.31 253 TYR B O 1
ATOM 4391 N N . HIS B 1 254 ? 19 34.406 8.758 1 78.31 254 HIS B N 1
ATOM 4392 C CA . HIS B 1 254 ? 20.297 33.906 8.289 1 78.31 254 HIS B CA 1
ATOM 4393 C C . HIS B 1 254 ? 21.266 35.031 8.031 1 78.31 254 HIS B C 1
ATOM 4395 O O . HIS B 1 254 ? 22.484 34.875 8.203 1 78.31 254 HIS B O 1
ATOM 4401 N N . LEU B 1 255 ? 20.734 36.156 7.691 1 78.25 255 LEU B N 1
ATOM 4402 C CA . LEU B 1 255 ? 21.594 37.312 7.367 1 78.25 255 LEU B CA 1
ATOM 4403 C C . LEU B 1 255 ? 22.047 38 8.633 1 78.25 255 LEU B C 1
ATOM 4405 O O . LEU B 1 255 ? 23.219 38.375 8.75 1 78.25 255 LEU B O 1
ATOM 4409 N N . SER B 1 256 ? 21.188 38.188 9.492 1 76.31 256 SER B N 1
ATOM 4410 C CA . SER B 1 256 ? 21.547 39 10.656 1 76.31 256 SER B CA 1
ATOM 4411 C C . SER B 1 256 ? 21.781 38.125 11.883 1 76.31 256 SER B C 1
ATOM 4413 O O . SER B 1 256 ? 22.391 38.562 12.867 1 76.31 256 SER B O 1
ATOM 4415 N N . ARG B 1 257 ? 21.516 36.844 11.844 1 74.06 257 ARG B N 1
ATOM 4416 C CA . ARG B 1 257 ? 21.625 35.875 12.938 1 74.06 257 ARG B CA 1
ATOM 4417 C C . ARG B 1 257 ? 20.984 36.438 14.211 1 74.06 257 ARG B C 1
ATOM 4419 O O . ARG B 1 257 ? 21.422 36.125 15.312 1 74.06 257 ARG B O 1
ATOM 4426 N N . LYS B 1 258 ? 20.141 37.531 14.102 1 77 258 LYS B N 1
ATOM 4427 C CA . LYS B 1 258 ? 19.406 38.094 15.219 1 77 258 LYS B CA 1
ATOM 4428 C C . LYS B 1 258 ? 17.906 38.125 14.93 1 77 258 LYS B C 1
ATOM 4430 O O . LYS B 1 258 ? 17.5 38.344 13.789 1 77 258 LYS B O 1
ATOM 4435 N N . PHE B 1 259 ? 17.172 37.688 15.938 1 77.75 259 PHE B N 1
ATOM 4436 C CA . PHE B 1 259 ? 15.727 37.781 15.789 1 77.75 259 PHE B CA 1
ATOM 4437 C C . PHE B 1 259 ? 15.227 39.156 16.172 1 77.75 259 PHE B C 1
ATOM 4439 O O . PHE B 1 259 ? 15.359 39.562 17.328 1 77.75 259 PHE B O 1
ATOM 4446 N N . SER B 1 260 ? 14.844 39.969 15.188 1 83.44 260 SER B N 1
ATOM 4447 C CA . SER B 1 260 ? 14.188 41.219 15.461 1 83.44 260 SER B CA 1
ATOM 4448 C C . SER B 1 260 ? 12.734 41.031 15.875 1 83.44 260 SER B C 1
ATOM 4450 O O . SER B 1 260 ? 12.102 40.062 15.484 1 83.44 260 SER B O 1
ATOM 4452 N N . PRO B 1 261 ? 12.258 41.812 16.859 1 88.31 261 PRO B N 1
ATOM 4453 C CA . PRO B 1 261 ? 10.867 41.719 17.297 1 88.31 261 PRO B CA 1
ATOM 4454 C C . PRO B 1 261 ? 9.875 41.781 16.141 1 88.31 261 PRO B C 1
ATOM 4456 O O . PRO B 1 261 ? 8.828 41.125 16.188 1 88.31 261 PRO B O 1
ATOM 4459 N N . SER B 1 262 ? 10.203 42.5 15.148 1 86.31 262 SER B N 1
ATOM 4460 C CA . SER B 1 262 ? 9.312 42.594 14 1 86.31 262 SER B CA 1
ATOM 4461 C C . SER B 1 262 ? 9.219 41.25 13.266 1 86.31 262 SER B C 1
ATOM 4463 O O . SER B 1 262 ? 8.141 40.844 12.828 1 86.31 262 SER B O 1
ATOM 4465 N N . VAL B 1 263 ? 10.305 40.562 13.188 1 89 263 VAL B N 1
ATOM 4466 C CA . VAL B 1 263 ? 10.352 39.281 12.508 1 89 263 VAL B CA 1
ATOM 4467 C C . VAL B 1 263 ? 9.602 38.219 13.328 1 89 263 VAL B C 1
ATOM 4469 O O . VAL B 1 263 ? 8.922 37.375 12.766 1 89 263 VAL B O 1
ATOM 4472 N N . ILE B 1 264 ? 9.617 38.375 14.617 1 89.31 264 ILE B N 1
ATOM 4473 C CA . ILE B 1 264 ? 8.922 37.438 15.5 1 89.31 264 ILE B CA 1
ATOM 4474 C C . ILE B 1 264 ? 7.414 37.594 15.344 1 89.31 264 ILE B C 1
ATOM 4476 O O . ILE B 1 264 ? 6.676 36.625 15.305 1 89.31 264 ILE B O 1
ATOM 4480 N N . TRP B 1 265 ? 7.031 38.844 15.211 1 91.31 265 TRP B N 1
ATOM 4481 C CA . TRP B 1 265 ? 5.609 39.125 15.023 1 91.31 265 TRP B CA 1
ATOM 4482 C C . TRP B 1 265 ? 5.137 38.625 13.664 1 91.31 265 TRP B C 1
ATOM 4484 O O . TRP B 1 265 ? 4.027 38.094 13.539 1 91.31 265 TRP B O 1
ATOM 4494 N N . GLU B 1 266 ? 5.91 38.75 12.711 1 92.5 266 GLU B N 1
ATOM 4495 C CA . GLU B 1 266 ? 5.562 38.25 11.391 1 92.5 266 GLU B CA 1
ATOM 4496 C C . GLU B 1 266 ? 5.504 36.719 11.383 1 92.5 266 GLU B C 1
ATOM 4498 O O . GLU B 1 266 ? 4.617 36.125 10.766 1 92.5 266 GLU B O 1
ATOM 4503 N N . ALA B 1 267 ? 6.469 36.188 12.031 1 91.69 267 ALA B N 1
ATOM 4504 C CA . ALA B 1 267 ? 6.473 34.719 12.133 1 91.69 267 ALA B CA 1
ATOM 4505 C C . ALA B 1 267 ? 5.199 34.219 12.805 1 91.69 267 ALA B C 1
ATOM 4507 O O . ALA B 1 267 ? 4.617 33.219 12.383 1 91.69 267 ALA B O 1
ATOM 4508 N N . PHE B 1 268 ? 4.77 34.969 13.797 1 94 268 PHE B N 1
ATOM 4509 C CA . PHE B 1 268 ? 3.561 34.594 14.523 1 94 268 PHE B CA 1
ATOM 4510 C C . PHE B 1 268 ? 2.336 34.719 13.625 1 94 268 PHE B C 1
ATOM 4512 O O . PHE B 1 268 ? 1.482 33.812 13.625 1 94 268 PHE B O 1
ATOM 4519 N N . LEU B 1 269 ? 2.264 35.688 12.844 1 95 269 LEU B N 1
ATOM 4520 C CA . LEU B 1 269 ? 1.129 35.875 11.953 1 95 269 LEU B CA 1
ATOM 4521 C C . LEU B 1 269 ? 1.107 34.844 10.844 1 95 269 LEU B C 1
ATOM 4523 O O . LEU B 1 269 ? 0.048 34.312 10.508 1 95 269 LEU B O 1
ATOM 4527 N N . ILE B 1 270 ? 2.256 34.531 10.32 1 95.38 270 ILE B N 1
ATOM 4528 C CA . ILE B 1 270 ? 2.348 33.562 9.25 1 95.38 270 ILE B CA 1
ATOM 4529 C C . ILE B 1 270 ? 1.952 32.188 9.773 1 95.38 270 ILE B C 1
ATOM 4531 O O . ILE B 1 270 ? 1.233 31.438 9.109 1 95.38 270 ILE B O 1
ATOM 4535 N N . THR B 1 271 ? 2.459 31.875 10.922 1 95.5 271 THR B N 1
ATOM 4536 C CA . THR B 1 271 ? 2.123 30.578 11.531 1 95.5 271 THR B CA 1
ATOM 4537 C C . THR B 1 271 ? 0.624 30.484 11.789 1 95.5 271 THR B C 1
ATOM 4539 O O . THR B 1 271 ? 0.024 29.422 11.617 1 95.5 271 THR B O 1
ATOM 4542 N N . TYR B 1 272 ? 0.102 31.609 12.172 1 95.81 272 TYR B N 1
ATOM 4543 C CA . TYR B 1 272 ? -1.335 31.625 12.43 1 95.81 272 TYR B CA 1
ATOM 4544 C C . TYR B 1 272 ? -2.119 31.438 11.133 1 95.81 272 TYR B C 1
ATOM 4546 O O . TYR B 1 272 ? -3.123 30.734 11.109 1 95.81 272 TYR B O 1
ATOM 4554 N N . ILE B 1 273 ? -1.704 32.062 10.102 1 95.44 273 ILE B N 1
ATOM 4555 C CA . ILE B 1 273 ? -2.342 31.891 8.805 1 95.44 273 ILE B CA 1
ATOM 4556 C C . ILE B 1 273 ? -2.256 30.422 8.383 1 95.44 273 ILE B C 1
ATOM 4558 O O . ILE B 1 273 ? -3.229 29.859 7.875 1 95.44 273 ILE B O 1
ATOM 4562 N N . TYR B 1 274 ? -1.124 29.797 8.578 1 96 274 TYR B N 1
ATOM 4563 C CA . TYR B 1 274 ? -0.925 28.391 8.266 1 96 274 TYR B CA 1
ATOM 4564 C C . TYR B 1 274 ? -1.897 27.516 9.055 1 96 274 TYR B C 1
ATOM 4566 O O . TYR B 1 274 ? -2.48 26.578 8.5 1 96 274 TYR B O 1
ATOM 4574 N N . SER B 1 275 ? -2.113 27.844 10.266 1 95.94 275 SER B N 1
ATOM 4575 C CA . SER B 1 275 ? -3.029 27.094 11.109 1 95.94 275 SER B CA 1
ATOM 4576 C C . SER B 1 275 ? -4.469 27.219 10.617 1 95.94 275 SER B C 1
ATOM 4578 O O . SER B 1 275 ? -5.223 26.234 10.625 1 95.94 275 SER B O 1
ATOM 4580 N N . LEU B 1 276 ? -4.816 28.391 10.227 1 94.94 276 LEU B N 1
ATOM 4581 C CA . LEU B 1 276 ? -6.16 28.609 9.711 1 94.94 276 LEU B CA 1
ATOM 4582 C C . LEU B 1 276 ? -6.383 27.812 8.422 1 94.94 276 LEU B C 1
ATOM 4584 O O . LEU B 1 276 ? -7.48 27.312 8.18 1 94.94 276 LEU B O 1
ATOM 4588 N N . LEU B 1 277 ? -5.344 27.719 7.672 1 93.88 277 LEU B N 1
ATOM 4589 C CA . LEU B 1 277 ? -5.441 26.969 6.422 1 93.88 277 LEU B CA 1
ATOM 4590 C C . LEU B 1 277 ? -5.641 25.484 6.684 1 93.88 277 LEU B C 1
ATOM 4592 O O . LEU B 1 277 ? -6.379 24.812 5.961 1 93.88 277 LEU B O 1
ATOM 4596 N N . ILE B 1 278 ? -4.969 24.953 7.656 1 93.75 278 ILE B N 1
ATOM 4597 C CA . ILE B 1 278 ? -5.125 23.547 8.023 1 93.75 278 ILE B CA 1
ATOM 4598 C C . ILE B 1 278 ? -6.562 23.281 8.469 1 93.75 278 ILE B C 1
ATOM 4600 O O . ILE B 1 278 ? -7.16 22.266 8.102 1 93.75 278 ILE B O 1
ATOM 4604 N N . VAL B 1 279 ? -7.133 24.172 9.25 1 93.56 279 VAL B N 1
ATOM 4605 C CA . VAL B 1 279 ? -8.516 24.047 9.703 1 93.56 279 VAL B CA 1
ATOM 4606 C C . VAL B 1 279 ? -9.461 24.109 8.508 1 93.56 279 VAL B C 1
ATOM 4608 O O . VAL B 1 279 ? -10.398 23.328 8.406 1 93.56 279 VAL B O 1
ATOM 4611 N N . LEU B 1 280 ? -9.172 25.047 7.633 1 92.62 280 LEU B N 1
ATOM 4612 C CA . LEU B 1 280 ? -10 25.188 6.441 1 92.62 280 LEU B CA 1
ATOM 4613 C C . LEU B 1 280 ? -9.945 23.922 5.586 1 92.62 280 LEU B C 1
ATOM 4615 O O . LEU B 1 280 ? -10.961 23.469 5.055 1 92.62 280 LEU B O 1
ATOM 4619 N N . ASP B 1 281 ? -8.797 23.375 5.449 1 92.81 281 ASP B N 1
ATOM 4620 C CA . ASP B 1 281 ? -8.633 22.141 4.691 1 92.81 281 ASP B CA 1
ATOM 4621 C C . ASP B 1 281 ? -9.453 21.016 5.301 1 92.81 281 ASP B C 1
ATOM 4623 O O . ASP B 1 281 ? -10.047 20.203 4.574 1 92.81 281 ASP B O 1
ATOM 4627 N N . THR B 1 282 ? -9.445 20.938 6.543 1 93.38 282 THR B N 1
ATOM 4628 C CA . THR B 1 282 ? -10.227 19.922 7.227 1 93.38 282 THR B CA 1
ATOM 4629 C C . THR B 1 282 ? -11.719 20.125 6.996 1 93.38 282 THR B C 1
ATOM 4631 O O . THR B 1 282 ? -12.469 19.172 6.801 1 93.38 282 THR B O 1
ATOM 4634 N N . ILE B 1 283 ? -12.156 21.328 6.996 1 92.94 283 ILE B N 1
ATOM 4635 C CA . ILE B 1 283 ? -13.555 21.656 6.758 1 92.94 283 ILE B CA 1
ATOM 4636 C C . ILE B 1 283 ? -13.945 21.25 5.332 1 92.94 283 ILE B C 1
ATOM 4638 O O . ILE B 1 283 ? -15 20.656 5.113 1 92.94 283 ILE B O 1
ATOM 4642 N N . ILE B 1 284 ? -13.102 21.594 4.395 1 93.19 284 ILE B N 1
ATOM 4643 C CA . ILE B 1 284 ? -13.352 21.25 2.998 1 93.19 284 ILE B CA 1
ATOM 4644 C C . ILE B 1 284 ? -13.477 19.734 2.85 1 93.19 284 ILE B C 1
ATOM 4646 O O . ILE B 1 284 ? -14.359 19.25 2.141 1 93.19 284 ILE B O 1
ATOM 4650 N N . THR B 1 285 ? -12.609 19 3.514 1 93.25 285 THR B N 1
ATOM 4651 C CA . THR B 1 285 ? -12.641 17.547 3.443 1 93.25 285 THR B CA 1
ATOM 4652 C C . THR B 1 285 ? -13.922 17 4.066 1 93.25 285 THR B C 1
ATOM 4654 O O . THR B 1 285 ? -14.492 16.016 3.58 1 93.25 285 THR B O 1
ATOM 4657 N N . CYS B 1 286 ? -14.406 17.656 5.074 1 92.12 286 CYS B N 1
ATOM 4658 C CA . CYS B 1 286 ? -15.648 17.25 5.715 1 92.12 286 CYS B CA 1
ATOM 4659 C C . CYS B 1 286 ? -16.828 17.453 4.781 1 92.12 286 CYS B C 1
ATOM 4661 O O . CYS B 1 286 ? -17.703 16.594 4.68 1 92.12 286 CYS B O 1
ATOM 4663 N N . MET B 1 287 ? -16.828 18.531 4.156 1 91.5 287 MET B N 1
ATOM 4664 C CA . MET B 1 287 ? -17.922 18.812 3.234 1 91.5 287 MET B CA 1
ATOM 4665 C C . MET B 1 287 ? -17.875 17.891 2.025 1 91.5 287 MET B C 1
ATOM 4667 O O . MET B 1 287 ? -18.906 17.469 1.517 1 91.5 287 MET B O 1
ATOM 4671 N N . PHE B 1 288 ? -16.703 17.625 1.603 1 92.12 288 PHE B N 1
ATOM 4672 C CA . PHE B 1 288 ? -16.531 16.688 0.504 1 92.12 288 PHE B CA 1
ATOM 4673 C C . PHE B 1 288 ? -17.062 15.305 0.885 1 92.12 288 PHE B C 1
ATOM 4675 O O . PHE B 1 288 ? -17.734 14.648 0.083 1 92.12 288 PHE B O 1
ATOM 4682 N N . LEU B 1 289 ? -16.781 14.898 2.072 1 91.75 289 LEU B N 1
ATOM 4683 C CA . LEU B 1 289 ? -17.266 13.609 2.555 1 91.75 289 LEU B CA 1
ATOM 4684 C C . LEU B 1 289 ? -18.781 13.578 2.586 1 91.75 289 LEU B C 1
ATOM 4686 O O . LEU B 1 289 ? -19.406 12.57 2.223 1 91.75 289 LEU B O 1
ATOM 4690 N N . ARG B 1 290 ? -19.375 14.617 3.006 1 87.44 290 ARG B N 1
ATOM 4691 C CA . ARG B 1 290 ? -20.828 14.695 3.074 1 87.44 290 ARG B CA 1
ATOM 4692 C C . ARG B 1 290 ? -21.453 14.523 1.691 1 87.44 290 ARG B C 1
ATOM 4694 O O . ARG B 1 290 ? -22.469 13.852 1.542 1 87.44 290 ARG B O 1
ATOM 4701 N N . ILE B 1 291 ? -20.828 15.062 0.785 1 86.25 291 ILE B N 1
ATOM 4702 C CA . ILE B 1 291 ? -21.328 14.953 -0.584 1 86.25 291 ILE B CA 1
ATOM 4703 C C . ILE B 1 291 ? -21.109 13.531 -1.101 1 86.25 291 ILE B C 1
ATOM 4705 O O . ILE B 1 291 ? -21.984 12.977 -1.772 1 86.25 291 ILE B O 1
ATOM 4709 N N . CYS B 1 292 ? -19.938 13.023 -0.824 1 86.62 292 CYS B N 1
ATOM 4710 C CA . CYS B 1 292 ? -19.656 11.656 -1.238 1 86.62 292 CYS B CA 1
ATOM 4711 C C . CYS B 1 292 ? -20.641 10.68 -0.618 1 86.62 292 CYS B C 1
ATOM 4713 O O . CYS B 1 292 ? -21.094 9.734 -1.277 1 86.62 292 CYS B O 1
ATOM 4715 N N . LYS B 1 293 ? -20.938 10.867 0.575 1 84.5 293 LYS B N 1
ATOM 4716 C CA . LYS B 1 293 ? -21.891 10 1.277 1 84.5 293 LYS B CA 1
ATOM 4717 C C . LYS B 1 293 ? -23.297 10.156 0.718 1 84.5 293 LYS B C 1
ATOM 4719 O O . LYS B 1 293 ? -24.031 9.172 0.595 1 84.5 293 LYS B O 1
ATOM 4724 N N . SER B 1 294 ? -23.703 11.328 0.497 1 81.94 294 SER B N 1
ATOM 4725 C CA . SER B 1 294 ? -25.047 11.594 -0.026 1 81.94 294 SER B CA 1
ATOM 4726 C C . SER B 1 294 ? -25.234 10.969 -1.404 1 81.94 294 SER B C 1
ATOM 4728 O O . SER B 1 294 ? -26.312 10.477 -1.724 1 81.94 294 SER B O 1
ATOM 4730 N N . GLU B 1 295 ? -24.188 11.008 -2.084 1 77.69 295 GLU B N 1
ATOM 4731 C CA . GLU B 1 295 ? -24.281 10.453 -3.432 1 77.69 295 GLU B CA 1
ATOM 4732 C C . GLU B 1 295 ? -24.156 8.93 -3.41 1 77.69 295 GLU B C 1
ATOM 4734 O O . GLU B 1 295 ? -24.688 8.25 -4.285 1 77.69 295 GLU B O 1
ATOM 4739 N N . SER B 1 296 ? -23.25 8.562 -2.395 1 68.12 296 SER B N 1
ATOM 4740 C CA . SER B 1 296 ? -23.078 7.121 -2.279 1 68.12 296 SER B CA 1
ATOM 4741 C C . SER B 1 296 ? -24.234 6.477 -1.529 1 68.12 296 SER B C 1
ATOM 4743 O O . SER B 1 296 ? -24.391 5.254 -1.549 1 68.12 296 SER B O 1
ATOM 4745 N N . GLY B 1 297 ? -24.875 7.293 -0.257 1 55.97 297 GLY B N 1
ATOM 4746 C CA . GLY B 1 297 ? -25.984 6.824 0.565 1 55.97 297 GLY B CA 1
ATOM 4747 C C . GLY B 1 297 ? -26.844 5.797 -0.133 1 55.97 297 GLY B C 1
ATOM 4748 O O . GLY B 1 297 ? -27.5 4.984 0.522 1 55.97 297 GLY B O 1
ATOM 4749 N N . SER B 1 298 ? -27.016 5.922 -1.112 1 43.19 298 SER B N 1
ATOM 4750 C CA . SER B 1 298 ? -27.734 4.707 -1.489 1 43.19 298 SER B CA 1
ATOM 4751 C C . SER B 1 298 ? -26.922 3.459 -1.15 1 43.19 298 SER B C 1
ATOM 4753 O O . SER B 1 298 ? -27.5 2.426 -0.786 1 43.19 298 SER B O 1
ATOM 4755 N N . TYR B 1 299 ? -25.641 3.572 -0.89 1 39.09 299 TYR B N 1
ATOM 4756 C CA . TYR B 1 299 ? -24.781 2.404 -0.792 1 39.09 299 TYR B CA 1
ATOM 4757 C C . TYR B 1 299 ? -24.422 2.105 0.66 1 39.09 299 TYR B C 1
ATOM 4759 O O . TYR B 1 299 ? -24.422 0.944 1.076 1 39.09 299 TYR B O 1
ATOM 4767 N N . TRP B 1 300 ? -24.047 3.102 1.778 1 40.31 300 TRP B N 1
ATOM 4768 C CA . TRP B 1 300 ? -23.484 2.93 3.115 1 40.31 300 TRP B CA 1
ATOM 4769 C C . TRP B 1 300 ? -24.578 2.986 4.176 1 40.31 300 TRP B C 1
ATOM 4771 O O . TRP B 1 300 ? -24.359 2.609 5.328 1 40.31 300 TRP B O 1
ATOM 4781 N N . ASN B 1 301 ? -25.688 3.607 4.227 1 37.62 301 ASN B N 1
ATOM 4782 C CA . ASN B 1 301 ? -26.734 3.566 5.242 1 37.62 301 ASN B CA 1
ATOM 4783 C C . ASN B 1 301 ? -26.938 2.152 5.777 1 37.62 301 ASN B C 1
ATOM 4785 O O . ASN B 1 301 ? -27.484 1.971 6.867 1 37.62 301 ASN B O 1
ATOM 4789 N N . GLY B 1 302 ? -26.688 1.091 5.129 1 35.84 302 GLY B N 1
ATOM 4790 C CA . GLY B 1 302 ? -26.875 -0.229 5.711 1 35.84 302 GLY B CA 1
ATOM 4791 C C . GLY B 1 302 ? -25.828 -0.575 6.746 1 35.84 302 GLY B C 1
ATOM 4792 O O . GLY B 1 302 ? -25.953 -1.573 7.461 1 35.84 302 GLY B O 1
ATOM 4793 N N . TYR B 1 303 ? -24.625 0.059 6.859 1 35.09 303 TYR B N 1
ATOM 4794 C CA . TYR B 1 303 ? -23.594 -0.264 7.844 1 35.09 303 TYR B CA 1
ATOM 4795 C C . TYR B 1 303 ? -23.891 0.399 9.18 1 35.09 303 TYR B C 1
ATOM 4797 O O . TYR B 1 303 ? -23.531 -0.128 10.234 1 35.09 303 TYR B O 1
ATOM 4805 N N . ASP B 1 304 ? -24.359 1.562 9.383 1 34.81 304 ASP B N 1
ATOM 4806 C CA . ASP B 1 304 ? -24.562 2.281 10.633 1 34.81 304 ASP B CA 1
ATOM 4807 C C . ASP B 1 304 ? -25.656 1.63 11.469 1 34.81 304 ASP B C 1
ATOM 4809 O O . ASP B 1 304 ? -25.609 1.66 12.703 1 34.81 304 ASP B O 1
ATOM 4813 N N . TYR B 1 305 ? -26.812 1.199 10.992 1 32.69 305 TYR B N 1
ATOM 4814 C CA . TYR B 1 305 ? -27.891 0.84 11.898 1 32.69 305 TYR B CA 1
ATOM 4815 C C . TYR B 1 305 ? -27.5 -0.354 12.766 1 32.69 305 TYR B C 1
ATOM 4817 O O . TYR B 1 305 ? -28 -0.518 13.875 1 32.69 305 TYR B O 1
ATOM 4825 N N . GLN B 1 306 ? -26.703 -1.396 12.227 1 33.69 306 GLN B N 1
ATOM 4826 C CA . GLN B 1 306 ? -26.734 -2.566 13.102 1 33.69 306 GLN B CA 1
ATOM 4827 C C . GLN B 1 306 ? -25.781 -2.385 14.281 1 33.69 306 GLN B C 1
ATOM 4829 O O . GLN B 1 306 ? -25.875 -3.115 15.273 1 33.69 306 GLN B O 1
ATOM 4834 N N . THR B 1 307 ? -24.781 -1.545 14.258 1 33.31 307 THR B N 1
ATOM 4835 C CA . THR B 1 307 ? -24.062 -1.53 15.531 1 33.31 307 THR B CA 1
ATOM 4836 C C . THR B 1 307 ? -24.906 -0.864 16.609 1 33.31 307 THR B C 1
ATOM 4838 O O . THR B 1 307 ? -24.656 -1.06 17.812 1 33.31 307 THR B O 1
ATOM 4841 N N . ASP B 1 308 ? -25.781 0.05 16.328 1 31.92 308 ASP B N 1
ATOM 4842 C CA . ASP B 1 308 ? -26.547 0.591 17.453 1 31.92 308 ASP B CA 1
ATOM 4843 C C . ASP B 1 308 ? -27.609 -0.4 17.922 1 31.92 308 ASP B C 1
ATOM 4845 O O . ASP B 1 308 ? -28.359 -0.119 18.859 1 31.92 308 ASP B O 1
ATOM 4849 N N . GLY B 1 309 ? -28.078 -1.321 17.078 1 30.3 309 GLY B N 1
ATOM 4850 C CA . GLY B 1 309 ? -29.203 -2.076 17.594 1 30.3 309 GLY B CA 1
ATOM 4851 C C . GLY B 1 309 ? -28.828 -3.012 18.734 1 30.3 309 GLY B C 1
ATOM 4852 O O . GLY B 1 309 ? -29.047 -4.223 18.641 1 30.3 309 GLY B O 1
ATOM 4853 N N . GLU B 1 310 ? -27.688 -2.764 19.422 1 30.95 310 GLU B N 1
ATOM 4854 C CA . GLU B 1 310 ? -27.812 -3.52 20.672 1 30.95 310 GLU B CA 1
ATOM 4855 C C . GLU B 1 310 ? -29.141 -3.197 21.375 1 30.95 310 GLU B C 1
ATOM 4857 O O . GLU B 1 310 ? -29.531 -2.033 21.453 1 30.95 310 GLU B O 1
ATOM 4862 N N . PRO B 1 311 ? -30.125 -4.137 21.484 1 31.8 311 PRO B N 1
ATOM 4863 C CA . PRO B 1 311 ? -31.359 -4.035 22.281 1 31.8 311 PRO B CA 1
ATOM 4864 C C . PRO B 1 311 ? -31.141 -3.326 23.609 1 31.8 311 PRO B C 1
ATOM 4866 O O . PRO B 1 311 ? -30.219 -3.666 24.359 1 31.8 311 PRO B O 1
ATOM 4869 N N . GLU B 1 312 ? -31.25 -2.107 23.688 1 27.83 312 GLU B N 1
ATOM 4870 C CA . GLU B 1 312 ? -31.578 -1.566 25 1 27.83 312 GLU B CA 1
ATOM 4871 C C . GLU B 1 312 ? -32.656 -2.402 25.688 1 27.83 312 GLU B C 1
ATOM 4873 O O . GLU B 1 312 ? -33.562 -2.936 25.031 1 27.83 312 GLU B O 1
ATOM 4878 N N . ALA B 1 313 ? -32.531 -2.799 27.047 1 28.77 313 ALA B N 1
ATOM 4879 C CA . ALA B 1 313 ? -33.406 -3.459 28.031 1 28.77 313 ALA B CA 1
ATOM 4880 C C . ALA B 1 313 ? -34.781 -2.85 28.031 1 28.77 313 ALA B C 1
ATOM 4882 O O . ALA B 1 313 ? -34.969 -1.671 28.359 1 28.77 313 ALA B O 1
ATOM 4883 N N . LYS B 1 314 ? -35.688 -3.045 27.172 1 33.34 314 LYS B N 1
ATOM 4884 C CA . LYS B 1 314 ? -37.094 -2.887 27.469 1 33.34 314 LYS B CA 1
ATOM 4885 C C . LYS B 1 314 ? -37.438 -3.395 28.859 1 33.34 314 LYS B C 1
ATOM 4887 O O . LYS B 1 314 ? -38.625 -3.506 29.219 1 33.34 314 LYS B O 1
ATOM 4892 N N . GLY B 1 315 ? -36.406 -3.865 29.641 1 25.56 315 GLY B N 1
ATOM 4893 C CA . GLY B 1 315 ? -36.938 -4.328 30.922 1 25.56 315 GLY B CA 1
ATOM 4894 C C . GLY B 1 315 ? -37.594 -3.221 31.719 1 25.56 315 GLY B C 1
ATOM 4895 O O . GLY B 1 315 ? -38.438 -3.484 32.562 1 25.56 315 GLY B O 1
ATOM 4896 N N . ALA B 1 316 ? -37.062 -2.02 31.719 1 28 316 ALA B N 1
ATOM 4897 C CA . ALA B 1 316 ? -37.469 -1.331 32.938 1 28 316 ALA B CA 1
ATOM 4898 C C . ALA B 1 316 ? -38.844 -0.663 32.781 1 28 316 ALA B C 1
ATOM 4900 O O . ALA B 1 316 ? -39.312 0.053 33.656 1 28 316 ALA B O 1
ATOM 4901 N N . LEU B 1 317 ? -39.438 -0.568 31.531 1 25.5 317 LEU B N 1
ATOM 4902 C CA . LEU B 1 317 ? -40.719 0.11 31.734 1 25.5 317 LEU B CA 1
ATOM 4903 C C . LEU B 1 317 ? -41.75 -0.822 32.375 1 25.5 317 LEU B C 1
ATOM 4905 O O . LEU B 1 317 ? -42.812 -0.377 32.812 1 25.5 317 LEU B O 1
ATOM 4909 N N . GLN B 1 318 ? -41.562 -2.039 32.125 1 26.92 318 GLN B N 1
ATOM 4910 C CA . GLN B 1 318 ? -42.719 -2.742 32.688 1 26.92 318 GLN B CA 1
ATOM 4911 C C . GLN B 1 318 ? -42.625 -2.803 34.219 1 26.92 318 GLN B C 1
ATOM 4913 O O . GLN B 1 318 ? -43.5 -3.408 34.844 1 26.92 318 GLN B O 1
ATOM 4918 N N . ALA B 1 319 ? -41.719 -2.188 34.906 1 22.36 319 ALA B N 1
ATOM 4919 C CA . ALA B 1 319 ? -42.125 -2.018 36.281 1 22.36 319 ALA B CA 1
ATOM 4920 C C . ALA B 1 319 ? -42.781 -0.661 36.531 1 22.36 319 ALA B C 1
ATOM 4922 O O . ALA B 1 319 ? -42.406 0.33 35.875 1 22.36 319 ALA B O 1
#

pLDDT: mean 83.04, std 15.79, range [22.36, 96.0]

Secondary structure (DSSP, 8-state):
-HHHHHHHHHHHHHHHHTHHHHHHHIIIIIHHHHHHHHHHHT--TTT-HHHHHHHHHHHHHHHHHT--TT-HHHHHHHHHHHHHHHHHHHHHHHIIIIIHHHHHHHHHHHHTTTSS--PPPPHHHHHHHHHHHHHHHHHHHHHHHHHHHHHHHHHHHHHHHHHHHT---HHHHHHHHHHHHHHHHHHHHHHHHHHHHHHHHHHHHT--SHHHHHHHHHHHTT-HHHHHHHHHHHHHHHHHHHHHHIIIIIHHHHHHSS--HHHHHHHHHHHHHHHHHHHHHHHHHHHHHHHHHHHHTTSSHHHHHHHH-S---TTTTT-/-HHHHHHHHHHHHHHHHTHHHHHHHIIIIIHHHHHHHHHHHT--TTT-HHHHHHHHHHHHHHHHHT--TT-HHHHHHHHHHHHHHHHHHHHHHHIIIIIHHHHHHHHHHHHTTTTS--PPPPHHHHHHHHHHHHHHHHHHHHHHHHHHHHHHHHHHHHHHHHHHHT---HHHHHHHHHHHHHHHHHHHHHHHHHHHHHHHHHHHHT--SHHHHHHHHHHHTT-HHHHHHHHHHHHHHHHHHHHHHIIIIIHHHHHHSS--HHHHHHHHHHHHHHHHHHHHHHHHHHHHHHHHHHHHTTSSHHHHHHHH-S---GGGGG-

Radius of gyration: 28.09 Å; Cα contacts (8 Å, |Δi|>4): 617; chains: 2; bounding box: 76×84×63 Å

Nearest PDB structures (foldseek):
  8vp5-assembly1_B  TM=1.510E-01  e=6.437E-01  Acetivibrio thermocellus ATCC 27405
  6v9z-assembly1_B  TM=1.616E-01  e=1.078E+00  Acetivibrio thermocellus ATCC 27405
  7sqc-assembly1_1Y  TM=1.746E-01  e=4.260E+00  Chlamydomonas reinhardtii
  2cmr-assembly1_A  TM=2.164E-01  e=6.832E+00  Human immunodeficiency virus 1
  7n6g-assembly1_3X  TM=1.334E-01  e=2.656E+00  Chlamydomonas reinhardtii

Solvent-accessible surface area (backbone atoms only — not comparable to full-atom values): 33431 Å² total; per-residue (Å²): 110,68,66,43,51,52,47,48,52,51,33,53,51,54,46,64,74,38,38,69,41,50,50,50,40,21,61,68,29,27,24,64,37,33,45,45,41,54,54,45,65,60,56,52,64,86,75,32,71,67,45,42,53,47,36,50,42,50,48,40,30,40,51,38,53,61,45,64,77,81,37,68,63,55,52,51,47,43,50,52,50,33,43,50,52,50,28,48,65,70,29,42,69,40,37,69,59,26,40,53,50,35,53,44,46,52,50,50,55,54,67,52,51,86,58,88,80,72,55,74,72,58,67,68,64,50,57,69,41,40,64,25,43,50,39,25,49,54,45,36,53,49,49,54,50,22,51,53,27,26,52,50,52,51,48,39,52,60,58,44,48,38,55,74,69,66,57,70,40,76,65,53,51,51,54,49,50,56,50,47,52,53,51,50,51,51,54,52,49,52,49,50,49,34,43,53,39,12,51,51,44,8,58,73,65,65,44,39,26,67,60,20,42,51,50,25,54,61,53,37,58,98,39,51,66,50,46,48,59,56,47,44,61,52,52,50,51,50,51,50,50,50,51,47,45,42,60,63,39,46,45,51,32,71,72,63,75,50,88,49,72,68,42,52,53,49,46,51,51,50,29,47,52,50,12,48,49,54,52,49,45,51,44,40,47,49,54,49,47,53,52,37,42,64,72,44,40,85,66,56,68,75,64,64,58,63,73,66,60,59,79,72,78,73,64,64,72,79,103,109,67,66,44,53,52,48,49,51,51,32,53,50,53,46,64,74,36,39,68,42,51,50,48,40,21,62,67,28,26,26,64,38,33,45,43,40,55,54,45,65,60,55,53,62,87,77,31,72,67,45,42,52,46,37,50,42,50,48,39,31,41,51,38,54,60,46,64,77,82,37,66,63,56,52,51,46,45,50,51,50,33,45,50,52,50,28,47,64,71,28,42,70,40,36,70,59,27,40,53,49,34,53,43,45,53,50,50,46,56,66,47,55,85,75,62,84,66,53,75,70,60,68,68,63,49,59,68,41,40,65,26,43,51,39,24,51,53,44,39,53,50,49,52,50,21,51,53,28,25,52,51,51,52,46,40,51,61,58,43,46,36,55,73,68,66,58,70,41,75,66,53,51,52,55,49,50,56,50,46,52,52,51,50,51,53,53,52,50,51,49,51,48,34,42,54,39,12,50,52,45,9,59,72,64,64,44,40,27,68,60,21,43,52,50,25,54,60,53,37,58,97,39,52,67,50,48,47,59,56,47,44,60,51,53,51,50,49,51,49,51,50,50,48,45,41,59,62,40,46,45,51,32,71,70,63,73,49,89,49,73,67,42,53,54,49,47,51,51,51,30,46,52,49,12,47,49,55,54,50,45,53,44,39,46,49,54,50,48,53,51,37,42,64,71,40,40,84,68,55,67,75,65,64,59,65,74,65,60,60,79,71,76,72,62,66,70,80,104

Organism: Elaeis guineensis var. tenera (NCBI:txid51953)

Foldseek 3Di:
DVVLVVLLVVLVVLCVVLVVLLLVLLQPQVLVLLLLLLVLLLDDCVPDPQLVVQLVVLLVVCVVLVQDSPDPLSNVVSNVVSSVVRSCVRSVVSCLPRVLLSLLQLLVLVVCPPDDDSHGDDPVLSVLLSVQLNQLVVQLVVLLVVLVVVLVVVLSCVNVVCVVVVVDDPVSSVVSSVVSVVVSVLSNLLSVLLSLLLSSQCSVQVHHHVVSSVVSVVLCVPPSVSSSVNVVVLVVVLVVLSVVCSVQQVVVCVVVVDHDPVSVVVSSVSSSVNSSSSSSSSSSSSSVVVVSCVVCVVPCVVPRPVVPPPDDPPPPPVD/DVVLVVLLVVLVVLCVVLVVLLLVLLQPFVLVLLLLLLVLLLDDCVPDPQLVVQLVVLLVVCVVLVQDSPDPLSNVVSNVVSSVVRSCVRSVVSCLPRVLLSLLQLLVLVVCPPPDDSHGDDPVLSVLLSVQLNQLVVQLVVLLVVLVVVLVVVLSVVNVVCVVVVVDDPVVSVVSSVVSVVVSVLSNLLSVLLSLLLSSQCSVQVHHHVVSSVVSVVLCVPPSVSSSVNVVVLVVVLVVLSVVCSVQQVVVCVVVVDHDPVSVVVSSVSSSVNSSSSSSSSSSSSSVVVVSCVVCVVPCVVPPPVVPPPDDPPPPPVD